Protein AF-A0A1S2CH00-F1 (afdb_monomer_lite)

Radius of gyration: 89.85 Å; chains: 1; bounding box: 164×119×257 Å

Sequence (515 aa):
MLDMRGHWAEKESELKSSIDQQGELIASAEAEHKARLKQKRQIYDQRLSEEGIDPKVVQKARATLAKLKDTVESIVASEDLVRGYRKWREQEWSKVEALTEQTNQAKAQREAAVRKREEAERSWKEQDSKLKISIAEHQGAIKVLRDQTEAAEGMLKHFPEETLAEGFPGNIGDLTQELQGAYQKLEQLRKEVVGTFDQATAILNRYDNTQIQQAWQKLSAHRRGQMTGDVLDHEESFKLARVPDLRELLDTDIPQLRDALIDQFVSEAGSLVKYFDSLEVMAREVKAVSSLLKRKINTDQQIESLSDIQVVLEPRIYEDETWQPLKEFVEQWQTWVHMNRRSLPSDAILRRFKLVSDTLNDAKVKDSVESMIDMRLEMKENDRQVVIRTDADFLSASSTGLTYLAIMTVFMGLTRYLCPDLNTRITWPIDELATLSPNNISHLANMLEANNLTMISACPKLDRSLRKFFENKISLKQGRVHTYESSTREGKHAQMFNSVSQGGQGKAEEVTSHE

pLDDT: mean 78.11, std 14.44, range [28.83, 94.25]

Structure (mmCIF, N/CA/C/O backbone):
data_AF-A0A1S2CH00-F1
#
_entry.id   AF-A0A1S2CH00-F1
#
loop_
_atom_site.group_PDB
_atom_site.id
_atom_site.type_symbol
_atom_site.label_atom_id
_atom_site.label_alt_id
_atom_site.label_comp_id
_atom_site.label_asym_id
_atom_site.label_entity_id
_atom_site.label_seq_id
_atom_site.pdbx_PDB_ins_code
_atom_site.Cartn_x
_atom_site.Cartn_y
_atom_site.Cartn_z
_atom_site.occupancy
_atom_site.B_iso_or_equiv
_atom_site.auth_seq_id
_atom_site.auth_comp_id
_atom_site.auth_asym_id
_atom_site.auth_atom_id
_atom_site.pdbx_PDB_model_num
ATOM 1 N N . MET A 1 1 ? 84.786 55.702 -91.221 1.00 53.09 1 MET A N 1
ATOM 2 C CA . MET A 1 1 ? 84.129 54.549 -91.885 1.00 53.09 1 MET A CA 1
ATOM 3 C C . MET A 1 1 ? 82.832 54.903 -92.629 1.00 53.09 1 MET A C 1
ATOM 5 O O . MET A 1 1 ? 82.505 54.173 -93.552 1.00 53.09 1 MET A O 1
ATOM 9 N N . LEU A 1 2 ? 82.125 56.004 -92.316 1.00 55.97 2 LEU A N 1
ATOM 10 C CA . LEU A 1 2 ? 81.020 56.498 -93.166 1.00 55.97 2 LEU A CA 1
ATOM 11 C C . LEU A 1 2 ? 81.495 57.123 -94.497 1.00 55.97 2 LEU A C 1
ATOM 13 O O . LEU A 1 2 ? 80.807 56.994 -95.500 1.00 55.97 2 LEU A O 1
ATOM 17 N N . ASP A 1 3 ? 82.695 57.705 -94.525 1.00 61.06 3 ASP A N 1
ATOM 18 C CA . ASP A 1 3 ? 83.250 58.414 -95.695 1.00 61.06 3 ASP A CA 1
ATOM 19 C C . ASP A 1 3 ? 83.612 57.490 -96.880 1.00 61.06 3 ASP A C 1
ATOM 21 O O . ASP A 1 3 ? 83.441 57.820 -98.048 1.00 61.06 3 ASP A O 1
ATOM 25 N N . MET A 1 4 ? 84.023 56.250 -96.590 1.00 58.66 4 MET A N 1
ATOM 26 C CA . MET A 1 4 ? 84.336 55.253 -97.625 1.00 58.66 4 MET A CA 1
ATOM 27 C C . MET A 1 4 ? 83.076 54.755 -98.347 1.00 58.66 4 MET A C 1
ATOM 29 O O . MET A 1 4 ? 83.130 54.445 -99.531 1.00 58.66 4 MET A O 1
ATOM 33 N N . ARG A 1 5 ? 81.926 54.686 -97.662 1.00 60.91 5 ARG A N 1
ATOM 34 C CA . ARG A 1 5 ? 80.673 54.168 -98.239 1.00 60.91 5 ARG A CA 1
ATOM 35 C C . ARG A 1 5 ? 80.048 55.130 -99.258 1.00 60.91 5 ARG A C 1
ATOM 37 O O . ARG A 1 5 ? 79.498 54.655 -100.245 1.00 60.91 5 ARG A O 1
ATOM 44 N N . GLY A 1 6 ? 80.169 56.444 -99.047 1.00 70.19 6 GLY A N 1
ATOM 45 C CA . GLY A 1 6 ? 79.741 57.460 -100.019 1.00 70.19 6 GLY A CA 1
ATOM 46 C C . GLY A 1 6 ? 80.605 57.448 -101.281 1.00 70.19 6 GLY A C 1
ATOM 47 O O . GLY A 1 6 ? 80.077 57.372 -102.386 1.00 70.19 6 GLY A O 1
ATOM 48 N N . HIS A 1 7 ? 81.929 57.377 -101.114 1.00 72.81 7 HIS A N 1
ATOM 49 C CA . HIS A 1 7 ? 82.872 57.339 -102.235 1.00 72.81 7 HIS A CA 1
ATOM 50 C C . HIS A 1 7 ? 82.715 56.081 -103.116 1.00 72.81 7 HIS A C 1
ATOM 52 O O . HIS A 1 7 ? 82.919 56.142 -104.331 1.00 72.81 7 HIS A O 1
ATOM 58 N N . TRP A 1 8 ? 82.347 54.932 -102.534 1.00 72.56 8 TRP A N 1
ATOM 59 C CA . TRP A 1 8 ? 82.042 53.718 -103.303 1.00 72.56 8 TRP A CA 1
ATOM 60 C C . TRP A 1 8 ? 80.722 53.818 -104.073 1.00 72.56 8 TRP A C 1
ATOM 62 O O . TRP A 1 8 ? 80.673 53.360 -105.210 1.00 72.56 8 TRP A O 1
ATOM 72 N N . ALA A 1 9 ? 79.686 54.443 -103.505 1.00 75.31 9 ALA A N 1
ATOM 73 C CA . ALA A 1 9 ? 78.408 54.637 -104.194 1.00 75.31 9 ALA A CA 1
ATOM 74 C C . ALA A 1 9 ? 78.533 55.597 -105.393 1.00 75.31 9 ALA A C 1
ATOM 76 O O . ALA A 1 9 ? 77.938 55.359 -106.442 1.00 75.31 9 ALA A O 1
ATOM 77 N N . GLU A 1 10 ? 79.356 56.640 -105.268 1.00 77.12 10 GLU A N 1
ATOM 78 C CA . GLU A 1 10 ? 79.633 57.585 -106.355 1.00 77.12 10 GLU A CA 1
ATOM 79 C C . GLU A 1 10 ? 80.445 56.922 -107.482 1.00 77.12 10 GLU A C 1
ATOM 81 O O . GLU A 1 10 ? 80.041 56.979 -108.643 1.00 77.12 10 GLU A O 1
ATOM 86 N N . LYS A 1 11 ? 81.492 56.151 -107.140 1.00 76.50 11 LYS A N 1
ATOM 87 C CA . LYS A 1 11 ? 82.237 55.327 -108.114 1.00 76.50 11 LYS A CA 1
ATOM 88 C C . LYS A 1 11 ? 81.370 54.274 -108.802 1.00 76.50 11 LYS A C 1
ATOM 90 O O . LYS A 1 11 ? 81.567 54.001 -109.982 1.00 76.50 11 LYS A O 1
ATOM 95 N N . GLU A 1 12 ? 80.438 53.650 -108.083 1.00 78.94 12 GLU A N 1
ATOM 96 C CA . GLU A 1 12 ? 79.519 52.668 -108.666 1.00 78.94 12 GLU A CA 1
ATOM 97 C C . GLU A 1 12 ? 78.546 53.330 -109.652 1.00 78.94 12 GLU A C 1
ATOM 99 O O . GLU A 1 12 ? 78.271 52.768 -110.712 1.00 78.94 12 GLU A O 1
ATOM 104 N N . SER A 1 13 ? 78.069 54.540 -109.343 1.00 80.06 13 SER A N 1
ATOM 105 C CA . SER A 1 13 ? 77.223 55.322 -110.247 1.00 80.06 13 SER A CA 1
ATOM 106 C C . SER A 1 13 ? 77.984 55.792 -111.492 1.00 80.06 13 SER A C 1
ATOM 108 O O . SER A 1 13 ? 77.450 55.706 -112.597 1.00 80.06 13 SER A O 1
ATOM 110 N N . GLU A 1 14 ? 79.235 56.242 -111.346 1.00 81.12 14 GLU A N 1
ATOM 111 C CA . GLU A 1 14 ? 80.100 56.594 -112.481 1.00 81.12 14 GLU A CA 1
ATOM 112 C C . GLU A 1 14 ? 80.391 55.380 -113.373 1.00 81.12 14 GLU A C 1
ATOM 114 O O . GLU A 1 14 ? 80.273 55.468 -114.596 1.00 81.12 14 GLU A O 1
ATOM 119 N N . LEU A 1 15 ? 80.711 54.224 -112.779 1.00 81.38 15 LEU A N 1
ATOM 120 C CA . LEU A 1 15 ? 80.952 52.987 -113.525 1.00 81.38 15 LEU A CA 1
ATOM 121 C C . LEU A 1 15 ? 79.693 52.493 -114.245 1.00 81.38 15 LEU A C 1
ATOM 123 O O . LEU A 1 15 ? 79.796 52.079 -115.396 1.00 81.38 15 LEU A O 1
ATOM 127 N N . LYS A 1 16 ? 78.510 52.567 -113.618 1.00 80.94 16 LYS A N 1
ATOM 128 C CA . LYS A 1 16 ? 77.233 52.222 -114.271 1.00 80.94 16 LYS A CA 1
ATOM 129 C C . LYS A 1 16 ? 76.930 53.141 -115.449 1.00 80.94 16 LYS A C 1
ATOM 131 O O . LYS A 1 16 ? 76.659 52.644 -116.534 1.00 80.94 16 LYS A O 1
ATOM 136 N N . SER A 1 17 ? 77.081 54.452 -115.268 1.00 81.94 17 SER A N 1
ATOM 137 C CA . SER A 1 17 ? 76.935 55.421 -116.360 1.00 81.94 17 SER A CA 1
ATOM 138 C C . SER A 1 17 ? 77.902 55.120 -117.514 1.00 81.94 17 SER A C 1
ATOM 140 O O . SER A 1 17 ? 77.510 55.130 -118.677 1.00 81.94 17 SER A O 1
ATOM 142 N N . SER A 1 18 ? 79.151 54.749 -117.207 1.00 79.56 18 SER A N 1
ATOM 143 C CA . SER A 1 18 ? 80.138 54.365 -118.223 1.00 79.56 18 SER A CA 1
ATOM 144 C C . SER A 1 18 ? 79.787 53.051 -118.940 1.00 79.56 18 SER A C 1
ATOM 146 O O . SER A 1 18 ? 79.977 52.959 -120.152 1.00 79.56 18 SER A O 1
ATOM 148 N N . ILE A 1 19 ? 79.237 52.055 -118.230 1.00 81.06 19 ILE A N 1
ATOM 149 C CA . ILE A 1 19 ? 78.731 50.801 -118.821 1.00 81.06 19 ILE A CA 1
ATOM 150 C C . ILE A 1 19 ? 77.572 51.086 -119.777 1.00 81.06 19 ILE A C 1
ATOM 152 O O . ILE A 1 19 ? 77.574 50.565 -120.890 1.00 81.06 19 ILE A O 1
ATOM 156 N N . ASP A 1 20 ? 76.625 51.935 -119.382 1.00 81.44 20 ASP A N 1
ATOM 157 C CA . ASP A 1 20 ? 75.472 52.276 -120.218 1.00 81.44 20 ASP A CA 1
ATOM 158 C C . ASP A 1 20 ? 75.909 53.055 -121.469 1.00 81.44 20 ASP A C 1
ATOM 160 O O . ASP A 1 20 ? 75.490 52.738 -122.583 1.00 81.44 20 ASP A O 1
ATOM 164 N N . GLN A 1 21 ? 76.849 53.994 -121.320 1.00 83.25 21 GLN A N 1
ATOM 165 C CA . GLN A 1 21 ? 77.402 54.763 -122.437 1.00 83.25 21 GLN A CA 1
ATOM 166 C C . GLN A 1 21 ? 78.211 53.883 -123.411 1.00 83.25 21 GLN A C 1
ATOM 168 O O . GLN A 1 21 ? 78.115 54.037 -124.631 1.00 83.25 21 GLN A O 1
ATOM 173 N N . GLN A 1 22 ? 78.989 52.924 -122.893 1.00 80.38 22 GLN A N 1
ATOM 174 C CA . GLN A 1 22 ? 79.662 51.900 -123.703 1.00 80.38 22 GLN A CA 1
ATOM 175 C C . GLN A 1 22 ? 78.642 50.982 -124.394 1.00 80.38 22 GLN A C 1
ATOM 177 O O . GLN A 1 22 ? 78.829 50.633 -125.559 1.00 80.38 22 GLN A O 1
ATOM 182 N N . GLY A 1 23 ? 77.548 50.631 -123.713 1.00 79.81 23 GLY A N 1
ATOM 183 C CA . GLY A 1 23 ? 76.448 49.838 -124.258 1.00 79.81 23 GLY A CA 1
ATOM 184 C C . GLY A 1 23 ? 75.764 50.516 -125.446 1.00 79.81 23 GLY A C 1
ATOM 185 O O . GLY A 1 23 ? 75.575 49.884 -126.486 1.00 79.81 23 GLY A O 1
ATOM 186 N N . GLU A 1 24 ? 75.470 51.814 -125.346 1.00 81.38 24 GLU A N 1
ATOM 187 C CA . GLU A 1 24 ? 74.927 52.596 -126.464 1.00 81.38 24 GLU A CA 1
ATOM 188 C C . GLU A 1 24 ? 75.921 52.723 -127.627 1.00 81.38 24 GLU A C 1
ATOM 190 O O . GLU A 1 24 ? 75.530 52.592 -128.791 1.00 81.38 24 GLU A O 1
ATOM 195 N N . LEU A 1 25 ? 77.217 52.903 -127.340 1.00 81.88 25 LEU A N 1
ATOM 196 C CA . LEU A 1 25 ? 78.259 52.927 -128.370 1.00 81.88 25 LEU A CA 1
ATOM 197 C C . LEU A 1 25 ? 78.350 51.592 -129.120 1.00 81.88 25 LEU A C 1
ATOM 199 O O . LEU A 1 25 ? 78.389 51.606 -130.353 1.00 81.88 25 LEU A O 1
ATOM 203 N N . ILE A 1 26 ? 78.323 50.457 -128.409 1.00 79.69 26 ILE A N 1
ATOM 204 C CA . ILE A 1 26 ? 78.311 49.110 -129.004 1.00 79.69 26 ILE A CA 1
ATOM 205 C C . ILE A 1 26 ? 77.057 48.920 -129.856 1.00 79.69 26 ILE A C 1
ATOM 207 O O . ILE A 1 26 ? 77.167 48.507 -131.008 1.00 79.69 26 ILE A O 1
ATOM 211 N N . ALA A 1 27 ? 75.879 49.281 -129.342 1.00 79.44 27 ALA A N 1
ATOM 212 C CA . ALA A 1 27 ? 74.630 49.160 -130.087 1.00 79.44 27 ALA A CA 1
ATOM 213 C C . ALA A 1 27 ? 74.641 50.009 -131.372 1.00 79.44 27 ALA A C 1
ATOM 215 O O . ALA A 1 27 ? 74.220 49.540 -132.435 1.00 79.44 27 ALA A O 1
ATOM 216 N N . SER A 1 28 ? 75.174 51.236 -131.314 1.00 79.38 28 SER A N 1
ATOM 217 C CA . SER A 1 28 ? 75.307 52.090 -132.499 1.00 79.38 28 SER A CA 1
ATOM 218 C C . SER A 1 28 ? 76.333 51.534 -133.496 1.00 79.38 28 SER A C 1
ATOM 220 O O . SER A 1 28 ? 76.069 51.522 -134.699 1.00 79.38 28 SER A O 1
ATOM 222 N N . ALA A 1 29 ? 77.455 50.987 -133.013 1.00 76.06 29 ALA A N 1
ATOM 223 C CA . ALA A 1 29 ? 78.487 50.378 -133.845 1.00 76.06 29 ALA A CA 1
ATOM 224 C C . ALA A 1 29 ? 77.984 49.094 -134.522 1.00 76.06 29 ALA A C 1
ATOM 226 O O . ALA A 1 29 ? 78.257 48.870 -135.702 1.00 76.06 29 ALA A O 1
ATOM 227 N N . GLU A 1 30 ? 77.200 48.268 -133.823 1.00 77.69 30 GLU A N 1
ATOM 228 C CA . GLU A 1 30 ? 76.543 47.094 -134.402 1.00 77.69 30 GLU A CA 1
ATOM 229 C C . GLU A 1 30 ? 75.521 47.495 -135.471 1.00 77.69 30 GLU A C 1
ATOM 231 O O . GLU A 1 30 ? 75.485 46.890 -136.549 1.00 77.69 30 GLU A O 1
ATOM 236 N N . ALA A 1 31 ? 74.727 48.541 -135.220 1.00 78.25 31 ALA A N 1
ATOM 237 C CA . ALA A 1 31 ? 73.779 49.072 -136.192 1.00 78.25 31 ALA A CA 1
ATOM 238 C C . ALA A 1 31 ? 74.490 49.638 -137.437 1.00 78.25 31 ALA A C 1
ATOM 240 O O . ALA A 1 31 ? 74.104 49.307 -138.564 1.00 78.25 31 ALA A O 1
ATOM 241 N N . GLU A 1 32 ? 75.568 50.411 -137.260 1.00 77.06 32 GLU A N 1
ATOM 242 C CA . GLU A 1 32 ? 76.377 50.949 -138.360 1.00 77.06 32 GLU A CA 1
ATOM 243 C C . GLU A 1 32 ? 77.082 49.826 -139.140 1.00 77.06 32 GLU A C 1
ATOM 245 O O . GLU A 1 32 ? 77.078 49.822 -140.373 1.00 77.06 32 GLU A O 1
ATOM 250 N N . HIS A 1 33 ? 77.623 48.811 -138.458 1.00 74.88 33 HIS A N 1
ATOM 251 C CA . HIS A 1 33 ? 78.246 47.652 -139.100 1.00 74.88 33 HIS A CA 1
ATOM 252 C C . HIS A 1 33 ? 77.228 46.850 -139.926 1.00 74.88 33 HIS A C 1
ATOM 254 O O . HIS A 1 33 ? 77.512 46.443 -141.059 1.00 74.88 33 HIS A O 1
ATOM 260 N N . LYS A 1 34 ? 76.008 46.666 -139.408 1.00 75.06 34 LYS A N 1
ATOM 261 C CA . LYS A 1 34 ? 74.909 45.996 -140.120 1.00 75.06 34 LYS A CA 1
ATOM 262 C C . LYS A 1 34 ? 74.452 46.809 -141.337 1.00 75.06 34 LYS A C 1
ATOM 264 O O . LYS A 1 34 ? 74.202 46.225 -142.395 1.00 75.06 34 LYS A O 1
ATOM 269 N N . ALA A 1 35 ? 74.422 48.140 -141.228 1.00 73.56 35 ALA A N 1
ATOM 270 C CA . ALA A 1 35 ? 74.145 49.041 -142.345 1.00 73.56 35 ALA A CA 1
ATOM 271 C C . ALA A 1 35 ? 75.249 48.982 -143.421 1.00 73.56 35 ALA A C 1
ATOM 273 O O . ALA A 1 35 ? 74.939 48.765 -144.595 1.00 73.56 35 ALA A O 1
ATOM 274 N N . ARG A 1 36 ? 76.534 49.044 -143.035 1.00 72.50 36 ARG A N 1
ATOM 275 C CA . ARG A 1 36 ? 77.684 48.904 -143.952 1.00 72.50 36 ARG A CA 1
ATOM 276 C C . ARG A 1 36 ? 77.721 47.542 -144.645 1.00 72.50 36 ARG A C 1
ATOM 278 O O . ARG A 1 36 ? 78.033 47.478 -145.832 1.00 72.50 36 ARG A O 1
ATOM 285 N N . LEU A 1 37 ? 77.376 46.451 -143.954 1.00 74.00 37 LEU A N 1
ATOM 286 C CA . LEU A 1 37 ? 77.257 45.116 -144.560 1.00 74.00 37 LEU A CA 1
ATOM 287 C C . LEU A 1 37 ? 76.166 45.070 -145.632 1.00 74.00 37 LEU A C 1
ATOM 289 O O . LEU A 1 37 ? 76.363 44.460 -146.684 1.00 74.00 37 LEU A O 1
ATOM 293 N N . LYS A 1 38 ? 75.028 45.724 -145.387 1.00 73.81 38 LYS A N 1
ATOM 294 C CA . LYS A 1 38 ? 73.930 45.810 -146.356 1.00 73.81 38 LYS A CA 1
ATOM 295 C C . LYS A 1 38 ? 74.330 46.651 -147.573 1.00 73.81 38 LYS A C 1
ATOM 297 O O . LYS A 1 38 ? 74.077 46.233 -148.698 1.00 73.81 38 LYS A O 1
ATOM 302 N N . GLN A 1 39 ? 75.035 47.759 -147.351 1.00 69.75 39 GLN A N 1
ATOM 303 C CA . GLN A 1 39 ? 75.533 48.637 -148.411 1.00 69.75 39 GLN A CA 1
ATOM 304 C C . GLN A 1 39 ? 76.628 47.959 -149.255 1.00 69.75 39 GLN A C 1
ATOM 306 O O . GLN A 1 39 ? 76.566 47.993 -150.480 1.00 69.75 39 GLN A O 1
ATOM 311 N N . LYS A 1 40 ? 77.578 47.244 -148.631 1.00 69.50 40 LYS A N 1
ATOM 312 C CA . LYS A 1 40 ? 78.582 46.435 -149.350 1.00 69.50 40 LYS A CA 1
ATOM 313 C C . LYS A 1 40 ? 77.948 45.300 -150.154 1.00 69.50 40 LYS A C 1
ATOM 315 O O . LYS A 1 40 ? 78.415 45.032 -151.254 1.00 69.50 40 LYS A O 1
ATOM 320 N N . ARG A 1 41 ? 76.890 44.656 -149.641 1.00 66.69 41 ARG A N 1
ATOM 321 C CA . ARG A 1 41 ? 76.117 43.657 -150.403 1.00 66.69 41 ARG A CA 1
ATOM 322 C C . ARG A 1 41 ? 75.427 44.287 -151.614 1.00 66.69 41 ARG A C 1
ATOM 324 O O . ARG A 1 41 ? 75.547 43.735 -152.693 1.00 66.69 41 ARG A O 1
ATOM 331 N N . GLN A 1 42 ? 74.823 45.470 -151.474 1.00 67.69 42 GLN A N 1
ATOM 332 C CA . GLN A 1 42 ? 74.221 46.185 -152.609 1.00 67.69 42 GLN A CA 1
ATOM 333 C C . GLN A 1 42 ? 75.248 46.615 -153.668 1.00 67.69 42 GLN A C 1
ATOM 335 O O . GLN A 1 42 ? 74.983 46.460 -154.855 1.00 67.69 42 GLN A O 1
ATOM 340 N N . ILE A 1 43 ? 76.427 47.097 -153.260 1.00 64.94 43 ILE A N 1
ATOM 341 C CA . ILE A 1 43 ? 77.517 47.458 -154.186 1.00 64.94 43 ILE A CA 1
ATOM 342 C C . ILE A 1 43 ? 78.088 46.207 -154.881 1.00 64.94 43 ILE A C 1
ATOM 344 O O . ILE A 1 43 ? 78.435 46.259 -156.058 1.00 64.94 43 ILE A O 1
ATOM 348 N N . TYR A 1 44 ? 78.166 45.073 -154.176 1.00 62.09 44 TYR A N 1
ATOM 349 C CA . TYR A 1 44 ? 78.604 43.793 -154.743 1.00 62.09 44 TYR A CA 1
ATOM 350 C C . TYR A 1 44 ? 77.578 43.228 -155.737 1.00 62.09 44 TYR A C 1
ATOM 352 O O . TYR A 1 44 ? 77.959 42.799 -156.821 1.00 62.09 44 TYR A O 1
ATOM 360 N N . ASP A 1 45 ? 76.284 43.317 -155.415 1.00 60.31 45 ASP A N 1
ATOM 361 C CA . ASP A 1 45 ? 75.192 42.916 -156.307 1.00 60.31 45 ASP A CA 1
ATOM 362 C C . ASP A 1 45 ? 75.101 43.835 -157.550 1.00 60.31 45 ASP A C 1
ATOM 364 O O . ASP A 1 45 ? 74.801 43.352 -158.640 1.00 60.31 45 ASP A O 1
ATOM 368 N N . GLN A 1 46 ? 75.429 45.133 -157.427 1.00 60.34 46 GLN A N 1
ATOM 369 C CA . GLN A 1 46 ? 75.545 46.058 -158.568 1.00 60.34 46 GLN A CA 1
ATOM 370 C C . GLN A 1 46 ? 76.752 45.743 -159.465 1.00 60.34 46 GLN A C 1
ATOM 372 O O . GLN A 1 46 ? 76.591 45.706 -160.682 1.00 60.34 46 GLN A O 1
ATOM 377 N N . ARG A 1 47 ? 77.930 45.435 -158.895 1.00 59.31 47 ARG A N 1
ATOM 378 C CA . ARG A 1 47 ? 79.107 45.026 -159.688 1.00 59.31 47 ARG A CA 1
ATOM 379 C C . ARG A 1 47 ? 78.934 43.672 -160.381 1.00 59.31 47 ARG A C 1
ATOM 381 O O . ARG A 1 47 ? 79.417 43.511 -161.494 1.00 59.31 47 ARG A O 1
ATOM 388 N N . LEU A 1 48 ? 78.215 42.718 -159.777 1.00 56.75 48 LEU A N 1
ATOM 389 C CA . LEU A 1 48 ? 77.923 41.430 -160.428 1.00 56.75 48 LEU A CA 1
ATOM 390 C C . LEU A 1 48 ? 77.022 41.574 -161.669 1.00 56.75 48 LEU A C 1
ATOM 392 O O . LEU A 1 48 ? 77.112 40.752 -162.580 1.00 56.75 48 LEU A O 1
ATOM 396 N N . SER A 1 49 ? 76.186 42.618 -161.731 1.00 57.22 49 SER A N 1
ATOM 397 C CA . SER A 1 49 ? 75.360 42.917 -162.909 1.00 57.22 49 SER A CA 1
ATOM 398 C C . SER A 1 49 ? 76.167 43.502 -164.075 1.00 57.22 49 SER A C 1
ATOM 400 O O . SER A 1 49 ? 75.746 43.351 -165.220 1.00 57.22 49 SER A O 1
ATOM 402 N N . GLU A 1 50 ? 77.297 44.162 -163.804 1.00 57.75 50 GLU A N 1
ATOM 403 C CA . GLU A 1 50 ? 78.184 44.739 -164.827 1.00 57.75 50 GLU A CA 1
ATOM 404 C C . GLU A 1 50 ? 79.121 43.683 -165.455 1.00 57.75 50 GLU A C 1
ATOM 406 O O . GLU A 1 50 ? 79.574 43.871 -166.581 1.00 57.75 50 GLU A O 1
ATOM 411 N N . GLU A 1 51 ? 79.347 42.539 -164.788 1.00 56.53 51 GLU A N 1
ATOM 412 C CA . GLU A 1 51 ? 80.193 41.424 -165.269 1.00 56.53 51 GLU A CA 1
ATOM 413 C C . GLU A 1 51 ? 79.416 40.229 -165.878 1.00 56.53 51 GLU A C 1
ATOM 415 O O . GLU A 1 51 ? 80.014 39.217 -166.242 1.00 56.53 51 GLU A O 1
ATOM 420 N N . GLY A 1 52 ? 78.090 40.328 -166.049 1.00 55.25 52 GLY A N 1
ATOM 421 C CA . GLY A 1 52 ? 77.310 39.365 -166.848 1.00 55.25 52 GLY A CA 1
ATOM 422 C C . GLY A 1 52 ? 77.002 38.004 -166.196 1.00 55.25 52 GLY A C 1
ATOM 423 O O . GLY A 1 52 ? 76.772 37.032 -166.916 1.00 55.25 52 GLY A O 1
ATOM 424 N N . ILE A 1 53 ? 76.959 37.907 -164.858 1.00 59.53 53 ILE A N 1
ATOM 425 C CA . ILE A 1 53 ? 76.669 36.659 -164.115 1.00 59.53 53 ILE A CA 1
ATOM 426 C C . ILE A 1 53 ? 75.373 36.799 -163.287 1.00 59.53 53 ILE A C 1
ATOM 428 O O . ILE A 1 53 ? 75.246 37.714 -162.478 1.00 59.53 53 ILE A O 1
ATOM 432 N N . ASP A 1 54 ? 74.414 35.873 -163.454 1.00 56.44 54 ASP A N 1
ATOM 433 C CA . ASP A 1 54 ? 73.071 35.919 -162.833 1.00 56.44 54 ASP A CA 1
ATOM 434 C C . ASP A 1 54 ? 73.099 35.700 -161.287 1.00 56.44 54 ASP A C 1
ATOM 436 O O . ASP A 1 54 ? 73.423 34.598 -160.815 1.00 56.44 54 ASP A O 1
ATOM 440 N N . PRO A 1 55 ? 72.705 36.700 -160.465 1.00 57.47 55 PRO A N 1
ATOM 441 C CA . PRO A 1 55 ? 72.779 36.673 -158.995 1.00 57.47 55 PRO A CA 1
ATOM 442 C C . PRO A 1 55 ? 71.944 35.587 -158.289 1.00 57.47 55 PRO A C 1
ATOM 444 O O . PRO A 1 55 ? 72.157 35.303 -157.105 1.00 57.47 55 PRO A O 1
ATOM 447 N N . LYS A 1 56 ? 70.984 34.946 -158.969 1.00 61.88 56 LYS A N 1
ATOM 448 C CA . LYS A 1 56 ? 70.087 33.957 -158.335 1.00 61.88 56 LYS A CA 1
ATOM 449 C C . LYS A 1 56 ? 70.727 32.583 -158.104 1.00 61.88 56 LYS A C 1
ATOM 451 O O . LYS A 1 56 ? 70.290 31.850 -157.211 1.00 61.88 56 LYS A O 1
ATOM 456 N N . VAL A 1 57 ? 71.762 32.217 -158.863 1.00 62.72 57 VAL A N 1
ATOM 457 C CA . VAL A 1 57 ? 72.396 30.885 -158.772 1.00 62.72 57 VAL A CA 1
ATOM 458 C C . VAL A 1 57 ? 73.298 30.773 -157.535 1.00 62.72 57 VAL A C 1
ATOM 460 O O . VAL A 1 57 ? 73.263 29.765 -156.825 1.00 62.72 57 VAL A O 1
ATOM 463 N N . VAL A 1 58 ? 74.020 31.844 -157.191 1.00 63.06 58 VAL A N 1
ATOM 464 C CA . VAL A 1 58 ? 74.913 31.891 -156.017 1.00 63.06 58 VAL A CA 1
ATOM 465 C C . VAL A 1 58 ? 74.127 31.881 -154.695 1.00 63.06 58 VAL A C 1
ATOM 467 O O . VAL A 1 58 ? 74.558 31.262 -153.718 1.00 63.06 58 VAL A O 1
ATOM 470 N N . GLN A 1 59 ? 72.935 32.489 -154.657 1.00 62.78 59 GLN A N 1
ATOM 471 C CA . GLN A 1 59 ? 72.054 32.425 -153.483 1.00 62.78 59 GLN A CA 1
ATOM 472 C C . GLN A 1 59 ? 71.509 31.014 -153.223 1.00 62.78 59 GLN A C 1
ATOM 474 O O . GLN A 1 59 ? 71.489 30.574 -152.070 1.00 62.78 59 GLN A O 1
ATOM 479 N N . LYS A 1 60 ? 71.105 30.280 -154.270 1.00 68.69 60 LYS A N 1
ATOM 480 C CA . LYS A 1 60 ? 70.572 28.915 -154.115 1.00 68.69 60 LYS A CA 1
ATOM 481 C C . LYS A 1 60 ? 71.608 27.943 -153.547 1.00 68.69 60 LYS A C 1
ATOM 483 O O . LYS A 1 60 ? 71.280 27.206 -152.621 1.00 68.69 60 LYS A O 1
ATOM 488 N N . ALA A 1 61 ? 72.851 27.987 -154.029 1.00 65.38 61 ALA A N 1
ATOM 489 C CA . ALA A 1 61 ? 73.912 27.092 -153.559 1.00 65.38 61 ALA A CA 1
ATOM 490 C C . ALA A 1 61 ? 74.285 27.316 -152.077 1.00 65.38 61 ALA A C 1
ATOM 492 O O . ALA A 1 61 ? 74.556 26.362 -151.344 1.00 65.38 61 ALA A O 1
ATOM 493 N N . ARG A 1 62 ? 74.246 28.568 -151.592 1.00 66.50 62 ARG A N 1
ATOM 494 C CA . ARG A 1 62 ? 74.477 28.870 -150.167 1.00 66.50 62 ARG A CA 1
ATOM 495 C C . ARG A 1 62 ? 73.330 28.410 -149.269 1.00 66.50 62 ARG A C 1
ATOM 497 O O . ARG A 1 62 ? 73.589 27.916 -148.174 1.00 66.50 62 ARG A O 1
ATOM 504 N N . ALA A 1 63 ? 72.084 28.529 -149.726 1.00 70.44 63 ALA A N 1
ATOM 505 C CA . ALA A 1 63 ? 70.922 28.097 -148.951 1.00 70.44 63 ALA A CA 1
ATOM 506 C C . ALA A 1 63 ? 70.895 26.573 -148.727 1.00 70.44 63 ALA A C 1
ATOM 508 O O . ALA A 1 63 ? 70.525 26.115 -147.646 1.00 70.44 63 ALA A O 1
ATOM 509 N N . THR A 1 64 ? 71.328 25.780 -149.714 1.00 70.31 64 THR A N 1
ATOM 510 C CA . THR A 1 64 ? 71.408 24.316 -149.580 1.00 70.31 64 THR A CA 1
ATOM 511 C C . THR A 1 64 ? 72.481 23.866 -148.591 1.00 70.31 64 THR A C 1
ATOM 513 O O . THR A 1 64 ? 72.245 22.932 -147.829 1.00 70.31 64 THR A O 1
ATOM 516 N N . LEU A 1 65 ? 73.629 24.548 -148.539 1.00 69.94 65 LEU A N 1
ATOM 517 C CA . LEU A 1 65 ? 74.724 24.181 -147.637 1.00 69.94 65 LEU A CA 1
ATOM 518 C C . LEU A 1 65 ? 74.401 24.474 -146.161 1.00 69.94 65 LEU A C 1
ATOM 520 O O . LEU A 1 65 ? 74.821 23.723 -145.285 1.00 69.94 65 LEU A O 1
ATOM 524 N N . ALA A 1 66 ? 73.617 25.520 -145.884 1.00 71.88 66 ALA A N 1
ATOM 525 C CA . ALA A 1 66 ? 73.168 25.844 -144.528 1.00 71.88 66 ALA A CA 1
ATOM 526 C C . ALA A 1 66 ? 72.202 24.786 -143.965 1.00 71.88 66 ALA A C 1
ATOM 528 O O . ALA A 1 66 ? 72.412 24.292 -142.863 1.00 71.88 66 ALA A O 1
ATOM 529 N N . LYS A 1 67 ? 71.203 24.360 -144.753 1.00 75.38 67 LYS A N 1
ATOM 530 C CA . LYS A 1 67 ? 70.224 23.349 -144.310 1.00 75.38 67 LYS A CA 1
ATOM 531 C C . LYS A 1 67 ? 70.858 22.008 -143.938 1.00 75.38 67 LYS A C 1
ATOM 533 O O . LYS A 1 67 ? 70.425 21.382 -142.980 1.00 75.38 67 LYS A O 1
ATOM 538 N N . LEU A 1 68 ? 71.866 21.570 -144.694 1.00 71.62 68 LEU A N 1
ATOM 539 C CA . LEU A 1 68 ? 72.549 20.297 -144.442 1.00 71.62 68 LEU A CA 1
ATOM 540 C C . LEU A 1 68 ? 73.372 20.309 -143.144 1.00 71.62 68 LEU A C 1
ATOM 542 O O . LEU A 1 68 ? 73.485 19.271 -142.496 1.00 71.62 68 LEU A O 1
ATOM 546 N N . LYS A 1 69 ? 73.912 21.464 -142.734 1.00 72.94 69 LYS A N 1
ATOM 547 C CA . LYS A 1 69 ? 74.625 21.587 -141.454 1.00 72.94 69 LYS A CA 1
ATOM 548 C C . LYS A 1 69 ? 73.682 21.496 -140.253 1.00 72.94 69 LYS A C 1
ATOM 550 O O . LYS A 1 69 ? 73.949 20.689 -139.366 1.00 72.94 69 LYS A O 1
ATOM 555 N N . ASP A 1 70 ? 72.558 22.214 -140.276 1.00 75.00 70 ASP A N 1
ATOM 556 C CA . ASP A 1 70 ? 71.577 22.193 -139.176 1.00 75.00 70 ASP A CA 1
ATOM 557 C C . ASP A 1 70 ? 71.041 20.777 -138.906 1.00 75.00 70 ASP A C 1
ATOM 559 O O . ASP A 1 70 ? 70.876 20.362 -137.758 1.00 75.00 70 ASP A O 1
ATOM 563 N N . THR A 1 71 ? 70.811 19.985 -139.961 1.00 74.56 71 THR A N 1
ATOM 564 C CA . THR A 1 71 ? 70.338 18.601 -139.800 1.00 74.56 71 THR A CA 1
ATOM 565 C C . THR A 1 71 ? 71.354 17.684 -139.121 1.00 74.56 71 THR A C 1
ATOM 567 O O . THR A 1 71 ? 70.955 16.784 -138.386 1.00 74.56 71 THR A O 1
ATOM 570 N N . VAL A 1 72 ? 72.657 17.898 -139.332 1.00 73.12 72 VAL A N 1
ATOM 571 C CA . VAL A 1 72 ? 73.700 17.080 -138.693 1.00 73.12 72 VAL A CA 1
ATOM 572 C C . VAL A 1 72 ? 73.842 17.449 -137.216 1.00 73.12 72 VAL A C 1
ATOM 574 O O . VAL A 1 72 ? 73.925 16.553 -136.376 1.00 73.12 72 VAL A O 1
ATOM 577 N N . GLU A 1 73 ? 73.785 18.739 -136.876 1.00 73.38 73 GLU A N 1
ATOM 578 C CA . GLU A 1 73 ? 73.843 19.192 -135.478 1.00 73.38 73 GLU A CA 1
ATOM 579 C C . GLU A 1 73 ? 72.659 18.673 -134.646 1.00 73.38 73 GLU A C 1
ATOM 581 O O . GLU A 1 73 ? 72.853 18.211 -133.521 1.00 73.38 73 GLU A O 1
ATOM 586 N N . SER A 1 74 ? 71.446 18.643 -135.211 1.00 72.94 74 SER A N 1
ATOM 587 C CA . SER A 1 74 ? 70.266 18.092 -134.528 1.00 72.94 74 SER A CA 1
ATOM 588 C C . SER A 1 74 ? 70.391 16.600 -134.200 1.00 72.94 74 SER A C 1
ATOM 590 O O . SER A 1 74 ? 69.882 16.168 -133.165 1.00 72.94 74 SER A O 1
ATOM 592 N N . ILE A 1 75 ? 71.016 15.801 -135.070 1.00 72.50 75 ILE A N 1
ATOM 593 C CA . ILE A 1 75 ? 71.148 14.355 -134.846 1.00 72.50 75 ILE A CA 1
ATOM 594 C C . ILE A 1 75 ? 72.162 14.093 -133.732 1.00 72.50 75 ILE A C 1
ATOM 596 O O . ILE A 1 75 ? 71.865 13.324 -132.818 1.00 72.50 75 ILE A O 1
ATOM 600 N N . VAL A 1 76 ? 73.301 14.791 -133.745 1.00 72.25 76 VAL A N 1
ATOM 601 C CA . VAL A 1 76 ? 74.326 14.675 -132.695 1.00 72.25 76 VAL A CA 1
ATOM 602 C C . VAL A 1 76 ? 73.768 15.092 -131.330 1.00 72.25 76 VAL A C 1
ATOM 604 O O . VAL A 1 76 ? 73.962 14.385 -130.347 1.00 72.25 76 VAL A O 1
ATOM 607 N N . ALA A 1 77 ? 72.983 16.173 -131.267 1.00 72.50 77 ALA A N 1
ATOM 608 C CA . ALA A 1 77 ? 72.342 16.607 -130.022 1.00 72.50 77 ALA A CA 1
ATOM 609 C C . ALA A 1 77 ? 71.329 15.586 -129.460 1.00 72.50 77 ALA A C 1
ATOM 611 O O . ALA A 1 77 ? 71.095 15.532 -128.253 1.00 72.50 77 ALA A O 1
ATOM 612 N N . SER A 1 78 ? 70.716 14.766 -130.319 1.00 71.62 78 SER A N 1
ATOM 613 C CA . SER A 1 78 ? 69.702 13.785 -129.909 1.00 71.62 78 SER A CA 1
ATOM 614 C C . SER A 1 78 ? 70.271 12.453 -129.394 1.00 71.62 78 SER A C 1
ATOM 616 O O . SER A 1 78 ? 69.546 11.689 -128.753 1.00 71.62 78 SER A O 1
ATOM 618 N N . GLU A 1 79 ? 71.561 12.175 -129.607 1.00 72.06 79 GLU A N 1
ATOM 619 C CA . GLU A 1 79 ? 72.203 10.919 -129.192 1.00 72.06 79 GLU A CA 1
ATOM 620 C C . GLU A 1 79 ? 72.251 10.761 -127.659 1.00 72.06 79 GLU A C 1
ATOM 622 O O . GLU A 1 79 ? 71.919 9.696 -127.123 1.00 72.06 79 GLU A O 1
ATOM 627 N N . ASP A 1 80 ? 72.562 11.840 -126.936 1.00 74.31 80 ASP A N 1
ATOM 628 C CA . ASP A 1 80 ? 72.654 11.828 -125.471 1.00 74.31 80 ASP A CA 1
ATOM 629 C C . ASP A 1 80 ? 71.297 11.574 -124.796 1.00 74.31 80 ASP A C 1
ATOM 631 O O . ASP A 1 80 ? 71.208 10.807 -123.830 1.00 74.31 80 ASP A O 1
ATOM 635 N N . LEU A 1 81 ? 70.215 12.142 -125.338 1.00 77.62 81 LEU A N 1
ATOM 636 C CA . LEU A 1 81 ? 68.854 11.937 -124.830 1.00 77.62 81 LEU A CA 1
ATOM 637 C C . LEU A 1 81 ? 68.398 10.482 -124.985 1.00 77.62 81 LEU A C 1
ATOM 639 O O . LEU A 1 81 ? 67.839 9.899 -124.051 1.00 77.62 81 LEU A O 1
ATOM 643 N N . VAL A 1 82 ? 68.675 9.861 -126.136 1.00 76.75 82 VAL A N 1
ATOM 644 C CA . VAL A 1 82 ? 68.328 8.451 -126.379 1.00 76.75 82 VAL A CA 1
ATOM 645 C C . VAL A 1 82 ? 69.113 7.532 -125.441 1.00 76.75 82 VAL A C 1
ATOM 647 O O . VAL A 1 82 ? 68.562 6.562 -124.906 1.00 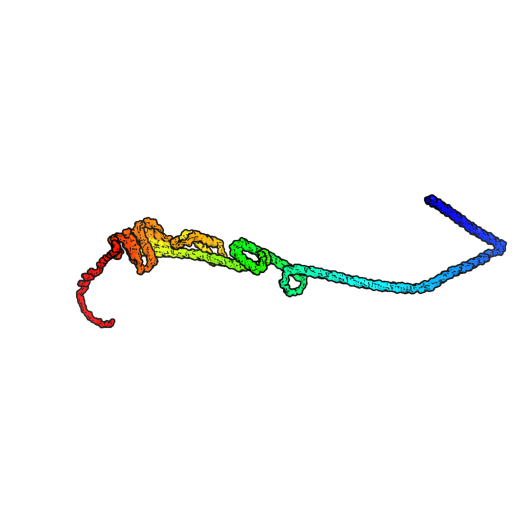76.75 82 VAL A O 1
ATOM 650 N N . ARG A 1 83 ? 70.387 7.848 -125.187 1.00 76.00 83 ARG A N 1
ATOM 651 C CA . ARG A 1 83 ? 71.231 7.095 -124.254 1.00 76.00 83 ARG A CA 1
ATOM 652 C C . ARG A 1 83 ? 70.756 7.239 -122.803 1.00 76.00 83 ARG A C 1
ATOM 654 O O . ARG A 1 83 ? 70.750 6.246 -122.072 1.00 76.00 83 ARG A O 1
ATOM 661 N N . GLY A 1 84 ? 70.308 8.431 -122.402 1.00 78.88 84 GLY A N 1
ATOM 662 C CA . GLY A 1 84 ? 69.691 8.684 -121.096 1.00 78.88 84 GLY A CA 1
ATOM 663 C C . GLY A 1 84 ? 68.395 7.897 -120.889 1.00 78.88 84 GLY A C 1
ATOM 664 O O . GLY A 1 84 ? 68.246 7.198 -119.885 1.00 78.88 84 GLY A O 1
ATOM 665 N N . TYR A 1 85 ? 67.495 7.919 -121.875 1.00 80.25 85 TYR A N 1
ATOM 666 C CA . TYR A 1 85 ? 66.229 7.183 -121.812 1.00 80.25 85 TYR A CA 1
ATOM 667 C C . TYR A 1 85 ? 66.432 5.663 -121.719 1.00 80.25 85 TYR A C 1
ATOM 669 O O . TYR A 1 85 ? 65.762 4.997 -120.927 1.00 80.25 85 TYR A O 1
ATOM 677 N N . ARG A 1 86 ? 67.391 5.099 -122.473 1.00 77.38 86 ARG A N 1
ATOM 678 C CA . ARG A 1 86 ? 67.718 3.665 -122.368 1.00 77.38 86 ARG A CA 1
ATOM 679 C C . ARG A 1 86 ? 68.206 3.284 -120.971 1.00 77.38 86 ARG A C 1
ATOM 681 O O . ARG A 1 86 ? 67.727 2.290 -120.433 1.00 77.38 86 ARG A O 1
ATOM 688 N N . LYS A 1 87 ? 69.086 4.087 -120.360 1.00 76.31 87 LYS A N 1
ATOM 689 C CA . LYS A 1 87 ? 69.562 3.834 -118.989 1.00 76.31 87 LYS A CA 1
ATOM 690 C C . LYS A 1 87 ? 68.428 3.862 -117.961 1.00 76.31 87 LYS A C 1
ATOM 692 O O . LYS A 1 87 ? 68.344 2.948 -117.148 1.00 76.31 87 LYS A O 1
ATOM 697 N N . TRP A 1 88 ? 67.540 4.856 -118.018 1.00 82.31 88 TRP A N 1
ATOM 698 C CA . TRP A 1 88 ? 66.387 4.947 -117.113 1.00 82.31 88 TRP A CA 1
ATOM 699 C C . TRP A 1 88 ? 65.436 3.749 -117.264 1.00 82.31 88 TRP A C 1
ATOM 701 O O . TRP A 1 88 ? 65.021 3.147 -116.271 1.00 82.31 88 TRP A O 1
ATOM 711 N N . ARG A 1 89 ? 65.148 3.346 -118.509 1.00 78.69 89 ARG A N 1
ATOM 712 C CA . ARG A 1 89 ? 64.270 2.205 -118.798 1.00 78.69 89 ARG A CA 1
ATOM 713 C C . ARG A 1 89 ? 64.842 0.878 -118.287 1.00 78.69 89 ARG A C 1
ATOM 715 O O . ARG A 1 89 ? 64.086 0.064 -117.765 1.00 78.69 89 ARG A O 1
ATOM 722 N N . GLU A 1 90 ? 66.143 0.645 -118.437 1.00 73.94 90 GLU A N 1
ATOM 723 C CA . GLU A 1 90 ? 66.771 -0.601 -117.977 1.00 73.94 90 GLU A CA 1
ATOM 724 C C . GLU A 1 90 ? 66.992 -0.631 -116.458 1.00 73.94 90 GLU A C 1
ATOM 726 O O . GLU A 1 90 ? 66.757 -1.663 -115.829 1.00 73.94 90 GLU A O 1
ATOM 731 N N . GLN A 1 91 ? 67.425 0.479 -115.849 1.00 77.06 91 GLN A N 1
ATOM 732 C CA . GLN A 1 91 ? 67.876 0.480 -114.451 1.00 77.06 91 GLN A CA 1
ATOM 733 C C . GLN A 1 91 ? 66.813 0.903 -113.433 1.00 77.06 91 GLN A C 1
ATOM 735 O O . GLN A 1 91 ? 66.827 0.394 -112.308 1.00 77.06 91 GLN A O 1
ATOM 740 N N . GLU A 1 92 ? 65.937 1.848 -113.780 1.00 72.62 92 GLU A N 1
ATOM 741 C CA . GLU A 1 92 ? 64.982 2.440 -112.834 1.00 72.62 92 GLU A CA 1
ATOM 742 C C . GLU A 1 92 ? 63.556 1.946 -113.058 1.00 72.62 92 GLU A C 1
ATOM 744 O O . GLU A 1 92 ? 62.906 1.523 -112.103 1.00 72.62 92 GLU A O 1
ATOM 749 N N . TRP A 1 93 ? 63.079 1.916 -114.308 1.00 74.88 93 TRP A N 1
ATOM 750 C CA . TRP A 1 93 ? 61.714 1.466 -114.608 1.00 74.88 93 TRP A CA 1
ATOM 751 C C . TRP A 1 93 ? 61.488 -0.011 -114.255 1.00 74.88 93 TRP A C 1
ATOM 753 O O . TRP A 1 93 ? 60.428 -0.375 -113.751 1.00 74.88 93 TRP A O 1
ATOM 763 N N . SER A 1 94 ? 62.513 -0.852 -114.423 1.00 74.69 94 SER A N 1
ATOM 764 C CA . SER A 1 94 ? 62.478 -2.270 -114.040 1.00 74.69 94 SER A CA 1
ATOM 765 C C . SER A 1 94 ? 62.245 -2.503 -112.538 1.00 74.69 94 SER A C 1
ATOM 767 O O . SER A 1 94 ? 61.784 -3.574 -112.154 1.00 74.69 94 SER A O 1
ATOM 769 N N . LYS A 1 95 ? 62.515 -1.511 -111.675 1.00 79.50 95 LYS A N 1
ATOM 770 C CA . LYS A 1 95 ? 62.340 -1.610 -110.213 1.00 79.50 95 LYS A CA 1
ATOM 771 C C . LYS A 1 95 ? 60.968 -1.143 -109.719 1.00 79.50 95 LYS A C 1
ATOM 773 O O . LYS A 1 95 ? 60.624 -1.403 -108.567 1.00 79.50 95 LYS A O 1
ATOM 778 N N . VAL A 1 96 ? 60.186 -0.452 -110.550 1.00 80.94 96 VAL A N 1
ATOM 779 C CA . VAL A 1 96 ? 58.908 0.164 -110.147 1.00 80.94 96 VAL A CA 1
ATOM 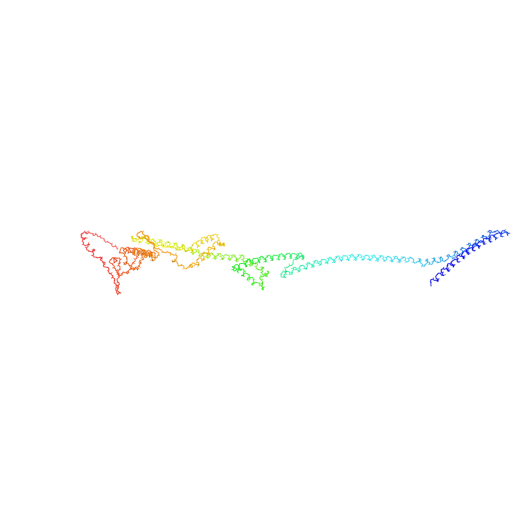780 C C . VAL A 1 96 ? 57.883 -0.887 -109.724 1.00 80.94 96 VAL A C 1
ATOM 782 O O . VAL A 1 96 ? 57.207 -0.705 -108.712 1.00 80.94 96 VAL A O 1
ATOM 785 N N . GLU A 1 97 ? 57.793 -2.002 -110.448 1.00 81.75 97 GLU A N 1
ATOM 786 C CA . GLU A 1 97 ? 56.830 -3.074 -110.163 1.00 81.75 97 GLU A CA 1
ATOM 787 C C . GLU A 1 97 ? 57.107 -3.724 -108.797 1.00 81.75 97 GLU A C 1
ATOM 789 O O . GLU A 1 97 ? 56.228 -3.762 -107.935 1.00 81.75 97 GLU A O 1
ATOM 794 N N . ALA A 1 98 ? 58.368 -4.086 -108.537 1.00 83.00 98 ALA A N 1
ATOM 795 C CA . ALA A 1 98 ? 58.799 -4.663 -107.264 1.00 83.00 98 ALA A CA 1
ATOM 796 C C . ALA A 1 98 ? 58.590 -3.710 -106.069 1.00 83.00 98 ALA A C 1
ATOM 798 O O . ALA A 1 98 ? 58.132 -4.133 -105.006 1.00 83.00 98 ALA A O 1
ATOM 799 N N . LEU A 1 99 ? 58.889 -2.414 -106.226 1.00 83.31 99 LEU A N 1
ATOM 800 C CA . LEU A 1 99 ? 58.669 -1.414 -105.171 1.00 83.31 99 LEU A CA 1
ATOM 801 C C . LEU A 1 99 ? 57.177 -1.151 -104.916 1.00 83.31 99 LEU A C 1
ATOM 803 O O . LEU A 1 99 ? 56.771 -0.922 -103.772 1.00 83.31 99 LEU A O 1
ATOM 807 N N . THR A 1 100 ? 56.350 -1.211 -105.962 1.00 83.56 100 THR A N 1
ATOM 808 C CA . THR A 1 100 ? 54.891 -1.069 -105.851 1.00 83.56 100 THR A CA 1
ATOM 809 C C . THR A 1 100 ? 54.294 -2.246 -105.086 1.00 83.56 100 THR A C 1
ATOM 811 O O . THR A 1 100 ? 53.481 -2.046 -104.182 1.00 83.56 100 THR A O 1
ATOM 814 N N . GLU A 1 101 ? 54.748 -3.465 -105.373 1.00 85.88 101 GLU A N 1
ATOM 815 C CA . GLU A 1 101 ? 54.296 -4.661 -104.666 1.00 85.88 101 GLU A CA 1
ATOM 816 C C . GLU A 1 101 ? 54.723 -4.666 -103.191 1.00 85.88 101 GLU A C 1
ATOM 818 O O . GLU A 1 101 ? 53.882 -4.883 -102.317 1.00 85.88 101 GLU A O 1
ATOM 823 N N . GLN A 1 102 ? 55.975 -4.303 -102.882 1.00 86.81 102 GLN A N 1
ATOM 824 C CA . GLN A 1 102 ? 56.430 -4.138 -101.493 1.00 86.81 102 GLN A CA 1
ATOM 825 C C . GLN A 1 102 ? 55.617 -3.080 -100.736 1.00 86.81 102 GLN A C 1
ATOM 827 O O . GLN A 1 102 ? 55.233 -3.289 -99.584 1.00 86.81 102 GLN A O 1
ATOM 832 N N . THR A 1 103 ? 55.298 -1.958 -101.385 1.00 86.00 103 THR A N 1
ATOM 833 C CA . THR A 1 103 ? 54.478 -0.898 -100.782 1.00 86.00 103 THR A CA 1
ATOM 834 C C . THR A 1 103 ? 53.058 -1.387 -100.491 1.00 86.00 103 THR A C 1
ATOM 836 O O . THR A 1 103 ? 52.509 -1.094 -99.427 1.00 86.00 103 THR A O 1
ATOM 839 N N . ASN A 1 104 ? 52.459 -2.154 -101.404 1.00 89.12 104 ASN A N 1
ATOM 840 C CA . ASN A 1 104 ? 51.124 -2.719 -101.217 1.00 89.12 104 ASN A CA 1
ATOM 841 C C . ASN A 1 104 ? 51.104 -3.778 -100.106 1.00 89.12 104 ASN A C 1
ATOM 843 O O . ASN A 1 104 ? 50.211 -3.750 -99.259 1.00 89.12 104 ASN A O 1
ATOM 847 N N . GLN A 1 105 ? 52.114 -4.650 -100.042 1.00 91.06 105 GLN A N 1
ATOM 848 C CA . GLN A 1 105 ? 52.254 -5.631 -98.963 1.00 91.06 105 GLN A CA 1
ATOM 849 C C . GLN A 1 105 ? 52.418 -4.954 -97.595 1.00 91.06 105 GLN A C 1
ATOM 851 O O . GLN A 1 105 ? 51.717 -5.308 -96.645 1.00 91.06 105 GLN A O 1
ATOM 856 N N . ALA A 1 106 ? 53.273 -3.931 -97.491 1.00 88.12 106 ALA A N 1
ATOM 857 C CA . ALA A 1 106 ? 53.462 -3.176 -96.252 1.00 88.12 106 ALA A CA 1
ATOM 858 C C . ALA A 1 106 ? 52.181 -2.439 -95.814 1.00 88.12 106 ALA A C 1
ATOM 860 O O . ALA A 1 106 ? 51.854 -2.412 -94.624 1.00 88.12 106 ALA A O 1
ATOM 861 N N . LYS A 1 107 ? 51.412 -1.882 -96.763 1.00 91.69 107 LYS A N 1
ATOM 862 C CA . LYS A 1 107 ? 50.097 -1.280 -96.482 1.00 91.69 107 LYS A CA 1
ATOM 863 C C . LYS A 1 107 ? 49.102 -2.310 -95.951 1.00 91.69 107 LYS A C 1
ATOM 865 O O . LYS A 1 107 ? 48.499 -2.066 -94.909 1.00 91.69 107 LYS A O 1
ATOM 870 N N . ALA A 1 108 ? 48.987 -3.470 -96.598 1.00 90.88 108 ALA A N 1
ATOM 871 C CA . ALA A 1 108 ? 48.088 -4.537 -96.162 1.00 90.88 108 ALA A CA 1
ATOM 872 C C . ALA A 1 108 ? 48.440 -5.053 -94.754 1.00 90.88 108 ALA A C 1
ATOM 874 O O . ALA A 1 108 ? 47.557 -5.233 -93.915 1.00 90.88 108 ALA A O 1
ATOM 875 N N . GLN A 1 109 ? 49.733 -5.225 -94.454 1.00 92.12 109 GLN A N 1
ATOM 876 C CA . GLN A 1 109 ? 50.193 -5.617 -93.118 1.00 92.12 109 GLN A CA 1
ATOM 877 C C . GLN A 1 109 ? 49.868 -4.558 -92.058 1.00 92.12 109 GLN A C 1
ATOM 879 O O . GLN A 1 109 ? 49.398 -4.900 -90.971 1.00 92.12 109 GLN A O 1
ATOM 884 N N . ARG A 1 110 ? 50.066 -3.271 -92.372 1.00 92.06 110 ARG A N 1
ATOM 885 C CA . ARG A 1 110 ? 49.706 -2.165 -91.475 1.00 92.06 110 ARG A CA 1
ATOM 886 C C . ARG A 1 110 ? 48.205 -2.134 -91.202 1.00 92.06 110 ARG A C 1
ATOM 888 O O . ARG A 1 110 ? 47.813 -2.010 -90.047 1.00 92.06 110 ARG A O 1
ATOM 895 N N . GLU A 1 111 ? 47.372 -2.261 -92.230 1.00 92.44 111 GLU A N 1
ATOM 896 C CA . GLU A 1 111 ? 45.913 -2.278 -92.077 1.00 92.44 111 GLU A CA 1
ATOM 897 C C . GLU A 1 111 ? 45.443 -3.467 -91.233 1.00 92.44 111 GLU A C 1
ATOM 899 O O . GLU A 1 111 ? 44.627 -3.292 -90.327 1.00 92.44 111 GLU A O 1
ATOM 904 N N . ALA A 1 112 ? 46.005 -4.659 -91.452 1.00 92.62 112 ALA A N 1
ATOM 905 C CA . ALA A 1 112 ? 45.708 -5.833 -90.634 1.00 92.62 112 ALA A CA 1
ATOM 906 C C . ALA A 1 112 ? 46.119 -5.637 -89.162 1.00 92.62 112 ALA A C 1
ATOM 908 O O . ALA A 1 112 ? 45.368 -6.002 -88.256 1.00 92.62 112 ALA A O 1
ATOM 909 N N . ALA A 1 113 ? 47.286 -5.034 -88.907 1.00 90.56 113 ALA A N 1
ATOM 910 C CA . ALA A 1 113 ? 47.747 -4.731 -87.553 1.00 90.56 113 ALA A CA 1
ATOM 911 C C . ALA A 1 113 ? 46.873 -3.672 -86.858 1.00 90.56 113 ALA A C 1
ATOM 913 O O . ALA A 1 113 ? 46.560 -3.818 -85.676 1.00 90.56 113 ALA A O 1
ATOM 914 N N . VAL A 1 114 ? 46.434 -2.639 -87.587 1.00 93.88 114 VAL A N 1
ATOM 915 C CA . VAL A 1 114 ? 45.508 -1.616 -87.072 1.00 93.88 114 VAL A CA 1
ATOM 916 C C . VAL A 1 114 ? 44.166 -2.244 -86.701 1.00 93.88 114 VAL A C 1
ATOM 918 O O . VAL A 1 114 ? 43.703 -2.026 -85.586 1.00 93.88 114 VAL A O 1
ATOM 921 N N . ARG A 1 115 ? 43.590 -3.094 -87.561 1.00 92.69 115 ARG A N 1
ATOM 922 C CA . ARG A 1 115 ? 42.331 -3.798 -87.255 1.00 92.69 115 ARG A CA 1
ATOM 923 C C . ARG A 1 115 ? 42.441 -4.667 -86.004 1.00 92.69 115 ARG A C 1
ATOM 925 O O . ARG A 1 115 ? 41.612 -4.542 -85.111 1.00 92.69 115 ARG A O 1
ATOM 932 N N . LYS A 1 116 ? 43.507 -5.471 -85.886 1.00 93.50 116 LYS A N 1
ATOM 933 C CA . LYS A 1 116 ? 43.751 -6.290 -84.683 1.00 93.50 116 LYS A CA 1
ATOM 934 C C . LYS A 1 116 ? 43.869 -5.443 -83.417 1.00 93.50 116 LYS A C 1
ATOM 936 O O . LYS A 1 116 ? 43.352 -5.829 -82.372 1.00 93.50 116 LYS A O 1
ATOM 941 N N . ARG A 1 117 ? 44.541 -4.289 -83.497 1.00 92.94 117 ARG A N 1
ATOM 942 C CA . ARG A 1 117 ? 44.641 -3.355 -82.371 1.00 92.94 117 ARG A CA 1
ATOM 943 C C . ARG A 1 117 ? 43.271 -2.786 -82.003 1.00 92.94 117 ARG A C 1
ATOM 945 O O . ARG A 1 117 ? 42.953 -2.745 -80.822 1.00 92.94 117 ARG A O 1
ATOM 952 N N . GLU A 1 118 ? 42.479 -2.350 -82.978 1.00 93.19 118 GLU A N 1
ATOM 953 C CA . GLU A 1 118 ? 41.145 -1.793 -82.730 1.00 93.19 118 GLU A CA 1
ATOM 954 C C . GLU A 1 118 ? 40.194 -2.826 -82.115 1.00 93.19 118 GLU A C 1
ATOM 956 O O . GLU A 1 118 ? 39.469 -2.503 -81.176 1.00 93.19 118 GLU A O 1
ATOM 961 N N . GLU A 1 119 ? 40.217 -4.070 -82.595 1.00 93.06 119 GLU A N 1
ATOM 962 C CA . GLU A 1 119 ? 39.443 -5.178 -82.023 1.00 93.06 119 GLU A CA 1
ATOM 963 C C . GLU A 1 119 ? 39.861 -5.469 -80.575 1.00 93.06 119 GLU A C 1
ATOM 965 O O . GLU A 1 119 ? 39.006 -5.538 -79.689 1.00 93.06 119 GLU A O 1
ATOM 970 N N . ALA A 1 120 ? 41.169 -5.559 -80.308 1.00 90.88 120 ALA A N 1
ATOM 971 C CA . ALA A 1 120 ? 41.693 -5.758 -78.959 1.00 90.88 120 ALA A CA 1
ATOM 972 C C . ALA A 1 120 ? 41.355 -4.582 -78.025 1.00 90.88 120 ALA A C 1
ATOM 974 O O . ALA A 1 120 ? 40.972 -4.797 -76.877 1.00 90.88 120 ALA A O 1
ATOM 975 N N . GLU A 1 121 ? 41.441 -3.341 -78.512 1.00 93.75 121 GLU A N 1
ATOM 976 C CA . GLU A 1 121 ? 41.108 -2.141 -77.739 1.00 93.75 121 GLU A CA 1
ATOM 977 C C . GLU A 1 121 ? 39.611 -2.075 -77.411 1.00 93.75 121 GLU A C 1
ATOM 979 O O . GLU A 1 121 ? 39.247 -1.731 -76.285 1.00 93.75 121 GLU A O 1
ATOM 984 N N . ARG A 1 122 ? 38.734 -2.445 -78.355 1.00 92.44 122 ARG A N 1
ATOM 985 C CA . ARG A 1 122 ? 37.287 -2.552 -78.110 1.00 92.44 122 ARG A CA 1
ATOM 986 C C . ARG A 1 122 ? 36.976 -3.632 -77.078 1.00 92.44 122 ARG A C 1
ATOM 988 O O . ARG A 1 122 ? 36.268 -3.345 -76.117 1.00 92.44 122 ARG A O 1
ATOM 995 N N . SER A 1 123 ? 37.545 -4.829 -77.236 1.00 92.88 123 SER A N 1
ATOM 996 C CA . SER A 1 123 ? 37.358 -5.933 -76.286 1.00 92.88 123 SER A CA 1
ATOM 997 C C . SER A 1 123 ? 37.844 -5.564 -74.884 1.00 92.88 123 SER A C 1
ATOM 999 O O . SER A 1 123 ? 37.165 -5.858 -73.902 1.00 92.88 123 SER A O 1
ATOM 1001 N N . TRP A 1 124 ? 39.002 -4.907 -74.773 1.00 92.56 124 TRP A N 1
ATOM 1002 C CA . TRP A 1 124 ? 39.534 -4.456 -73.488 1.00 92.56 124 TRP A CA 1
ATOM 1003 C C . TRP A 1 124 ? 38.638 -3.392 -72.848 1.00 92.56 124 TRP A C 1
ATOM 1005 O O . TRP A 1 124 ? 38.293 -3.528 -71.679 1.00 92.56 124 TRP A O 1
ATOM 1015 N N . LYS A 1 125 ? 38.196 -2.377 -73.606 1.00 93.94 125 LYS A N 1
ATOM 1016 C CA . LYS A 1 125 ? 37.273 -1.342 -73.103 1.00 93.94 125 LYS A CA 1
ATOM 1017 C C . LYS A 1 125 ? 35.957 -1.940 -72.608 1.00 93.94 125 LYS A C 1
ATOM 1019 O O . LYS A 1 125 ? 35.452 -1.527 -71.567 1.00 93.94 125 LYS A O 1
ATOM 1024 N N . GLU A 1 126 ? 35.410 -2.922 -73.323 1.00 93.06 126 GLU A N 1
ATOM 1025 C CA . GLU A 1 126 ? 34.186 -3.605 -72.907 1.00 93.06 126 GLU A CA 1
ATOM 1026 C C . GLU A 1 126 ? 34.396 -4.389 -71.600 1.00 93.06 126 GLU A C 1
ATOM 1028 O O . GLU A 1 126 ? 33.607 -4.241 -70.666 1.00 93.06 126 GLU A O 1
ATOM 1033 N N . GLN A 1 127 ? 35.479 -5.166 -71.487 1.00 93.38 127 GLN A N 1
ATOM 1034 C CA . GLN A 1 127 ? 35.803 -5.919 -70.268 1.00 93.38 127 GLN A CA 1
ATOM 1035 C C . GLN A 1 127 ? 36.107 -5.007 -69.072 1.00 93.38 127 GLN A C 1
ATOM 1037 O O . GLN A 1 127 ? 35.592 -5.252 -67.984 1.00 93.38 127 GLN A O 1
ATOM 1042 N N . ASP A 1 128 ? 36.882 -3.938 -69.271 1.00 92.50 128 ASP A N 1
ATOM 1043 C CA . ASP A 1 128 ? 37.188 -2.935 -68.244 1.00 92.50 128 ASP A CA 1
ATOM 1044 C C . ASP A 1 128 ? 35.908 -2.260 -67.734 1.00 92.50 128 ASP A C 1
ATOM 1046 O O . ASP A 1 128 ? 35.719 -2.126 -66.527 1.00 92.50 128 ASP A O 1
ATOM 1050 N N . SER A 1 129 ? 34.978 -1.916 -68.633 1.00 93.56 129 SER A N 1
ATOM 1051 C CA . SER A 1 129 ? 33.689 -1.337 -68.237 1.00 93.56 129 SER A CA 1
ATOM 1052 C C . SER A 1 129 ? 32.839 -2.307 -67.405 1.00 93.56 129 SER A C 1
ATOM 1054 O O . SER A 1 129 ? 32.324 -1.916 -66.358 1.00 93.56 129 SER A O 1
ATOM 1056 N N . LYS A 1 130 ? 32.754 -3.585 -67.805 1.00 93.88 130 LYS A N 1
ATOM 1057 C CA . LYS A 1 130 ? 32.011 -4.623 -67.069 1.00 93.88 130 LYS A CA 1
ATOM 1058 C C . LYS A 1 130 ? 32.617 -4.878 -65.690 1.00 93.88 130 LYS A C 1
ATOM 1060 O O . LYS A 1 130 ? 31.887 -4.939 -64.704 1.00 93.88 130 LYS A O 1
ATOM 1065 N N . LEU A 1 131 ? 33.945 -4.980 -65.611 1.00 93.06 131 LEU A N 1
ATOM 1066 C CA . LEU A 1 131 ? 34.656 -5.163 -64.346 1.00 93.06 131 LEU A CA 1
ATOM 1067 C C . LEU A 1 131 ? 34.478 -3.957 -63.422 1.00 93.06 131 LEU A C 1
ATOM 1069 O O . LEU A 1 131 ? 34.217 -4.147 -62.240 1.00 93.06 131 LEU A O 1
ATOM 1073 N N . LYS A 1 132 ? 34.553 -2.725 -63.939 1.00 93.75 132 LYS A N 1
ATOM 1074 C CA . LYS A 1 132 ? 34.321 -1.513 -63.136 1.00 93.75 132 LYS A CA 1
ATOM 1075 C C . LYS A 1 132 ? 32.913 -1.456 -62.553 1.00 93.75 132 LYS A C 1
ATOM 1077 O O . LYS A 1 132 ? 32.773 -1.101 -61.386 1.00 93.75 132 LYS A O 1
ATOM 1082 N N . ILE A 1 133 ? 31.896 -1.825 -63.333 1.00 93.88 133 ILE A N 1
ATOM 1083 C CA . ILE A 1 133 ? 30.508 -1.893 -62.853 1.00 93.88 133 ILE A CA 1
ATOM 1084 C C . ILE A 1 133 ? 30.386 -2.949 -61.748 1.00 93.88 133 ILE A C 1
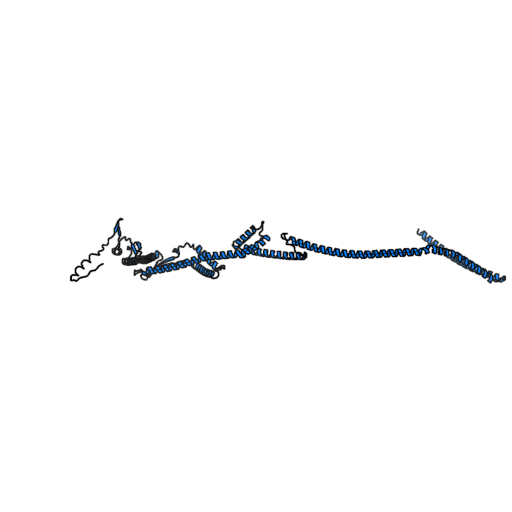ATOM 1086 O O . ILE A 1 133 ? 29.929 -2.625 -60.658 1.00 93.88 133 ILE A O 1
ATOM 1090 N N . SER A 1 134 ? 30.888 -4.166 -61.976 1.00 93.75 134 SER A N 1
ATOM 1091 C CA . SER A 1 134 ? 30.841 -5.247 -60.980 1.00 93.75 134 SER A CA 1
ATOM 1092 C C . SER A 1 134 ? 31.609 -4.903 -59.695 1.00 93.75 134 SER A C 1
ATOM 1094 O O . SER A 1 134 ? 31.120 -5.158 -58.597 1.00 93.75 134 SER A O 1
ATOM 1096 N N . ILE A 1 135 ? 32.780 -4.261 -59.797 1.00 92.88 135 ILE A N 1
ATOM 1097 C CA . ILE A 1 135 ? 33.529 -3.777 -58.628 1.00 92.88 135 ILE A CA 1
ATOM 1098 C C . ILE A 1 135 ? 32.705 -2.742 -57.857 1.00 92.88 135 ILE A C 1
ATOM 1100 O O . ILE A 1 135 ? 32.631 -2.834 -56.634 1.00 92.88 135 ILE A O 1
ATOM 1104 N N . ALA A 1 136 ? 32.074 -1.783 -58.541 1.00 93.38 136 ALA A N 1
ATOM 1105 C CA . ALA A 1 136 ? 31.246 -0.769 -57.892 1.00 93.38 136 ALA A CA 1
ATOM 1106 C C . ALA A 1 136 ? 30.012 -1.380 -57.202 1.00 93.38 136 ALA A C 1
ATOM 1108 O O . ALA A 1 136 ? 29.697 -1.009 -56.072 1.00 93.38 136 ALA A O 1
ATOM 1109 N N . GLU A 1 137 ? 29.353 -2.353 -57.837 1.00 93.44 137 GLU A N 1
ATOM 1110 C CA . GLU A 1 137 ? 28.231 -3.104 -57.260 1.00 93.44 137 GLU A CA 1
ATOM 1111 C C . GLU A 1 137 ? 28.654 -3.880 -56.006 1.00 93.44 137 GLU A C 1
ATOM 1113 O O . GLU A 1 137 ? 28.021 -3.755 -54.957 1.00 93.44 137 GLU A O 1
ATOM 1118 N N . HIS A 1 138 ? 29.761 -4.628 -56.073 1.00 92.19 138 HIS A N 1
ATOM 1119 C CA . HIS A 1 138 ? 30.279 -5.371 -54.925 1.00 92.19 138 HIS A CA 1
ATOM 1120 C C . HIS A 1 138 ? 30.751 -4.448 -53.797 1.00 92.19 138 HIS A C 1
ATOM 1122 O O . HIS A 1 138 ? 30.487 -4.737 -52.634 1.00 92.19 138 HIS A O 1
ATOM 1128 N N . GLN A 1 139 ? 31.394 -3.319 -54.108 1.00 93.44 139 GLN A N 1
ATOM 1129 C CA . GLN A 1 139 ? 31.761 -2.313 -53.105 1.00 93.44 139 GLN A CA 1
ATOM 1130 C C . GLN A 1 139 ? 30.524 -1.711 -52.427 1.00 93.44 139 GLN A C 1
ATOM 1132 O O . GLN A 1 139 ? 30.525 -1.537 -51.208 1.00 93.44 139 GLN A O 1
ATOM 1137 N N . GLY A 1 140 ? 29.460 -1.442 -53.190 1.00 92.25 140 GLY A N 1
ATOM 1138 C CA . GLY A 1 140 ? 28.172 -1.011 -52.648 1.00 92.25 140 GLY A CA 1
ATOM 1139 C C . GLY A 1 140 ? 27.556 -2.056 -51.716 1.00 92.25 140 GLY A C 1
ATOM 1140 O O . GLY A 1 140 ? 27.182 -1.728 -50.592 1.00 92.25 140 GLY A O 1
ATOM 1141 N N . ALA A 1 141 ? 27.522 -3.322 -52.141 1.00 90.31 141 ALA A N 1
ATOM 1142 C CA . ALA A 1 141 ? 26.992 -4.427 -51.342 1.00 90.31 141 ALA A CA 1
ATOM 1143 C C . ALA A 1 141 ? 27.792 -4.656 -50.047 1.00 90.31 141 ALA A C 1
ATOM 1145 O O . ALA A 1 141 ? 27.200 -4.811 -48.981 1.00 90.31 141 ALA A O 1
ATOM 1146 N N . ILE A 1 142 ? 29.129 -4.616 -50.117 1.00 91.69 142 ILE A N 1
ATOM 1147 C CA . ILE A 1 142 ? 30.009 -4.727 -48.942 1.00 91.69 142 ILE A CA 1
ATOM 1148 C C . ILE A 1 142 ? 29.734 -3.592 -47.957 1.00 91.69 142 ILE A C 1
ATOM 1150 O O . ILE A 1 142 ? 29.664 -3.838 -46.756 1.00 91.69 142 ILE A O 1
ATOM 1154 N N . LYS A 1 143 ? 29.560 -2.358 -48.448 1.00 93.12 143 LYS A N 1
ATOM 1155 C CA . LYS A 1 143 ? 29.254 -1.213 -47.588 1.00 93.12 143 LYS A CA 1
ATOM 1156 C C . LYS A 1 143 ? 27.925 -1.405 -46.853 1.00 93.12 143 LYS A C 1
ATOM 1158 O O . LYS A 1 143 ? 27.893 -1.258 -45.640 1.00 93.12 143 LYS A O 1
ATOM 1163 N N . VAL A 1 144 ? 26.866 -1.797 -47.563 1.00 89.56 144 VAL A N 1
ATOM 1164 C CA . VAL A 1 144 ? 25.548 -2.044 -46.950 1.00 89.56 144 VAL A CA 1
ATOM 1165 C C . VAL A 1 144 ? 25.620 -3.152 -45.896 1.00 89.56 144 VAL A C 1
ATOM 1167 O O . VAL A 1 144 ? 25.120 -2.968 -44.791 1.00 89.56 144 VAL A O 1
ATOM 1170 N N . LEU A 1 145 ? 26.275 -4.278 -46.201 1.00 88.38 145 LEU A N 1
ATOM 1171 C CA . LEU A 1 145 ? 26.432 -5.381 -45.246 1.00 88.38 145 LEU A CA 1
ATOM 1172 C C . LEU A 1 145 ? 27.247 -4.971 -44.016 1.00 88.38 145 LEU A C 1
ATOM 1174 O O . LEU A 1 145 ? 26.923 -5.379 -42.901 1.00 88.38 145 LEU A O 1
ATOM 1178 N N . ARG A 1 146 ? 28.286 -4.150 -44.201 1.00 90.62 146 ARG A N 1
ATOM 1179 C CA . ARG A 1 146 ? 29.080 -3.608 -43.097 1.00 90.62 146 ARG A CA 1
ATOM 1180 C C . ARG A 1 146 ? 28.235 -2.715 -42.193 1.00 90.62 146 ARG A C 1
ATOM 1182 O O . ARG A 1 146 ? 28.221 -2.947 -40.991 1.00 90.62 146 ARG A O 1
ATOM 1189 N N . ASP A 1 147 ? 27.500 -1.768 -42.770 1.00 89.75 147 ASP A N 1
ATOM 1190 C CA . ASP A 1 147 ? 26.627 -0.858 -42.021 1.00 89.75 147 ASP A CA 1
ATOM 1191 C C . ASP A 1 147 ? 25.551 -1.648 -41.239 1.00 89.75 147 ASP A C 1
ATOM 1193 O O . ASP A 1 147 ? 25.282 -1.361 -40.073 1.00 89.75 147 ASP A O 1
ATOM 1197 N N . GLN A 1 148 ? 24.979 -2.698 -41.845 1.00 89.25 148 GLN A N 1
ATOM 1198 C CA . GLN A 1 148 ? 24.020 -3.594 -41.185 1.00 89.25 148 GLN A CA 1
ATOM 1199 C C . GLN A 1 148 ? 24.643 -4.406 -40.040 1.00 89.25 148 GLN A C 1
ATOM 1201 O O . GLN A 1 148 ? 24.013 -4.573 -38.998 1.00 89.25 148 GLN A O 1
ATOM 1206 N N . THR A 1 149 ? 25.871 -4.900 -40.216 1.00 86.69 149 THR A N 1
ATOM 1207 C CA . THR A 1 149 ? 26.579 -5.674 -39.186 1.00 86.69 149 THR A CA 1
ATOM 1208 C C . THR A 1 149 ? 26.960 -4.782 -38.004 1.00 86.69 149 THR A C 1
ATOM 1210 O O . THR A 1 149 ? 26.710 -5.152 -36.863 1.00 86.69 149 THR A O 1
ATOM 1213 N N . GLU A 1 150 ? 27.478 -3.576 -38.259 1.00 89.44 150 GLU A N 1
ATOM 1214 C CA . GLU A 1 150 ? 27.814 -2.605 -37.208 1.00 89.44 150 GLU A CA 1
ATOM 1215 C C . GLU A 1 150 ? 26.563 -2.184 -36.408 1.00 89.44 150 GLU A C 1
ATOM 1217 O O . GLU A 1 150 ? 26.614 -2.083 -35.179 1.00 89.44 150 GLU A O 1
ATOM 1222 N N . ALA A 1 151 ? 25.415 -2.002 -37.075 1.00 87.06 151 ALA A N 1
ATOM 1223 C CA . ALA A 1 151 ? 24.143 -1.723 -36.406 1.00 87.06 151 ALA A CA 1
ATOM 1224 C C . ALA A 1 151 ? 23.665 -2.902 -35.534 1.00 87.06 151 ALA A C 1
ATOM 1226 O O . ALA A 1 151 ? 23.244 -2.693 -34.392 1.00 87.06 151 ALA A O 1
ATOM 1227 N N . ALA A 1 152 ? 23.766 -4.133 -36.045 1.00 85.88 152 ALA A N 1
ATOM 1228 C CA . ALA A 1 152 ? 23.401 -5.343 -35.313 1.00 85.88 152 ALA A CA 1
ATOM 1229 C C . ALA A 1 152 ? 24.296 -5.557 -34.080 1.00 85.88 152 ALA A C 1
ATOM 1231 O O . ALA A 1 152 ? 23.792 -5.767 -32.978 1.00 85.88 152 ALA A O 1
ATOM 1232 N N . GLU A 1 153 ? 25.617 -5.427 -34.233 1.00 86.19 153 GLU A N 1
ATOM 1233 C CA . GLU A 1 153 ? 26.581 -5.504 -33.130 1.00 86.19 153 GLU A CA 1
ATOM 1234 C C . GLU A 1 153 ? 26.332 -4.420 -32.074 1.00 86.19 153 GLU A C 1
ATOM 1236 O O . GLU A 1 153 ? 26.446 -4.678 -30.875 1.00 86.19 153 GLU A O 1
ATOM 1241 N N . GLY A 1 154 ? 25.971 -3.206 -32.501 1.00 86.31 154 GLY A N 1
ATOM 1242 C CA . GLY A 1 154 ? 25.588 -2.121 -31.602 1.00 86.31 154 GLY A CA 1
ATOM 1243 C C . GLY A 1 154 ? 24.379 -2.478 -30.738 1.00 86.31 154 GLY A C 1
ATOM 1244 O O . GLY A 1 154 ? 24.417 -2.277 -29.525 1.00 86.31 154 GLY A O 1
ATOM 1245 N N . MET A 1 155 ? 23.338 -3.057 -31.343 1.00 85.25 155 MET A N 1
ATOM 1246 C CA . MET A 1 155 ? 22.139 -3.489 -30.623 1.00 85.25 155 MET A CA 1
ATOM 1247 C C . MET A 1 155 ? 22.401 -4.677 -29.694 1.00 85.25 155 MET A C 1
ATOM 1249 O O . MET A 1 155 ? 21.915 -4.676 -28.564 1.00 85.25 155 MET A O 1
ATOM 1253 N N . LEU A 1 156 ? 23.195 -5.660 -30.127 1.00 83.81 156 LEU A N 1
ATOM 1254 C CA . LEU A 1 156 ? 23.506 -6.850 -29.330 1.00 83.81 156 LEU A CA 1
ATOM 1255 C C . LEU A 1 156 ? 24.241 -6.519 -28.026 1.00 83.81 156 LEU A C 1
ATOM 1257 O O . LEU A 1 156 ? 24.008 -7.188 -27.029 1.00 83.81 156 LEU A O 1
ATOM 1261 N N . LYS A 1 157 ? 25.041 -5.445 -27.972 1.00 84.50 157 LYS A N 1
ATOM 1262 C CA . LYS A 1 157 ? 25.711 -4.999 -26.730 1.00 84.50 157 LYS A CA 1
ATOM 1263 C C . LYS A 1 157 ? 24.752 -4.671 -25.583 1.00 84.50 157 LYS A C 1
ATOM 1265 O O . LYS A 1 157 ? 25.174 -4.673 -24.430 1.00 84.50 157 LYS A O 1
ATOM 1270 N N . HIS A 1 158 ? 23.491 -4.358 -25.880 1.00 81.19 158 HIS A N 1
ATOM 1271 C CA . HIS A 1 158 ? 22.479 -4.081 -24.860 1.00 81.19 158 HIS A CA 1
ATOM 1272 C C . HIS A 1 158 ? 21.890 -5.349 -24.225 1.00 81.19 158 HIS A C 1
ATOM 1274 O O . HIS A 1 158 ? 21.167 -5.245 -23.233 1.00 81.19 158 HIS A O 1
ATOM 1280 N N . PHE A 1 159 ? 22.203 -6.530 -24.762 1.00 78.12 159 PHE A N 1
ATOM 1281 C CA . PHE A 1 159 ? 21.699 -7.812 -24.288 1.00 78.12 159 PHE A CA 1
ATOM 1282 C C . PHE A 1 159 ? 22.878 -8.705 -23.862 1.00 78.12 159 PHE A C 1
ATOM 1284 O O . PHE A 1 159 ? 23.784 -8.938 -24.659 1.00 78.12 159 PHE A O 1
ATOM 1291 N N . PRO A 1 160 ? 22.915 -9.200 -22.614 1.00 65.12 160 PRO A N 1
ATOM 1292 C CA . PRO A 1 160 ? 23.923 -10.176 -22.204 1.00 65.12 160 PRO A CA 1
ATOM 1293 C C . PRO A 1 160 ? 23.758 -11.494 -22.985 1.00 65.12 160 PRO A C 1
ATOM 1295 O O . PRO A 1 160 ? 22.646 -11.851 -23.366 1.00 65.12 160 PRO A O 1
ATOM 1298 N N . GLU A 1 161 ? 24.855 -12.230 -23.203 1.00 59.50 161 GLU A N 1
ATOM 1299 C CA . GLU A 1 161 ? 24.932 -13.463 -24.025 1.00 59.50 161 GLU A CA 1
ATOM 1300 C C . GLU A 1 161 ? 24.062 -14.638 -23.534 1.00 59.50 161 GLU A C 1
ATOM 1302 O O . GLU A 1 161 ? 24.007 -15.698 -24.164 1.00 59.50 161 GLU A O 1
ATOM 1307 N N . GLU A 1 162 ? 23.380 -14.490 -22.403 1.00 54.78 162 GLU A N 1
ATOM 1308 C CA . GLU A 1 162 ? 22.614 -15.568 -21.804 1.00 54.78 162 GLU A CA 1
ATOM 1309 C C . GLU A 1 162 ? 21.280 -15.747 -22.532 1.00 54.78 162 GLU A C 1
ATOM 1311 O O . GLU A 1 162 ? 20.314 -15.020 -22.317 1.00 54.78 162 GLU A O 1
ATOM 1316 N N . THR A 1 163 ? 21.252 -16.798 -23.357 1.00 51.59 163 THR A N 1
ATOM 1317 C CA . THR A 1 163 ? 20.106 -17.404 -24.060 1.00 51.59 163 THR A CA 1
ATOM 1318 C C . THR A 1 163 ? 19.795 -16.869 -25.458 1.00 51.59 163 THR A C 1
ATOM 1320 O O . THR A 1 163 ? 18.685 -16.447 -25.773 1.00 51.59 163 THR A O 1
ATOM 1323 N N . LEU A 1 164 ? 20.757 -17.014 -26.372 1.00 59.28 164 LEU A N 1
ATOM 1324 C CA . LEU A 1 164 ? 20.421 -17.106 -27.792 1.00 59.28 164 LEU A CA 1
ATOM 1325 C C . LEU A 1 164 ? 19.676 -18.431 -28.031 1.00 59.28 164 LEU A C 1
ATOM 1327 O O . LEU A 1 164 ? 20.264 -19.510 -27.971 1.00 59.28 164 LEU A O 1
ATOM 1331 N N . ALA A 1 165 ? 18.365 -18.349 -28.263 1.00 62.66 165 ALA A N 1
ATOM 1332 C CA . ALA A 1 165 ? 17.595 -19.451 -28.834 1.00 62.66 165 ALA A CA 1
ATOM 1333 C C . ALA A 1 165 ? 18.152 -19.831 -30.222 1.00 62.66 165 ALA A C 1
ATOM 1335 O O . ALA A 1 165 ? 18.887 -19.048 -30.830 1.00 62.66 165 ALA A O 1
ATOM 1336 N N . GLU A 1 166 ? 17.800 -21.015 -30.742 1.00 66.25 166 GLU A N 1
ATOM 1337 C CA . GLU A 1 166 ? 18.132 -21.379 -32.126 1.00 66.25 166 GLU A CA 1
ATOM 1338 C C . GLU A 1 166 ? 17.666 -20.266 -33.078 1.00 66.25 166 GLU A C 1
ATOM 1340 O O . GLU A 1 166 ? 16.484 -19.927 -33.139 1.00 66.25 166 GLU A O 1
ATOM 1345 N N . GLY A 1 167 ? 18.627 -19.644 -33.765 1.00 62.25 167 GLY A N 1
ATOM 1346 C CA . GLY A 1 167 ? 18.373 -18.488 -34.615 1.00 62.25 167 GLY A CA 1
ATOM 1347 C C . GLY A 1 167 ? 17.493 -18.852 -35.808 1.00 62.25 167 GLY A C 1
ATOM 1348 O O . GLY A 1 167 ? 17.705 -19.870 -36.468 1.00 62.25 167 GLY A O 1
ATOM 1349 N N . PHE A 1 168 ? 16.524 -17.993 -36.114 1.00 67.62 168 PHE A N 1
ATOM 1350 C CA . PHE A 1 168 ? 15.704 -18.127 -37.313 1.00 67.62 168 PHE A CA 1
ATOM 1351 C C . PHE A 1 168 ? 16.398 -17.460 -38.508 1.00 67.62 168 PHE A C 1
ATOM 1353 O O . PHE A 1 168 ? 16.986 -16.386 -38.355 1.00 67.62 168 PHE A O 1
ATOM 1360 N N . PRO A 1 169 ? 16.336 -18.054 -39.713 1.00 73.69 169 PRO A N 1
ATOM 1361 C CA . PRO A 1 169 ? 16.859 -17.408 -40.908 1.00 73.69 169 PRO A CA 1
ATOM 1362 C C . PRO A 1 169 ? 16.059 -16.130 -41.204 1.00 73.69 169 PRO A C 1
ATOM 1364 O O . PRO A 1 169 ? 14.833 -16.166 -41.287 1.00 73.69 169 PRO A O 1
ATOM 1367 N N . GLY A 1 170 ? 16.750 -15.006 -41.397 1.00 77.31 170 GLY A N 1
ATOM 1368 C CA . GLY A 1 170 ? 16.129 -13.714 -41.693 1.00 77.31 170 GLY A CA 1
ATOM 1369 C C . GLY A 1 170 ? 17.133 -12.677 -42.197 1.00 77.31 170 GLY A C 1
ATOM 1370 O O . GLY A 1 170 ? 18.343 -12.908 -42.189 1.00 77.31 170 GLY A O 1
ATOM 1371 N N . ASN A 1 171 ? 16.628 -11.536 -42.671 1.00 83.81 171 ASN A N 1
ATOM 1372 C CA . ASN A 1 171 ? 17.463 -10.414 -43.094 1.00 83.81 171 ASN A CA 1
ATOM 1373 C C . ASN A 1 171 ? 17.982 -9.662 -41.859 1.00 83.81 171 ASN A C 1
ATOM 1375 O O . ASN A 1 171 ? 17.192 -9.212 -41.032 1.00 83.81 171 ASN A O 1
ATOM 1379 N N . ILE A 1 172 ? 19.304 -9.504 -41.751 1.00 83.44 172 ILE A N 1
ATOM 1380 C CA . ILE A 1 172 ? 19.955 -8.828 -40.619 1.00 83.44 172 ILE A CA 1
ATOM 1381 C C . ILE A 1 172 ? 19.440 -7.397 -40.409 1.00 83.44 172 ILE A C 1
ATOM 1383 O O . ILE A 1 172 ? 19.289 -6.976 -39.266 1.00 83.44 172 ILE A O 1
ATOM 1387 N N . GLY A 1 173 ? 19.126 -6.662 -41.480 1.00 83.88 173 GLY A N 1
ATOM 1388 C CA . GLY A 1 173 ? 18.606 -5.299 -41.390 1.00 83.88 173 GLY A CA 1
ATOM 1389 C C . GLY A 1 173 ? 17.224 -5.258 -40.742 1.00 83.88 173 GLY A C 1
ATOM 1390 O O . GLY A 1 173 ? 17.021 -4.517 -39.782 1.00 83.88 173 GLY A O 1
ATOM 1391 N N . ASP A 1 174 ? 16.312 -6.108 -41.217 1.00 86.31 174 ASP A N 1
ATOM 1392 C CA . ASP A 1 174 ? 14.937 -6.179 -40.711 1.00 86.31 174 ASP A CA 1
ATOM 1393 C C . ASP A 1 174 ? 14.910 -6.657 -39.251 1.00 86.31 174 ASP A C 1
ATOM 1395 O O . ASP A 1 174 ? 14.267 -6.035 -38.405 1.00 86.31 174 ASP A O 1
ATOM 1399 N N . LEU A 1 175 ? 15.680 -7.705 -38.930 1.00 86.38 175 LEU A N 1
ATOM 1400 C CA . LEU A 1 175 ? 15.801 -8.239 -37.569 1.00 86.38 175 LEU A CA 1
ATOM 1401 C C . LEU A 1 175 ? 16.404 -7.216 -36.600 1.00 86.38 175 LEU A C 1
ATOM 1403 O O . LEU A 1 175 ? 15.947 -7.090 -35.465 1.00 86.38 175 LEU A O 1
ATOM 1407 N N . THR A 1 176 ? 17.411 -6.455 -37.043 1.00 87.69 176 THR A N 1
ATOM 1408 C CA . THR A 1 176 ? 18.013 -5.392 -36.224 1.00 87.69 176 THR A CA 1
ATOM 1409 C C . THR A 1 176 ? 17.013 -4.272 -35.961 1.00 87.69 176 THR A C 1
ATOM 1411 O O . THR A 1 176 ? 16.922 -3.791 -34.833 1.00 87.69 176 THR A O 1
ATOM 1414 N N . GLN A 1 177 ? 16.231 -3.873 -36.970 1.00 87.88 177 GLN A N 1
ATOM 1415 C CA . GLN A 1 177 ? 15.208 -2.841 -36.815 1.00 87.88 177 GLN A CA 1
ATOM 1416 C C . GLN A 1 177 ? 14.077 -3.290 -35.881 1.00 87.88 177 GLN A C 1
ATOM 1418 O O . GLN A 1 177 ? 13.635 -2.512 -35.033 1.00 87.88 177 GLN A O 1
ATOM 1423 N N . GLU A 1 178 ? 13.621 -4.537 -36.003 1.00 88.31 178 GLU A N 1
ATOM 1424 C CA . GLU A 1 178 ? 12.621 -5.116 -35.107 1.00 88.31 178 GLU A CA 1
ATOM 1425 C C . GLU A 1 178 ? 13.134 -5.159 -33.662 1.00 88.31 178 GLU A C 1
ATOM 1427 O O . GLU A 1 178 ? 12.456 -4.672 -32.753 1.00 88.31 178 GLU A O 1
ATOM 1432 N N . LEU A 1 179 ? 14.364 -5.646 -33.453 1.00 87.00 179 LEU A N 1
ATOM 1433 C CA . LEU A 1 179 ? 15.009 -5.672 -32.140 1.00 87.00 179 LEU A CA 1
ATOM 1434 C C . LEU A 1 179 ? 15.173 -4.262 -31.561 1.00 87.00 179 LEU A C 1
ATOM 1436 O O . LEU A 1 179 ? 14.907 -4.049 -30.380 1.00 87.00 179 LEU A O 1
ATOM 1440 N N . GLN A 1 180 ? 15.564 -3.284 -32.381 1.00 89.00 180 GLN A N 1
ATOM 1441 C CA . GLN A 1 180 ? 15.679 -1.886 -31.970 1.00 89.00 180 GLN A CA 1
ATOM 1442 C C . GLN A 1 180 ? 14.328 -1.309 -31.539 1.00 89.00 180 GLN A C 1
ATOM 1444 O O . GLN A 1 180 ? 14.244 -0.674 -30.487 1.00 89.00 180 GLN A O 1
ATOM 1449 N N . GLY A 1 181 ? 13.263 -1.550 -32.308 1.00 90.12 181 GLY A N 1
ATOM 1450 C CA . GLY A 1 181 ? 11.911 -1.118 -31.954 1.00 90.12 181 GLY A CA 1
ATOM 1451 C C . GLY A 1 181 ? 11.406 -1.779 -30.668 1.00 90.12 181 GLY A C 1
ATOM 1452 O O . GLY A 1 181 ? 10.865 -1.103 -29.789 1.00 90.12 181 GLY A O 1
ATOM 1453 N N . ALA A 1 182 ? 11.633 -3.086 -30.516 1.00 89.06 182 ALA A N 1
ATOM 1454 C CA . ALA A 1 182 ? 11.286 -3.831 -29.310 1.00 89.06 182 ALA A CA 1
ATOM 1455 C C . ALA A 1 182 ? 12.066 -3.330 -28.085 1.00 89.06 182 ALA A C 1
ATOM 1457 O O . ALA A 1 182 ? 11.469 -3.120 -27.029 1.00 89.06 182 ALA A O 1
ATOM 1458 N N . TYR A 1 183 ? 13.367 -3.069 -28.232 1.00 89.06 183 TYR A N 1
ATOM 1459 C CA . TYR A 1 183 ? 14.215 -2.519 -27.177 1.00 89.06 183 TYR A CA 1
ATOM 1460 C C . TYR A 1 183 ? 13.767 -1.117 -26.754 1.00 89.06 183 TYR A C 1
ATOM 1462 O O . TYR A 1 183 ? 13.605 -0.858 -25.566 1.00 89.06 183 TYR A O 1
ATOM 1470 N N . GLN A 1 184 ? 13.488 -0.223 -27.707 1.00 90.81 184 GLN A N 1
ATOM 1471 C CA . GLN A 1 184 ? 12.966 1.116 -27.408 1.00 90.81 184 GLN A CA 1
ATOM 1472 C C . GLN A 1 184 ? 11.631 1.054 -26.661 1.00 90.81 184 GLN A C 1
ATOM 1474 O O . GLN A 1 184 ? 11.426 1.787 -25.693 1.00 90.81 184 GLN A O 1
ATOM 1479 N N . LYS A 1 185 ? 10.734 0.156 -27.079 1.00 92.19 185 LYS A N 1
ATOM 1480 C CA . LYS A 1 185 ? 9.458 -0.066 -26.394 1.00 92.19 185 LYS A CA 1
ATOM 1481 C C . LYS A 1 185 ? 9.664 -0.617 -24.982 1.00 92.19 185 LYS A C 1
ATOM 1483 O O . LYS A 1 185 ? 8.992 -0.172 -24.058 1.00 92.19 185 LYS A O 1
ATOM 1488 N N . LEU A 1 186 ? 10.590 -1.557 -24.806 1.00 88.75 186 LEU A N 1
ATOM 1489 C CA . LEU A 1 186 ? 10.948 -2.116 -23.504 1.00 88.75 186 LEU A CA 1
ATOM 1490 C C . LEU A 1 186 ? 11.526 -1.042 -22.574 1.00 88.75 186 LEU A C 1
ATOM 1492 O O . LEU A 1 186 ? 11.117 -0.964 -21.421 1.00 88.75 186 LEU A O 1
ATOM 1496 N N . GLU A 1 187 ? 12.402 -0.176 -23.077 1.00 88.62 187 GLU A N 1
ATOM 1497 C CA . GLU A 1 187 ? 12.973 0.950 -22.332 1.00 88.62 187 GLU A CA 1
ATOM 1498 C C . GLU A 1 187 ? 11.898 1.970 -21.925 1.00 88.62 187 GLU A C 1
ATOM 1500 O O . GLU A 1 187 ? 11.883 2.470 -20.800 1.00 88.62 187 GLU A O 1
ATOM 1505 N N . GLN A 1 188 ? 10.951 2.258 -22.822 1.00 92.38 188 GLN A N 1
ATOM 1506 C CA . GLN A 1 188 ? 9.810 3.119 -22.514 1.00 92.38 188 GLN A CA 1
ATOM 1507 C C . GLN A 1 188 ? 8.928 2.511 -21.415 1.00 92.38 188 GLN A C 1
ATOM 1509 O O . GLN A 1 188 ? 8.586 3.203 -20.457 1.00 92.38 188 GLN A O 1
ATOM 1514 N N . LEU A 1 189 ? 8.605 1.218 -21.524 1.00 91.25 189 LEU A N 1
ATOM 1515 C CA . LEU A 1 189 ? 7.830 0.496 -20.514 1.00 91.25 189 LEU A CA 1
ATOM 1516 C C . LEU A 1 189 ? 8.558 0.455 -19.167 1.00 91.25 189 LEU A C 1
ATOM 1518 O O . LEU A 1 189 ? 7.933 0.675 -18.135 1.00 91.25 189 LEU A O 1
ATOM 1522 N N . ARG A 1 190 ? 9.877 0.229 -19.156 1.00 89.56 190 ARG A N 1
ATOM 1523 C CA . ARG A 1 190 ? 10.688 0.273 -17.931 1.00 89.56 190 ARG A CA 1
ATOM 1524 C C . ARG A 1 190 ? 10.605 1.633 -17.253 1.00 89.56 190 ARG A C 1
ATOM 1526 O O . ARG A 1 190 ? 10.308 1.691 -16.064 1.00 89.56 190 ARG A O 1
ATOM 1533 N N . LYS A 1 191 ? 10.771 2.724 -18.006 1.00 90.62 191 LYS A N 1
ATOM 1534 C CA . LYS A 1 191 ? 10.637 4.090 -17.472 1.00 90.62 191 LYS A CA 1
ATOM 1535 C C . LYS A 1 191 ? 9.252 4.358 -16.895 1.00 90.62 191 LYS A C 1
ATOM 1537 O O . LYS A 1 191 ? 9.149 4.979 -15.841 1.00 90.62 191 LYS A O 1
ATOM 1542 N N . GLU A 1 192 ? 8.199 3.887 -17.555 1.00 92.62 192 GLU A N 1
ATOM 1543 C CA . GLU A 1 192 ? 6.827 4.016 -17.059 1.00 92.62 192 GLU A CA 1
ATOM 1544 C C . GLU A 1 192 ? 6.613 3.220 -15.761 1.00 92.62 192 GLU A C 1
ATOM 1546 O O . GLU A 1 192 ? 6.115 3.761 -14.773 1.00 92.62 192 GLU A O 1
ATOM 1551 N N . VAL A 1 193 ? 7.055 1.960 -15.717 1.00 91.75 193 VAL A N 1
ATOM 1552 C CA . VAL A 1 193 ? 6.956 1.109 -14.522 1.00 91.75 193 VAL A CA 1
ATOM 1553 C C . VAL A 1 193 ? 7.754 1.697 -13.360 1.00 91.75 193 VAL A C 1
ATOM 1555 O O . VAL A 1 193 ? 7.238 1.802 -12.253 1.00 91.75 193 VAL A O 1
ATOM 1558 N N . VAL A 1 194 ? 8.988 2.137 -13.593 1.00 91.56 194 VAL A N 1
ATOM 1559 C CA . VAL A 1 194 ? 9.829 2.743 -12.552 1.00 91.56 194 VAL A CA 1
ATOM 1560 C C . VAL A 1 194 ? 9.238 4.072 -12.084 1.00 91.56 194 VAL A C 1
ATOM 1562 O O . VAL A 1 194 ? 9.182 4.327 -10.884 1.00 91.56 194 VAL A O 1
ATOM 1565 N N . GLY A 1 195 ? 8.726 4.893 -13.004 1.00 91.88 195 GLY A N 1
ATOM 1566 C CA . GLY A 1 195 ? 8.075 6.158 -12.668 1.00 91.88 195 GLY A CA 1
ATOM 1567 C C . GLY A 1 195 ? 6.810 5.969 -11.828 1.00 91.88 195 GLY A C 1
ATOM 1568 O O . GLY A 1 195 ? 6.617 6.670 -10.835 1.00 91.88 195 GLY A O 1
ATOM 1569 N N . THR A 1 196 ? 5.959 5.003 -12.182 1.00 90.69 196 THR A N 1
ATOM 1570 C CA . THR A 1 196 ? 4.764 4.656 -11.390 1.00 90.69 196 THR A CA 1
ATOM 1571 C C . THR A 1 196 ? 5.133 4.033 -10.042 1.00 90.69 196 THR A C 1
ATOM 1573 O O . THR A 1 196 ? 4.522 4.366 -9.025 1.00 90.69 196 THR A O 1
ATOM 1576 N N . PHE A 1 197 ? 6.173 3.199 -9.996 1.00 91.81 197 PHE A N 1
ATOM 1577 C CA . PHE A 1 197 ? 6.711 2.635 -8.760 1.00 91.81 197 PHE A CA 1
ATOM 1578 C C . PHE A 1 197 ? 7.234 3.717 -7.806 1.00 91.81 197 PHE A C 1
ATOM 1580 O O . PHE A 1 197 ? 6.950 3.677 -6.607 1.00 91.81 197 PHE A O 1
ATOM 1587 N N . ASP A 1 198 ? 7.958 4.710 -8.325 1.00 91.25 198 ASP A N 1
ATOM 1588 C CA . ASP A 1 198 ? 8.462 5.834 -7.534 1.00 91.25 198 ASP A CA 1
ATOM 1589 C C . ASP A 1 198 ? 7.311 6.677 -6.969 1.00 91.25 198 ASP A C 1
ATOM 1591 O O . ASP A 1 198 ? 7.349 7.065 -5.801 1.00 91.25 198 ASP A O 1
ATOM 1595 N N . GLN A 1 199 ? 6.244 6.899 -7.746 1.00 92.56 199 GLN A N 1
ATOM 1596 C CA . GLN A 1 199 ? 5.031 7.566 -7.258 1.00 92.56 199 GLN A CA 1
ATOM 1597 C C . GLN A 1 199 ? 4.354 6.772 -6.135 1.00 92.56 199 GLN A C 1
ATOM 1599 O O . GLN A 1 199 ? 4.015 7.343 -5.097 1.00 92.56 199 GLN A O 1
ATOM 1604 N N . ALA A 1 200 ? 4.185 5.459 -6.309 1.00 90.06 200 ALA A N 1
ATOM 1605 C CA . ALA A 1 200 ? 3.600 4.597 -5.285 1.00 90.06 200 ALA A CA 1
ATOM 1606 C C . ALA A 1 200 ? 4.445 4.599 -4.002 1.00 90.06 200 ALA A C 1
ATOM 1608 O O . ALA A 1 200 ? 3.922 4.779 -2.903 1.00 90.06 200 ALA A O 1
ATOM 1609 N N . THR A 1 201 ? 5.765 4.491 -4.142 1.00 88.88 201 THR A N 1
ATOM 1610 C CA . THR A 1 201 ? 6.704 4.533 -3.017 1.00 88.88 201 THR A CA 1
ATOM 1611 C C . THR A 1 201 ? 6.682 5.892 -2.316 1.00 88.88 201 THR A C 1
ATOM 1613 O O . THR A 1 201 ? 6.704 5.945 -1.088 1.00 88.88 201 THR A O 1
ATOM 1616 N N . ALA A 1 202 ? 6.565 6.997 -3.058 1.00 90.81 202 ALA A N 1
ATOM 1617 C CA . ALA A 1 202 ? 6.415 8.330 -2.479 1.00 90.81 202 ALA A CA 1
ATOM 1618 C C . ALA A 1 202 ? 5.121 8.469 -1.659 1.00 90.81 202 ALA A C 1
ATOM 1620 O O . ALA A 1 202 ? 5.136 9.088 -0.596 1.00 90.81 202 ALA A O 1
ATOM 1621 N N . ILE A 1 203 ? 4.014 7.865 -2.108 1.00 90.88 203 ILE A N 1
ATOM 1622 C CA . ILE A 1 203 ? 2.757 7.826 -1.345 1.00 90.88 203 ILE A CA 1
ATOM 1623 C C . ILE A 1 203 ? 2.935 7.010 -0.062 1.00 90.88 203 ILE A C 1
ATOM 1625 O O . ILE A 1 203 ? 2.557 7.483 1.007 1.00 90.88 203 ILE A O 1
ATOM 1629 N N . LEU A 1 204 ? 3.545 5.824 -0.142 1.00 88.38 204 LEU A N 1
ATOM 1630 C CA . LEU A 1 204 ? 3.800 4.974 1.028 1.00 88.38 204 LEU A CA 1
ATOM 1631 C C . LEU A 1 204 ? 4.699 5.672 2.059 1.00 88.38 204 LEU A C 1
ATOM 1633 O O . LEU A 1 204 ? 4.435 5.601 3.256 1.00 88.38 204 LEU A O 1
ATOM 1637 N N . ASN A 1 205 ? 5.712 6.405 1.597 1.00 86.50 205 ASN A N 1
ATOM 1638 C CA . ASN A 1 205 ? 6.635 7.152 2.453 1.00 86.50 205 ASN A CA 1
ATOM 1639 C C . ASN A 1 205 ? 6.051 8.460 3.004 1.00 86.50 205 ASN A C 1
ATOM 1641 O O . ASN A 1 205 ? 6.646 9.065 3.885 1.00 86.50 205 ASN A O 1
ATOM 1645 N N . ARG A 1 206 ? 4.899 8.925 2.509 1.00 91.06 206 ARG A N 1
ATOM 1646 C CA . ARG A 1 206 ? 4.219 10.099 3.077 1.00 91.06 206 ARG A CA 1
ATOM 1647 C C . ARG A 1 206 ? 3.570 9.791 4.429 1.00 91.06 206 ARG A C 1
ATOM 1649 O O . ARG A 1 206 ? 3.360 10.703 5.226 1.00 91.06 206 ARG A O 1
ATOM 1656 N N . TYR A 1 207 ? 3.207 8.531 4.660 1.00 85.44 207 TYR A N 1
ATOM 1657 C CA . TYR A 1 207 ? 2.473 8.084 5.841 1.00 85.44 207 TYR A CA 1
ATOM 1658 C C . TYR A 1 207 ? 3.385 7.296 6.782 1.00 85.44 207 TYR A C 1
ATOM 1660 O O . TYR A 1 207 ? 3.285 6.070 6.901 1.00 85.44 207 TYR A O 1
ATOM 1668 N N . ASP A 1 208 ? 4.264 8.034 7.459 1.00 81.12 208 ASP A N 1
ATOM 1669 C CA . ASP A 1 208 ? 5.224 7.470 8.402 1.00 81.12 208 ASP A CA 1
ATOM 1670 C C . ASP A 1 208 ? 4.556 6.823 9.623 1.00 81.12 208 ASP A C 1
ATOM 1672 O O . ASP A 1 208 ? 3.522 7.280 10.116 1.00 81.12 208 ASP A O 1
ATOM 1676 N N . ASN A 1 209 ? 5.181 5.758 10.131 1.00 83.88 209 ASN A N 1
ATOM 1677 C CA . ASN A 1 209 ? 4.754 4.978 11.298 1.00 83.88 209 ASN A CA 1
ATOM 1678 C C . ASN A 1 209 ? 3.387 4.286 11.159 1.00 83.88 209 ASN A C 1
ATOM 1680 O O . ASN A 1 209 ? 2.792 3.878 12.157 1.00 83.88 209 ASN A O 1
ATOM 1684 N N . THR A 1 210 ? 2.890 4.105 9.935 1.00 89.50 210 THR A N 1
ATOM 1685 C CA . THR A 1 210 ? 1.673 3.321 9.689 1.00 89.50 210 THR A CA 1
ATOM 1686 C C . THR A 1 210 ? 1.972 1.826 9.568 1.00 89.50 210 THR A C 1
ATOM 1688 O O . THR A 1 210 ? 3.059 1.423 9.152 1.00 89.50 210 THR A O 1
ATOM 1691 N N . GLN A 1 211 ? 0.988 0.974 9.881 1.00 89.56 211 GLN A N 1
ATOM 1692 C CA . GLN A 1 211 ? 1.124 -0.480 9.698 1.00 89.56 211 GLN A CA 1
ATOM 1693 C C . GLN A 1 211 ? 1.374 -0.859 8.227 1.00 89.56 211 GLN A C 1
ATOM 1695 O O . GLN A 1 211 ? 2.139 -1.780 7.954 1.00 89.56 211 GLN A O 1
ATOM 1700 N N . ILE A 1 212 ? 0.798 -0.103 7.284 1.00 92.19 212 ILE A N 1
ATOM 1701 C CA . ILE A 1 212 ? 1.007 -0.289 5.840 1.00 92.19 212 ILE A CA 1
ATOM 1702 C C . ILE A 1 212 ? 2.469 -0.012 5.469 1.00 92.19 212 ILE A C 1
ATOM 1704 O O . ILE A 1 212 ? 3.090 -0.810 4.770 1.00 92.19 212 ILE A O 1
ATOM 1708 N N . GLN A 1 213 ? 3.054 1.080 5.974 1.00 91.00 213 GLN A N 1
ATOM 1709 C CA . GLN A 1 213 ? 4.468 1.380 5.744 1.00 91.00 213 GLN A CA 1
ATOM 1710 C C . GLN A 1 213 ? 5.377 0.304 6.357 1.00 91.00 213 GLN A C 1
ATOM 1712 O O . GLN A 1 213 ? 6.352 -0.109 5.732 1.00 91.00 213 GLN A O 1
ATOM 1717 N N . GLN A 1 214 ? 5.058 -0.190 7.555 1.00 91.31 214 GLN A N 1
ATOM 1718 C CA . GLN A 1 214 ? 5.822 -1.270 8.184 1.00 91.31 214 GLN A CA 1
ATOM 1719 C C . GLN A 1 214 ? 5.750 -2.576 7.379 1.00 91.31 214 GLN A C 1
ATOM 1721 O O . GLN A 1 214 ? 6.771 -3.248 7.228 1.00 91.31 214 GLN A O 1
ATOM 1726 N N . ALA A 1 215 ? 4.579 -2.933 6.838 1.00 91.69 215 ALA A N 1
ATOM 1727 C CA . ALA A 1 215 ? 4.427 -4.076 5.935 1.00 91.69 215 ALA A CA 1
ATOM 1728 C C . ALA A 1 215 ? 5.288 -3.897 4.673 1.00 91.69 215 ALA A C 1
ATOM 1730 O O . ALA A 1 215 ? 6.079 -4.774 4.326 1.00 91.69 215 ALA A O 1
ATOM 1731 N N . TRP A 1 216 ? 5.254 -2.705 4.070 1.00 92.75 216 TRP A N 1
ATOM 1732 C CA . TRP A 1 216 ? 6.090 -2.372 2.918 1.00 92.75 216 TRP A CA 1
ATOM 1733 C C . TRP A 1 216 ? 7.594 -2.472 3.201 1.00 92.75 216 TRP A C 1
ATOM 1735 O O . TRP A 1 216 ? 8.350 -3.016 2.392 1.00 92.75 216 TRP A O 1
ATOM 1745 N N . GLN A 1 217 ? 8.048 -1.975 4.354 1.00 90.06 217 GLN A N 1
ATOM 1746 C CA . GLN A 1 217 ? 9.449 -2.076 4.767 1.00 90.06 217 GLN A CA 1
ATOM 1747 C C . GLN A 1 217 ? 9.877 -3.531 4.973 1.00 90.06 217 GLN A C 1
ATOM 1749 O O . GLN A 1 217 ? 10.987 -3.891 4.586 1.00 90.06 217 GLN A O 1
ATOM 1754 N N . LYS A 1 218 ? 9.002 -4.383 5.525 1.00 90.75 218 LYS A N 1
ATOM 1755 C CA . LYS A 1 218 ? 9.268 -5.821 5.679 1.00 90.75 218 LYS A CA 1
ATOM 1756 C C . LYS A 1 218 ? 9.419 -6.519 4.329 1.00 90.75 218 LYS A C 1
ATOM 1758 O O . LYS A 1 218 ? 10.407 -7.225 4.144 1.00 90.75 218 LYS A O 1
ATOM 1763 N N . LEU A 1 219 ? 8.506 -6.280 3.383 1.00 90.56 219 LEU A N 1
ATOM 1764 C CA . LEU A 1 219 ? 8.608 -6.821 2.021 1.00 90.56 219 LEU A CA 1
ATOM 1765 C C . LEU A 1 219 ? 9.887 -6.342 1.323 1.00 90.56 219 LEU A C 1
ATOM 1767 O O . LEU A 1 219 ? 10.635 -7.133 0.752 1.00 90.56 219 LEU A O 1
ATOM 1771 N N . SER A 1 220 ? 10.202 -5.052 1.457 1.00 88.00 220 SER A N 1
ATOM 1772 C CA . SER A 1 220 ? 11.410 -4.458 0.874 1.00 88.00 220 SER A CA 1
ATOM 1773 C C . SER A 1 220 ? 12.693 -5.060 1.462 1.00 88.00 220 SER A C 1
ATOM 1775 O O . SER A 1 220 ? 13.629 -5.368 0.723 1.00 88.00 220 SER A O 1
ATOM 1777 N N . ALA A 1 221 ? 12.739 -5.272 2.780 1.00 88.00 221 ALA A N 1
ATOM 1778 C CA . ALA A 1 221 ? 13.861 -5.923 3.453 1.00 88.00 221 ALA A CA 1
ATOM 1779 C C . ALA A 1 221 ? 13.986 -7.403 3.058 1.00 88.00 221 ALA A C 1
ATOM 1781 O O . ALA A 1 221 ? 15.096 -7.889 2.840 1.00 88.00 221 ALA A O 1
ATOM 1782 N N . HIS A 1 222 ? 12.857 -8.105 2.915 1.00 89.38 222 HIS A N 1
ATOM 1783 C CA . HIS A 1 222 ? 12.829 -9.490 2.456 1.00 89.38 222 HIS A CA 1
ATOM 1784 C C . HIS A 1 222 ? 13.401 -9.619 1.040 1.00 89.38 222 HIS A C 1
ATOM 1786 O O . HIS A 1 222 ? 14.284 -10.445 0.811 1.00 89.38 222 HIS A O 1
ATOM 1792 N N . ARG A 1 223 ? 12.976 -8.750 0.113 1.00 88.81 223 ARG A N 1
ATOM 1793 C CA . ARG A 1 223 ? 13.499 -8.720 -1.258 1.00 88.81 223 ARG A CA 1
ATOM 1794 C C . ARG A 1 223 ? 14.995 -8.421 -1.297 1.00 88.81 223 ARG A C 1
ATOM 1796 O O . ARG A 1 223 ? 15.725 -9.086 -2.026 1.00 88.81 223 ARG A O 1
ATOM 1803 N N . ARG A 1 224 ? 15.464 -7.468 -0.484 1.00 86.50 224 ARG A N 1
ATOM 1804 C CA . ARG A 1 224 ? 16.893 -7.136 -0.375 1.00 86.50 224 ARG A CA 1
ATOM 1805 C C . ARG A 1 224 ? 17.726 -8.343 0.061 1.00 86.50 224 ARG A C 1
ATOM 1807 O O . ARG A 1 224 ? 18.784 -8.575 -0.504 1.00 86.50 224 ARG A O 1
ATOM 1814 N N . GLY A 1 225 ? 17.226 -9.141 1.005 1.00 85.38 225 GLY A N 1
ATOM 1815 C CA . GLY A 1 225 ? 17.900 -10.362 1.459 1.00 85.38 225 GLY A CA 1
ATOM 1816 C C . GLY A 1 225 ? 17.957 -11.495 0.424 1.00 85.38 225 GLY A C 1
ATOM 1817 O O . GLY A 1 225 ? 18.792 -12.384 0.559 1.00 85.38 225 GLY A O 1
ATOM 1818 N N . GLN A 1 226 ? 17.094 -11.479 -0.598 1.00 85.44 226 GLN A N 1
ATOM 1819 C CA . GLN A 1 226 ? 17.101 -12.470 -1.683 1.00 85.44 226 GLN A CA 1
ATOM 1820 C C . GLN A 1 226 ? 18.040 -12.099 -2.838 1.00 85.44 226 GLN A C 1
ATOM 1822 O O . GLN A 1 226 ? 18.366 -12.959 -3.657 1.00 85.44 226 GLN A O 1
ATOM 1827 N N . MET A 1 227 ? 18.454 -10.835 -2.938 1.00 82.25 227 MET A N 1
ATOM 1828 C CA . MET A 1 227 ? 19.336 -10.382 -4.007 1.00 82.25 227 MET A CA 1
ATOM 1829 C C . MET A 1 227 ? 20.808 -10.590 -3.657 1.00 82.25 227 MET A C 1
ATOM 1831 O O . MET A 1 227 ? 21.242 -10.401 -2.524 1.00 82.25 227 MET A O 1
ATOM 1835 N N . THR A 1 228 ? 21.593 -10.975 -4.659 1.00 71.94 228 THR A N 1
ATOM 1836 C CA . THR A 1 228 ? 23.045 -11.117 -4.541 1.00 71.94 228 THR A CA 1
ATOM 1837 C C . THR A 1 228 ? 23.733 -9.770 -4.751 1.00 71.94 228 THR A C 1
ATOM 1839 O O . THR A 1 228 ? 23.652 -9.214 -5.844 1.00 71.94 228 THR A O 1
ATOM 1842 N N . GLY A 1 229 ? 24.455 -9.286 -3.737 1.00 69.50 229 GLY A N 1
ATOM 1843 C CA . GLY A 1 229 ? 25.213 -8.027 -3.779 1.00 69.50 229 GLY A CA 1
ATOM 1844 C C . GLY A 1 229 ? 24.636 -6.941 -2.867 1.00 69.50 229 GLY A C 1
ATOM 1845 O O . GLY A 1 229 ? 23.540 -7.087 -2.331 1.00 69.50 229 GLY A O 1
ATOM 1846 N N . ASP A 1 230 ? 25.395 -5.862 -2.664 1.00 70.56 230 ASP A N 1
ATOM 1847 C CA . ASP A 1 230 ? 24.904 -4.664 -1.972 1.00 70.56 230 ASP A CA 1
ATOM 1848 C C . ASP A 1 230 ? 24.103 -3.827 -2.975 1.00 70.56 230 ASP A C 1
ATOM 1850 O O . ASP A 1 230 ? 24.673 -3.091 -3.777 1.00 70.56 230 ASP A O 1
ATOM 1854 N N . VAL A 1 231 ? 22.789 -4.050 -3.006 1.00 74.94 231 VAL A N 1
ATOM 1855 C CA . VAL A 1 231 ? 21.881 -3.425 -3.973 1.00 74.94 231 VAL A CA 1
ATOM 1856 C C . VAL A 1 231 ? 21.314 -2.140 -3.382 1.00 74.94 231 VAL A C 1
ATOM 1858 O O . VAL A 1 231 ? 20.664 -2.158 -2.330 1.00 74.94 231 VAL A O 1
ATOM 1861 N N . LEU A 1 232 ? 21.533 -1.019 -4.068 1.00 77.19 232 LEU A N 1
ATOM 1862 C CA . LEU A 1 232 ? 21.061 0.286 -3.615 1.00 77.19 232 LEU A CA 1
ATOM 1863 C C . LEU A 1 232 ? 19.581 0.498 -3.964 1.00 77.19 232 LEU A C 1
ATOM 1865 O O . LEU A 1 232 ? 19.112 0.143 -5.042 1.00 77.19 232 LEU A O 1
ATOM 1869 N N . ASP A 1 233 ? 18.839 1.177 -3.083 1.00 73.94 233 ASP A N 1
ATOM 1870 C CA . ASP A 1 233 ? 17.390 1.392 -3.251 1.00 73.94 233 ASP A CA 1
ATOM 1871 C C . ASP A 1 233 ? 17.008 2.183 -4.519 1.00 73.94 233 ASP A C 1
ATOM 1873 O O . ASP A 1 233 ? 15.862 2.131 -4.970 1.00 73.94 233 ASP A O 1
ATOM 1877 N N . HIS A 1 234 ? 17.953 2.934 -5.089 1.00 75.62 234 HIS A N 1
ATOM 1878 C CA . HIS A 1 234 ? 17.747 3.718 -6.304 1.00 75.62 234 HIS A CA 1
ATOM 1879 C C . HIS A 1 234 ? 18.070 2.954 -7.594 1.00 75.62 234 HIS A C 1
ATOM 1881 O O . HIS A 1 234 ? 17.774 3.474 -8.670 1.00 75.62 234 HIS A O 1
ATOM 1887 N N . GLU A 1 235 ? 18.647 1.752 -7.510 1.00 83.00 235 GLU A N 1
ATOM 1888 C CA . GLU A 1 235 ? 18.934 0.935 -8.687 1.00 83.00 235 GLU A CA 1
ATOM 1889 C C . GLU A 1 235 ? 17.647 0.470 -9.372 1.00 83.00 235 GLU A C 1
ATOM 1891 O O . GLU A 1 235 ? 16.703 -0.011 -8.741 1.00 83.00 235 GLU A O 1
ATOM 1896 N N . GLU A 1 236 ? 17.612 0.595 -10.699 1.00 82.94 236 GLU A N 1
ATOM 1897 C CA . GLU A 1 236 ? 16.447 0.233 -11.508 1.00 82.94 236 GLU A CA 1
ATOM 1898 C C . GLU A 1 236 ? 16.096 -1.256 -11.385 1.00 82.94 236 GLU A C 1
ATOM 1900 O O . GLU A 1 236 ? 14.927 -1.615 -11.238 1.00 82.94 236 GLU A O 1
ATOM 1905 N N . SER A 1 237 ? 17.115 -2.118 -11.372 1.00 82.88 237 SER A N 1
ATOM 1906 C CA . SER A 1 237 ? 16.998 -3.567 -11.166 1.00 82.88 237 SER A CA 1
ATOM 1907 C C . SER A 1 237 ? 16.242 -3.901 -9.877 1.00 82.88 237 SER A C 1
ATOM 1909 O O . SER A 1 237 ? 15.349 -4.752 -9.877 1.00 82.88 237 SER A O 1
ATOM 1911 N N . PHE A 1 238 ? 16.545 -3.186 -8.792 1.00 86.19 238 PHE A N 1
ATOM 1912 C CA . PHE A 1 238 ? 15.899 -3.370 -7.500 1.00 86.19 238 PHE A CA 1
ATOM 1913 C C . PHE A 1 238 ? 14.450 -2.892 -7.500 1.00 86.19 238 PHE A C 1
ATOM 1915 O O . PHE A 1 238 ? 13.564 -3.592 -7.006 1.00 86.19 238 PHE A O 1
ATOM 1922 N N . LYS A 1 239 ? 14.18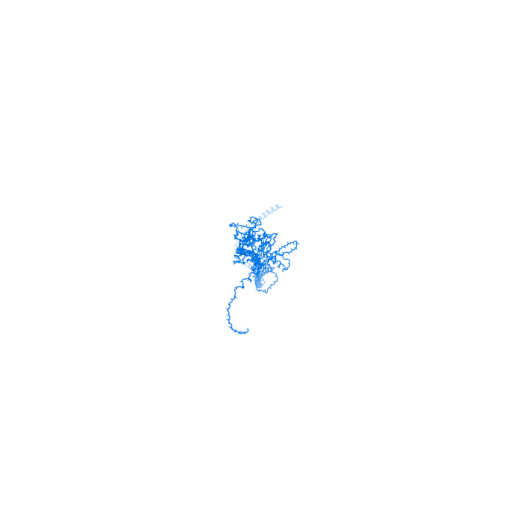7 -1.716 -8.085 1.00 87.75 239 LYS A N 1
ATOM 1923 C CA . LYS A 1 239 ? 12.827 -1.170 -8.203 1.00 87.75 239 LYS A CA 1
ATOM 1924 C C . LYS A 1 239 ? 11.921 -2.105 -9.000 1.00 87.75 239 LYS A C 1
ATOM 1926 O O . LYS A 1 239 ? 10.825 -2.424 -8.546 1.00 87.75 239 LYS A O 1
ATOM 1931 N N . LEU A 1 240 ? 12.396 -2.601 -10.144 1.00 87.00 240 LEU A N 1
ATOM 1932 C CA . LEU A 1 240 ? 11.643 -3.532 -10.988 1.00 87.00 240 LEU A CA 1
ATOM 1933 C C . LEU A 1 240 ? 11.341 -4.850 -10.263 1.00 87.00 240 LEU A C 1
ATOM 1935 O O . LEU A 1 240 ? 10.216 -5.345 -10.330 1.00 87.00 240 LEU A O 1
ATOM 1939 N N . ALA A 1 241 ? 12.299 -5.388 -9.507 1.00 87.38 241 ALA A N 1
ATOM 1940 C CA . ALA A 1 241 ? 12.092 -6.607 -8.727 1.00 87.38 241 ALA A CA 1
ATOM 1941 C C . ALA A 1 241 ? 11.102 -6.446 -7.560 1.00 87.38 241 ALA A C 1
ATOM 1943 O O . ALA A 1 241 ? 10.579 -7.444 -7.062 1.00 87.38 241 ALA A O 1
ATOM 1944 N N . ARG A 1 242 ? 10.824 -5.207 -7.138 1.00 89.50 242 ARG A N 1
ATOM 1945 C CA . ARG A 1 242 ? 9.865 -4.876 -6.075 1.00 89.50 242 ARG A CA 1
ATOM 1946 C C . ARG A 1 242 ? 8.452 -4.584 -6.561 1.00 89.50 242 ARG A C 1
ATOM 1948 O O . ARG A 1 242 ? 7.541 -4.444 -5.748 1.00 89.50 242 ARG A O 1
ATOM 1955 N N . VAL A 1 243 ? 8.229 -4.524 -7.870 1.00 90.81 243 VAL A N 1
ATOM 1956 C CA . VAL A 1 243 ? 6.879 -4.358 -8.432 1.00 90.81 243 VAL A CA 1
ATOM 1957 C C . VAL A 1 243 ? 5.921 -5.478 -7.978 1.00 90.81 243 VAL A C 1
ATOM 1959 O O . VAL A 1 243 ? 4.794 -5.156 -7.598 1.00 90.81 243 VAL A O 1
ATOM 1962 N N . PRO A 1 244 ? 6.325 -6.767 -7.931 1.00 90.75 244 PRO A N 1
ATOM 1963 C CA . PRO A 1 244 ? 5.484 -7.824 -7.368 1.00 90.75 244 PRO A CA 1
ATOM 1964 C C . PRO A 1 244 ? 5.181 -7.634 -5.877 1.00 90.75 244 PRO A C 1
ATOM 1966 O O . PRO A 1 244 ? 4.065 -7.919 -5.461 1.00 90.75 244 PRO A O 1
ATOM 1969 N N . ASP A 1 245 ? 6.126 -7.097 -5.095 1.00 91.81 245 ASP A N 1
ATOM 1970 C CA . ASP A 1 245 ? 5.915 -6.832 -3.662 1.00 91.81 245 ASP A CA 1
ATOM 1971 C C . ASP A 1 245 ? 4.862 -5.741 -3.454 1.00 91.81 245 ASP A C 1
ATOM 1973 O O . ASP A 1 245 ? 4.043 -5.815 -2.545 1.00 91.81 245 ASP A O 1
ATOM 1977 N N . LEU A 1 246 ? 4.845 -4.724 -4.321 1.00 91.69 246 LEU A N 1
ATOM 1978 C CA . LEU A 1 246 ? 3.810 -3.692 -4.281 1.00 91.69 246 LEU A CA 1
ATOM 1979 C C . LEU A 1 246 ? 2.424 -4.282 -4.578 1.00 91.69 246 LEU A C 1
ATOM 1981 O O . LEU A 1 246 ? 1.434 -3.866 -3.978 1.00 91.69 246 LEU A O 1
ATOM 1985 N N . ARG A 1 247 ? 2.348 -5.260 -5.489 1.00 91.81 247 ARG A N 1
ATOM 1986 C CA . ARG A 1 247 ? 1.106 -5.991 -5.759 1.00 91.81 247 ARG A CA 1
ATOM 1987 C C . ARG A 1 247 ? 0.683 -6.829 -4.554 1.00 91.81 247 ARG A C 1
ATOM 1989 O O . ARG A 1 247 ? -0.480 -6.768 -4.181 1.00 91.81 247 ARG A O 1
ATOM 1996 N N . GLU A 1 248 ? 1.605 -7.559 -3.931 1.00 92.94 248 GLU A N 1
ATOM 1997 C CA . GLU A 1 248 ? 1.333 -8.324 -2.705 1.00 92.94 248 GLU A CA 1
ATOM 1998 C C . GLU A 1 248 ? 0.801 -7.418 -1.584 1.00 92.94 248 GLU A C 1
ATOM 2000 O O . GLU A 1 248 ? -0.236 -7.715 -0.987 1.00 92.94 248 GLU A O 1
ATOM 2005 N N . LEU A 1 249 ? 1.427 -6.253 -1.393 1.00 93.75 249 LEU A N 1
ATOM 2006 C CA . LEU A 1 249 ? 0.986 -5.249 -0.430 1.00 93.75 249 LEU A CA 1
ATOM 2007 C C . LEU A 1 249 ? -0.457 -4.782 -0.700 1.00 93.75 249 LEU A C 1
ATOM 2009 O O . LEU A 1 249 ? -1.252 -4.654 0.230 1.00 93.75 249 LEU A O 1
ATOM 2013 N N . LEU A 1 250 ? -0.803 -4.512 -1.964 1.00 92.56 250 LEU A N 1
ATOM 2014 C CA . LEU A 1 250 ? -2.124 -4.008 -2.362 1.00 92.56 250 LEU A CA 1
ATOM 2015 C C . LEU A 1 250 ? -3.220 -5.075 -2.307 1.00 92.56 250 LEU A C 1
ATOM 2017 O O . LEU A 1 250 ? -4.316 -4.796 -1.822 1.00 92.56 250 LEU A O 1
ATOM 2021 N N . ASP A 1 251 ? -2.927 -6.275 -2.800 1.00 94.00 251 ASP A N 1
ATOM 2022 C CA . ASP A 1 251 ? -3.921 -7.333 -2.979 1.00 94.00 251 ASP A CA 1
ATOM 2023 C C . ASP A 1 251 ? -4.095 -8.191 -1.716 1.00 94.00 251 ASP A C 1
ATOM 2025 O O . ASP A 1 251 ? -5.153 -8.791 -1.528 1.00 94.00 251 ASP A O 1
ATOM 2029 N N . THR A 1 252 ? -3.079 -8.252 -0.845 1.00 94.25 252 THR A N 1
ATOM 2030 C CA . THR A 1 252 ? -3.055 -9.151 0.322 1.00 94.25 252 THR A CA 1
ATOM 2031 C C . THR A 1 252 ? -2.917 -8.393 1.638 1.00 94.25 252 THR A C 1
ATOM 2033 O O . THR A 1 252 ? -3.831 -8.445 2.464 1.00 94.25 252 THR A O 1
ATOM 2036 N N . ASP A 1 253 ? -1.820 -7.660 1.843 1.00 92.06 253 ASP A N 1
ATOM 2037 C CA . ASP A 1 253 ? -1.515 -7.081 3.159 1.00 92.06 253 ASP A CA 1
ATOM 2038 C C . ASP A 1 253 ? -2.485 -5.966 3.555 1.00 92.06 253 ASP A C 1
ATOM 2040 O O . ASP A 1 253 ? -3.008 -5.967 4.667 1.00 92.06 253 ASP A O 1
ATOM 2044 N N . ILE A 1 254 ? -2.757 -5.002 2.667 1.00 92.81 254 ILE A N 1
ATOM 2045 C CA . ILE A 1 254 ? -3.660 -3.880 2.963 1.00 92.81 254 ILE A CA 1
ATOM 2046 C C . ILE A 1 254 ? -5.079 -4.373 3.298 1.00 92.81 254 ILE A C 1
ATOM 2048 O O . ILE A 1 254 ? -5.624 -3.918 4.309 1.00 92.81 254 ILE A O 1
ATOM 2052 N N . PRO A 1 255 ? -5.690 -5.296 2.528 1.00 93.50 255 PRO A N 1
ATOM 2053 C CA . PRO A 1 255 ? -6.961 -5.909 2.904 1.00 93.50 255 PRO A CA 1
ATOM 2054 C C . PRO A 1 255 ? -6.918 -6.604 4.270 1.00 93.50 255 PRO A C 1
ATOM 2056 O O . PRO A 1 255 ? -7.799 -6.360 5.089 1.00 93.50 255 PRO A O 1
ATOM 2059 N N . GLN A 1 256 ? -5.877 -7.393 4.558 1.00 93.25 256 GLN A N 1
ATOM 2060 C CA . GLN A 1 256 ? -5.741 -8.075 5.851 1.00 93.25 256 GLN A CA 1
ATOM 2061 C C . GLN A 1 256 ? -5.592 -7.094 7.019 1.00 93.25 256 GLN A C 1
ATOM 2063 O O . GLN A 1 256 ? -6.252 -7.255 8.042 1.00 93.25 256 GLN A O 1
ATOM 2068 N N . LEU A 1 257 ? -4.765 -6.056 6.868 1.00 92.19 257 LEU A N 1
ATOM 2069 C CA . LEU A 1 257 ? -4.590 -5.006 7.874 1.00 92.19 257 LEU A CA 1
ATOM 2070 C C . LEU A 1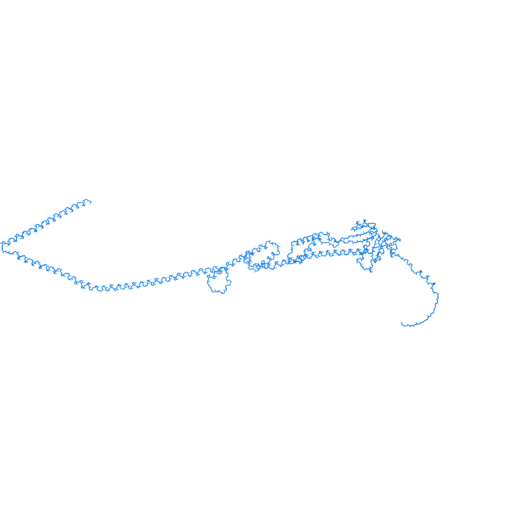 257 ? -5.895 -4.246 8.116 1.00 92.19 257 LEU A C 1
ATOM 2072 O O . LEU A 1 257 ? -6.239 -3.947 9.260 1.00 92.19 257 LEU A O 1
ATOM 2076 N N . ARG A 1 258 ? -6.641 -3.948 7.047 1.00 91.81 258 ARG A N 1
ATOM 2077 C CA . ARG A 1 258 ? -7.955 -3.309 7.140 1.00 91.81 258 ARG A CA 1
ATOM 2078 C C . ARG A 1 258 ? -8.939 -4.186 7.910 1.00 91.81 258 ARG A C 1
ATOM 2080 O O . ARG A 1 258 ? -9.603 -3.676 8.808 1.00 91.81 258 ARG A O 1
ATOM 2087 N N . ASP A 1 259 ? -9.049 -5.462 7.558 1.00 91.19 259 ASP A N 1
ATOM 2088 C CA . ASP A 1 259 ? -9.988 -6.380 8.205 1.00 91.19 259 ASP A CA 1
ATOM 2089 C C . ASP A 1 259 ? -9.615 -6.595 9.678 1.00 91.19 259 ASP A C 1
ATOM 2091 O O . ASP A 1 259 ? -10.481 -6.505 10.546 1.00 91.19 259 ASP A O 1
ATOM 2095 N N . ALA A 1 260 ? -8.322 -6.741 9.983 1.00 91.75 260 ALA A N 1
ATOM 2096 C CA . ALA A 1 260 ? -7.826 -6.829 11.354 1.00 91.75 260 ALA A CA 1
ATOM 2097 C C . ALA A 1 260 ? -8.156 -5.574 12.182 1.00 91.75 260 ALA A C 1
ATOM 2099 O O . ALA A 1 260 ? -8.580 -5.690 13.331 1.00 91.75 260 ALA A O 1
ATOM 2100 N N . LEU A 1 261 ? -8.010 -4.376 11.604 1.00 90.75 261 LEU A N 1
ATOM 2101 C CA . LEU A 1 261 ? -8.396 -3.118 12.255 1.00 90.75 261 LEU A CA 1
ATOM 2102 C C . LEU A 1 261 ? -9.904 -3.033 12.504 1.00 90.75 261 LEU A C 1
ATOM 2104 O O . LEU A 1 261 ? -10.324 -2.584 13.572 1.00 90.75 261 LEU A O 1
ATOM 2108 N N . ILE A 1 262 ? -10.720 -3.460 11.537 1.00 90.94 262 ILE A N 1
ATOM 2109 C CA . ILE A 1 262 ? -12.178 -3.510 11.692 1.00 90.94 262 ILE A CA 1
ATOM 2110 C C . ILE A 1 262 ? -12.550 -4.482 12.815 1.00 90.94 262 ILE A C 1
ATOM 2112 O O . ILE A 1 262 ? -13.346 -4.127 13.681 1.00 90.94 262 ILE A O 1
ATOM 2116 N N . ASP A 1 263 ? -11.959 -5.675 12.847 1.00 90.88 263 ASP A N 1
ATOM 2117 C CA . ASP A 1 263 ? -12.233 -6.675 13.878 1.00 90.88 263 ASP A CA 1
ATOM 2118 C C . ASP A 1 263 ? -11.767 -6.226 15.267 1.00 90.88 263 ASP A C 1
ATOM 2120 O O . ASP A 1 263 ? -12.488 -6.424 16.249 1.00 90.88 263 ASP A O 1
ATOM 2124 N N . GLN A 1 264 ? -10.611 -5.560 15.363 1.00 91.19 264 GLN A N 1
ATOM 2125 C CA . GLN A 1 264 ? -10.153 -4.952 16.611 1.00 91.19 264 GLN A CA 1
ATOM 2126 C C . GLN A 1 264 ? -11.155 -3.903 17.101 1.00 91.19 264 GLN A C 1
ATOM 2128 O O . GLN A 1 264 ? -11.595 -3.962 18.251 1.00 91.19 264 GLN A O 1
ATOM 2133 N N . PHE A 1 265 ? -11.573 -2.994 16.218 1.00 91.12 265 PHE A N 1
ATOM 2134 C CA . PHE A 1 265 ? -12.582 -1.993 16.544 1.00 91.12 265 PHE A CA 1
ATOM 2135 C C . PHE A 1 265 ? -13.901 -2.643 16.984 1.00 91.12 265 PHE A C 1
ATOM 2137 O O . PHE A 1 265 ? -14.480 -2.227 17.981 1.00 91.12 265 PHE A O 1
ATOM 2144 N N . VAL A 1 266 ? -14.350 -3.706 16.308 1.00 90.75 266 VAL A N 1
ATOM 2145 C CA . VAL A 1 266 ? -15.551 -4.473 16.684 1.00 90.75 266 VAL A CA 1
ATOM 2146 C C . VAL A 1 266 ? -15.429 -5.112 18.056 1.00 90.75 266 VAL A C 1
ATOM 2148 O O . VAL A 1 266 ? -16.396 -5.104 18.820 1.00 90.75 266 VAL A O 1
ATOM 2151 N N . SER A 1 267 ? -14.262 -5.652 18.384 1.00 90.88 267 SER A N 1
ATOM 2152 C CA . SER A 1 267 ? -14.008 -6.247 19.690 1.00 90.88 267 SER A CA 1
ATOM 2153 C C . SER A 1 267 ? -14.056 -5.198 20.806 1.00 90.88 267 SER A C 1
ATOM 2155 O O . SER A 1 267 ? -14.733 -5.405 21.815 1.00 90.88 267 SER A O 1
ATOM 2157 N N . GLU A 1 268 ? -13.381 -4.062 20.621 1.00 90.19 268 GLU A N 1
ATOM 2158 C CA . GLU A 1 268 ? -13.339 -2.974 21.606 1.00 90.19 268 GLU A CA 1
ATOM 2159 C C . GLU A 1 268 ? -14.699 -2.273 21.747 1.00 90.19 268 GLU A C 1
ATOM 2161 O O . GLU A 1 268 ? -15.200 -2.101 22.854 1.00 90.19 268 GLU A O 1
ATOM 2166 N N . ALA A 1 269 ? -15.368 -1.950 20.641 1.00 90.94 269 ALA A N 1
ATOM 2167 C CA . ALA A 1 269 ? -16.729 -1.421 20.655 1.00 90.94 269 ALA A CA 1
ATOM 2168 C C . ALA A 1 269 ? -17.716 -2.395 21.318 1.00 90.94 269 ALA A C 1
ATOM 2170 O O . ALA A 1 269 ? -18.575 -1.993 22.104 1.00 90.94 269 ALA A O 1
ATOM 2171 N N . GLY A 1 270 ? -17.574 -3.694 21.044 1.00 89.81 270 GLY A N 1
ATOM 2172 C CA . GLY A 1 270 ? -18.399 -4.739 21.639 1.00 89.81 270 GLY A CA 1
ATOM 2173 C C . GLY A 1 270 ? -18.240 -4.857 23.156 1.00 89.81 270 GLY A C 1
ATOM 2174 O O . GLY A 1 270 ? -19.203 -5.222 23.830 1.00 89.81 270 GLY A O 1
ATOM 2175 N N . SER A 1 271 ? -17.069 -4.540 23.719 1.00 89.12 271 SER A N 1
ATOM 2176 C CA . SER A 1 271 ? -16.886 -4.524 25.175 1.00 89.12 271 SER A CA 1
ATOM 2177 C C . SER A 1 271 ? -17.641 -3.359 25.825 1.00 89.12 271 SER A C 1
ATOM 2179 O O . SER A 1 271 ? -18.312 -3.569 26.836 1.00 89.12 271 SER A O 1
ATOM 2181 N N . LEU A 1 272 ? -17.640 -2.178 25.196 1.00 89.19 272 LEU A N 1
ATOM 2182 C CA . LEU A 1 272 ? -18.415 -1.015 25.644 1.00 89.19 272 LEU A CA 1
ATOM 2183 C C . LEU A 1 272 ? -19.926 -1.263 25.576 1.00 89.19 272 LEU A C 1
ATOM 2185 O O . LEU A 1 272 ? -20.652 -0.896 26.495 1.00 89.19 272 LEU A O 1
ATOM 2189 N N . VAL A 1 273 ? -20.403 -1.934 24.525 1.00 90.19 273 VAL A N 1
ATOM 2190 C CA . VAL A 1 273 ? -21.820 -2.320 24.410 1.00 90.19 273 VAL A CA 1
ATOM 2191 C C . VAL A 1 273 ? -22.212 -3.285 25.525 1.00 90.19 273 VAL A C 1
ATOM 2193 O O . VAL A 1 273 ? -23.219 -3.072 26.188 1.00 90.19 273 VAL A O 1
ATOM 2196 N N . LYS A 1 274 ? -21.393 -4.310 25.798 1.00 88.25 274 LYS A N 1
ATOM 2197 C CA . LYS A 1 274 ? -21.649 -5.237 26.915 1.00 88.25 274 LYS A CA 1
ATOM 2198 C C . LYS A 1 274 ? -21.668 -4.524 28.265 1.00 88.25 274 LYS A C 1
ATOM 2200 O O . LYS A 1 274 ? -22.452 -4.895 29.138 1.00 88.25 274 LYS A O 1
ATOM 2205 N N . TYR A 1 275 ? -20.799 -3.531 28.445 1.00 86.88 275 TYR A N 1
ATOM 2206 C CA . TYR A 1 275 ? -20.785 -2.698 29.643 1.00 86.88 275 TYR A CA 1
ATOM 2207 C C . TYR A 1 275 ? -22.096 -1.913 29.782 1.00 86.88 275 TYR A C 1
ATOM 2209 O O . TYR A 1 275 ? -22.744 -2.003 30.822 1.00 86.88 275 TYR A O 1
ATOM 2217 N N . PHE A 1 276 ? -22.545 -1.245 28.714 1.00 88.56 276 PHE A N 1
ATOM 2218 C CA . PHE A 1 276 ? -23.839 -0.559 28.677 1.00 88.56 276 PHE A CA 1
ATOM 2219 C C . PHE A 1 276 ? -25.015 -1.498 28.989 1.00 88.56 276 PHE A C 1
ATOM 2221 O O . PHE A 1 276 ? -25.822 -1.202 29.870 1.00 88.56 276 PHE A O 1
ATOM 2228 N N . ASP A 1 277 ? -25.079 -2.661 28.334 1.00 88.88 277 ASP A N 1
ATOM 2229 C CA . ASP A 1 277 ? -26.137 -3.652 28.562 1.00 88.88 277 ASP A CA 1
ATOM 2230 C C . ASP A 1 277 ? -26.158 -4.127 30.025 1.00 88.88 277 ASP A C 1
ATOM 2232 O O . ASP A 1 277 ? -27.224 -4.299 30.617 1.00 88.88 277 ASP A O 1
ATOM 2236 N N . SER A 1 278 ? -24.983 -4.296 30.640 1.00 86.50 278 SER A N 1
ATOM 2237 C CA . SER A 1 278 ? -24.864 -4.683 32.052 1.00 86.50 278 SER A CA 1
ATOM 2238 C C . SER A 1 278 ? -25.382 -3.592 32.995 1.00 86.50 278 SER A C 1
ATOM 2240 O O . SER A 1 278 ? -26.059 -3.909 33.974 1.00 86.50 278 SER A O 1
ATOM 2242 N N . LEU A 1 279 ? -25.125 -2.312 32.693 1.00 84.69 279 LEU A N 1
ATOM 2243 C CA . LEU A 1 279 ? -25.680 -1.183 33.448 1.00 84.69 279 LEU A CA 1
ATOM 2244 C C . LEU A 1 279 ? -27.207 -1.109 33.313 1.00 84.69 279 LEU A C 1
ATOM 2246 O O . LEU A 1 279 ? -27.909 -0.888 34.302 1.00 84.69 279 LEU A O 1
ATOM 2250 N N . GLU A 1 280 ? -27.749 -1.346 32.116 1.00 87.38 280 GLU A N 1
ATOM 2251 C CA . GLU A 1 280 ? -29.199 -1.415 31.928 1.00 87.38 280 GLU A CA 1
ATOM 2252 C C . GLU A 1 280 ? -29.834 -2.561 32.718 1.00 87.38 280 GLU A C 1
ATOM 2254 O O . GLU A 1 280 ? -30.875 -2.364 33.352 1.00 87.38 280 GLU A O 1
ATOM 2259 N N . VAL A 1 281 ? -29.231 -3.754 32.688 1.00 89.00 281 VAL A N 1
ATOM 2260 C CA . VAL A 1 281 ? -29.702 -4.907 33.468 1.00 89.00 281 VAL A CA 1
ATOM 2261 C C . VAL A 1 281 ? -29.679 -4.575 34.957 1.00 89.00 281 VAL A C 1
ATOM 2263 O O . VAL A 1 281 ? -30.708 -4.738 35.614 1.00 89.00 281 VAL A O 1
ATOM 2266 N N . MET A 1 282 ? -28.579 -4.010 35.464 1.00 85.56 282 MET A N 1
ATOM 2267 C CA . MET A 1 282 ? -28.481 -3.560 36.853 1.00 85.56 282 MET A CA 1
ATOM 2268 C C . MET A 1 282 ? -29.609 -2.580 37.199 1.00 85.56 282 MET A C 1
ATOM 2270 O O . MET A 1 282 ? -30.323 -2.787 38.175 1.00 85.56 282 MET A O 1
ATOM 2274 N N . ALA A 1 283 ? -29.847 -1.544 36.390 1.00 86.31 283 ALA A N 1
ATOM 2275 C CA . ALA A 1 283 ? -30.912 -0.581 36.670 1.00 86.31 283 ALA A CA 1
ATOM 2276 C C . ALA A 1 283 ? -32.315 -1.203 36.674 1.00 86.31 283 ALA A C 1
ATOM 2278 O O . ALA A 1 283 ? -33.179 -0.769 37.443 1.00 86.31 283 ALA A O 1
ATOM 2279 N N . ARG A 1 284 ? -32.567 -2.205 35.824 1.00 88.25 284 ARG A N 1
ATOM 2280 C CA . ARG A 1 284 ? -33.831 -2.957 35.834 1.00 88.25 284 ARG A CA 1
ATOM 2281 C C . ARG A 1 284 ? -33.955 -3.809 37.096 1.00 88.25 284 ARG A C 1
ATOM 2283 O O . ARG A 1 284 ? -35.019 -3.802 37.714 1.00 88.25 284 ARG A O 1
ATOM 2290 N N . GLU A 1 285 ? -32.888 -4.494 37.500 1.00 86.44 285 GLU A N 1
ATOM 2291 C CA . GLU A 1 285 ? -32.855 -5.295 38.727 1.00 86.44 285 GLU A CA 1
ATOM 2292 C C . GLU A 1 285 ? -33.045 -4.429 39.976 1.00 86.44 285 GLU A C 1
ATOM 2294 O O . GLU A 1 285 ? -33.894 -4.745 40.805 1.00 86.44 285 GLU A O 1
ATOM 2299 N N . VAL A 1 286 ? -32.363 -3.285 40.073 1.00 86.44 286 VAL A N 1
ATOM 2300 C CA . VAL A 1 286 ? -32.515 -2.317 41.174 1.00 86.44 286 VAL A CA 1
ATOM 2301 C C . VAL A 1 286 ? -33.972 -1.865 41.315 1.00 86.44 286 VAL A C 1
ATOM 2303 O O . VAL A 1 286 ? -34.535 -1.897 42.413 1.00 86.44 286 VAL A O 1
ATOM 2306 N N . LYS A 1 287 ? -34.634 -1.527 40.198 1.00 85.81 287 LYS A N 1
ATOM 2307 C CA . LYS A 1 287 ? -36.065 -1.176 40.188 1.00 85.81 287 LYS A CA 1
ATOM 2308 C C . LYS A 1 287 ? -36.948 -2.341 40.640 1.00 85.81 287 LYS A C 1
ATOM 2310 O O . LYS A 1 287 ? -37.887 -2.136 41.413 1.00 85.81 287 LYS A O 1
ATOM 2315 N N . ALA A 1 288 ? -36.654 -3.560 40.188 1.00 86.50 288 ALA A N 1
ATOM 2316 C CA . ALA A 1 288 ? -37.392 -4.753 40.593 1.00 86.50 288 ALA A CA 1
ATOM 2317 C C . ALA A 1 288 ? -37.250 -5.015 42.102 1.00 86.50 288 ALA A C 1
ATOM 2319 O O . ALA A 1 288 ? -38.262 -5.205 42.782 1.00 86.50 288 ALA A O 1
ATOM 2320 N N . VAL A 1 289 ? -36.031 -4.935 42.644 1.00 83.94 289 VAL A N 1
ATOM 2321 C CA . VAL A 1 289 ? -35.752 -5.085 44.080 1.00 83.94 289 VAL A CA 1
ATOM 2322 C C . VAL A 1 289 ? -36.463 -4.003 44.891 1.00 83.94 289 VAL A C 1
ATOM 2324 O O . VAL A 1 289 ? -37.145 -4.338 45.857 1.00 83.94 289 VAL A O 1
ATOM 2327 N N . SER A 1 290 ? -36.407 -2.732 44.478 1.00 84.62 290 SER A N 1
ATOM 2328 C CA . SER A 1 290 ? -37.131 -1.648 45.161 1.00 84.62 290 SER A CA 1
ATOM 2329 C C . SER A 1 290 ? -38.644 -1.900 45.197 1.00 84.62 290 SER A C 1
ATOM 2331 O O . SER A 1 290 ? -39.267 -1.790 46.255 1.00 84.62 290 SER A O 1
ATOM 2333 N N . SER A 1 291 ? -39.240 -2.338 44.080 1.00 84.81 291 SER A N 1
ATOM 2334 C CA . SER A 1 291 ? -40.673 -2.665 44.026 1.00 84.81 291 SER A CA 1
ATOM 2335 C C . SER A 1 291 ? -41.053 -3.841 44.938 1.00 84.81 291 SER A C 1
ATOM 2337 O O . SER A 1 291 ? -42.098 -3.826 45.594 1.00 84.81 291 SER A O 1
ATOM 2339 N N . LEU A 1 292 ? -40.182 -4.850 45.025 1.00 82.31 292 LEU A N 1
ATOM 2340 C CA . LEU A 1 292 ? -40.388 -6.032 45.851 1.00 82.31 292 LEU A CA 1
ATOM 2341 C C . LEU A 1 292 ? -40.249 -5.711 47.342 1.00 82.31 292 LEU A C 1
ATOM 2343 O O . LEU A 1 292 ? -41.085 -6.155 48.132 1.00 82.31 292 LEU A O 1
ATOM 2347 N N . LEU A 1 293 ? -39.240 -4.917 47.713 1.00 81.12 293 LEU A N 1
ATOM 2348 C CA . LEU A 1 293 ? -39.057 -4.417 49.074 1.00 81.12 293 LEU A CA 1
ATOM 2349 C C . LEU A 1 293 ? -40.254 -3.572 49.503 1.00 81.12 293 LEU A C 1
ATOM 2351 O O . LEU A 1 293 ? -40.825 -3.841 50.555 1.00 81.12 293 LEU A O 1
ATOM 2355 N N . LYS A 1 294 ? -40.713 -2.640 48.658 1.00 82.94 294 LYS A N 1
ATOM 2356 C CA . LYS A 1 294 ? -41.923 -1.846 48.918 1.00 82.94 294 LYS A CA 1
ATOM 2357 C C . LYS A 1 294 ? -43.138 -2.729 49.207 1.00 82.94 294 LYS A C 1
ATOM 2359 O O . LYS A 1 294 ? -43.874 -2.462 50.155 1.00 82.94 294 LYS A O 1
ATOM 2364 N N . ARG A 1 295 ? -43.350 -3.787 48.416 1.00 80.50 295 ARG A N 1
ATOM 2365 C CA . ARG A 1 295 ? -44.474 -4.711 48.622 1.00 80.50 295 ARG A CA 1
ATOM 2366 C C . ARG A 1 295 ? -44.350 -5.473 49.941 1.00 80.50 295 ARG A C 1
ATOM 2368 O O . ARG A 1 295 ? -45.332 -5.540 50.671 1.00 80.50 295 ARG A O 1
ATOM 2375 N N . LYS A 1 296 ? -43.174 -6.030 50.253 1.00 75.75 296 LYS A N 1
ATOM 2376 C CA . LYS A 1 296 ? -42.965 -6.774 51.508 1.00 75.75 296 LYS A CA 1
ATOM 2377 C C . LYS A 1 296 ? -43.131 -5.874 52.735 1.00 75.75 296 LYS A C 1
ATOM 2379 O O . LYS A 1 296 ? -43.890 -6.207 53.630 1.00 75.75 296 LYS A O 1
ATOM 2384 N N . ILE A 1 297 ? -42.510 -4.696 52.728 1.00 79.94 297 ILE A N 1
ATOM 2385 C CA . ILE A 1 297 ? -42.529 -3.753 53.857 1.00 79.94 297 ILE A CA 1
ATOM 2386 C C . ILE A 1 297 ? -43.954 -3.253 54.163 1.00 79.94 297 ILE A C 1
ATOM 2388 O O . ILE A 1 297 ? -44.327 -3.197 55.330 1.00 79.94 297 ILE A O 1
ATOM 2392 N N . ASN A 1 298 ? -44.769 -2.935 53.146 1.00 73.06 298 ASN A N 1
ATOM 2393 C CA . ASN A 1 298 ? -46.131 -2.421 53.370 1.00 73.06 298 ASN A CA 1
ATOM 2394 C C . ASN A 1 298 ? -47.176 -3.506 53.679 1.00 73.06 298 ASN A C 1
ATOM 2396 O O . ASN A 1 298 ? -48.199 -3.192 54.277 1.00 73.06 298 ASN A O 1
ATOM 2400 N N . THR A 1 299 ? -46.961 -4.764 53.277 1.00 67.31 299 THR A N 1
ATOM 2401 C CA . THR A 1 299 ? -47.942 -5.843 53.531 1.00 67.31 299 THR A CA 1
ATOM 2402 C C . THR A 1 299 ? -47.967 -6.245 55.008 1.00 67.31 299 THR A C 1
ATOM 2404 O O . THR A 1 299 ? -49.024 -6.577 55.538 1.00 67.31 299 THR A O 1
ATOM 2407 N N . ASP A 1 300 ? -46.818 -6.165 55.680 1.00 66.12 300 ASP A N 1
ATOM 2408 C CA . ASP A 1 300 ? -46.642 -6.670 57.044 1.00 66.12 300 ASP A CA 1
ATOM 2409 C C . ASP A 1 300 ? -46.723 -5.571 58.119 1.00 66.12 300 ASP A C 1
ATOM 2411 O O . ASP A 1 300 ? -46.567 -5.845 59.310 1.00 66.12 300 ASP A O 1
ATOM 2415 N N . GLN A 1 301 ? -46.969 -4.317 57.726 1.00 67.38 301 GLN A N 1
ATOM 2416 C CA . GLN A 1 301 ? -46.993 -3.181 58.643 1.00 67.38 301 GLN A CA 1
ATOM 2417 C C . GLN A 1 301 ? -48.307 -3.120 59.446 1.00 67.38 301 GLN A C 1
ATOM 2419 O O . GLN A 1 301 ? -49.390 -3.006 58.882 1.00 67.38 301 GLN A O 1
ATOM 2424 N N . GLN A 1 302 ? -48.211 -3.113 60.781 1.00 69.00 302 GLN A N 1
ATOM 2425 C CA . GLN A 1 302 ? -49.369 -3.081 61.695 1.00 69.00 302 GLN A CA 1
ATOM 2426 C C . GLN A 1 302 ? -49.418 -1.836 62.601 1.00 69.00 302 GLN A C 1
ATOM 2428 O O . GLN A 1 302 ? -49.965 -1.892 63.702 1.00 69.00 302 GLN A O 1
ATOM 2433 N N . ILE A 1 303 ? -48.816 -0.722 62.177 1.00 71.56 303 ILE A N 1
ATOM 2434 C CA . ILE A 1 303 ? -48.689 0.509 62.977 1.00 71.56 303 ILE A CA 1
ATOM 2435 C C . ILE A 1 303 ? -49.576 1.596 62.370 1.00 71.56 303 ILE A C 1
ATOM 2437 O O . ILE A 1 303 ? -49.326 1.993 61.241 1.00 71.56 303 ILE A O 1
ATOM 2441 N N . GLU A 1 304 ? -50.567 2.098 63.114 1.00 67.81 304 GLU A N 1
ATOM 2442 C CA . GLU A 1 304 ? -51.589 3.036 62.604 1.00 67.81 304 GLU A CA 1
ATOM 2443 C C . GLU A 1 304 ? -51.056 4.435 62.240 1.00 67.81 304 GLU A C 1
ATOM 2445 O O . GLU A 1 304 ? -51.596 5.091 61.355 1.00 67.81 304 GLU A O 1
ATOM 2450 N N . SER A 1 305 ? -50.007 4.913 62.918 1.00 70.62 305 SER A N 1
ATOM 2451 C CA . SER A 1 305 ? -49.451 6.266 62.731 1.00 70.62 305 SER A CA 1
ATOM 2452 C C . SER A 1 305 ? -48.430 6.380 61.595 1.00 70.62 305 SER A C 1
ATOM 2454 O O . SER A 1 305 ? -48.046 7.491 61.215 1.00 70.62 305 SER A O 1
ATOM 2456 N N . LEU A 1 306 ? -47.981 5.243 61.064 1.00 74.06 306 LEU A N 1
ATOM 2457 C CA . LEU A 1 306 ? -47.069 5.153 59.931 1.00 74.06 306 LEU A CA 1
ATOM 2458 C C . LEU A 1 306 ? -47.832 4.552 58.751 1.00 74.06 306 LEU A C 1
ATOM 2460 O O . LEU A 1 306 ? -48.709 3.716 58.922 1.00 74.06 306 LEU A O 1
ATOM 2464 N N . SER A 1 307 ? -47.508 4.950 57.535 1.00 74.75 307 SER A N 1
ATOM 2465 C CA . SER A 1 307 ? -48.030 4.329 56.314 1.00 74.75 307 SER A CA 1
ATOM 2466 C C . SER A 1 307 ? -47.054 4.571 55.169 1.00 74.75 307 SER A C 1
ATOM 2468 O O . SER A 1 307 ? -46.141 5.390 55.295 1.00 74.75 307 SER A O 1
ATOM 2470 N N . ASP A 1 308 ? -47.223 3.845 54.066 1.00 77.69 308 ASP A N 1
ATOM 2471 C CA . ASP A 1 308 ? -46.440 4.014 52.837 1.00 77.69 308 ASP A CA 1
ATOM 2472 C C . ASP A 1 308 ? -44.915 3.963 53.055 1.00 77.69 308 ASP A C 1
ATOM 2474 O O . ASP A 1 308 ? -44.159 4.717 52.438 1.00 77.69 308 ASP A O 1
ATOM 2478 N N . ILE A 1 309 ? -44.441 3.076 53.937 1.00 80.25 309 ILE A N 1
ATOM 2479 C CA . ILE A 1 309 ? -43.005 2.897 54.172 1.00 80.25 309 ILE A CA 1
ATOM 2480 C C . ILE A 1 309 ? -42.403 2.217 52.938 1.00 80.25 309 ILE A C 1
ATOM 2482 O O . ILE A 1 309 ? -42.749 1.085 52.594 1.00 80.25 309 ILE A O 1
ATOM 2486 N N . GLN A 1 310 ? -41.486 2.891 52.253 1.00 81.19 310 GLN A N 1
ATOM 2487 C CA . GLN A 1 310 ? -40.840 2.374 51.054 1.00 81.19 310 GLN A CA 1
ATOM 2488 C C . GLN A 1 310 ? -39.335 2.637 51.059 1.00 81.19 310 GLN A C 1
ATOM 2490 O O . GLN A 1 310 ? -38.873 3.757 51.262 1.00 81.19 310 GLN A O 1
ATOM 2495 N N . VAL A 1 311 ? -38.566 1.584 50.777 1.00 82.31 311 VAL A N 1
ATOM 2496 C CA . VAL A 1 311 ? -37.155 1.711 50.407 1.00 82.31 311 VAL A CA 1
ATOM 2497 C C . VAL A 1 311 ? -37.090 1.951 48.905 1.00 82.31 311 VAL A C 1
ATOM 2499 O O . VAL A 1 311 ? -37.418 1.069 48.103 1.00 82.31 311 VAL A O 1
ATOM 2502 N N . VAL A 1 312 ? -36.688 3.158 48.529 1.00 83.88 312 VAL A N 1
ATOM 2503 C CA . VAL A 1 312 ? -36.500 3.549 47.136 1.00 83.88 312 VAL A CA 1
ATOM 2504 C C . VAL A 1 312 ? -35.027 3.357 46.802 1.00 83.88 312 VAL A C 1
ATOM 2506 O O . VAL A 1 312 ? -34.165 4.009 47.389 1.00 83.88 312 VAL A O 1
ATOM 2509 N N . LEU A 1 313 ? -34.755 2.431 45.883 1.00 84.69 313 LEU A N 1
ATOM 2510 C CA . LEU A 1 313 ? -33.428 2.248 45.303 1.00 84.69 313 LEU A CA 1
ATOM 2511 C C . LEU A 1 313 ? -33.435 2.903 43.925 1.00 84.69 313 LEU A C 1
ATOM 2513 O O . LEU A 1 313 ? -34.217 2.504 43.056 1.00 84.69 313 LEU A O 1
ATOM 2517 N N . GLU A 1 314 ? -32.592 3.910 43.732 1.00 82.88 314 GLU A N 1
ATOM 2518 C CA . GLU A 1 314 ? -32.465 4.625 42.467 1.00 82.88 314 GLU A CA 1
ATOM 2519 C C . GLU A 1 314 ? -31.104 4.319 41.838 1.00 82.88 314 GLU A C 1
ATOM 2521 O O . GLU A 1 314 ? -30.066 4.543 42.455 1.00 82.88 314 GLU A O 1
ATOM 2526 N N . PRO A 1 315 ? -31.071 3.780 40.611 1.00 82.06 315 PRO A N 1
ATOM 2527 C CA . PRO A 1 315 ? -29.814 3.583 39.910 1.00 82.06 315 PRO A CA 1
ATOM 2528 C C . PRO A 1 315 ? -29.232 4.948 39.525 1.00 82.06 315 PRO A C 1
ATOM 2530 O O . PRO A 1 315 ? -29.827 5.699 38.751 1.00 82.06 315 PRO A O 1
ATOM 2533 N N . ARG A 1 316 ? -28.043 5.245 40.041 1.00 79.75 316 ARG A N 1
ATOM 2534 C CA . ARG A 1 316 ? -27.330 6.510 39.846 1.00 79.75 316 ARG A CA 1
ATOM 2535 C C . ARG A 1 316 ? -26.663 6.635 38.477 1.00 79.75 316 ARG A C 1
ATOM 2537 O O . ARG A 1 316 ? -26.220 7.709 38.093 1.00 79.75 316 ARG A O 1
ATOM 2544 N N . ILE A 1 317 ? -26.676 5.552 37.701 1.00 77.50 317 ILE A N 1
ATOM 2545 C CA . ILE A 1 317 ? -26.106 5.476 36.352 1.00 77.50 317 ILE A CA 1
ATOM 2546 C C . ILE A 1 317 ? -26.670 6.531 35.391 1.00 77.50 317 ILE A C 1
ATOM 2548 O O . ILE A 1 317 ? -25.989 6.915 34.455 1.00 77.50 317 ILE A O 1
ATOM 2552 N N . TYR A 1 318 ? -27.910 6.996 35.591 1.00 77.88 318 TYR A N 1
ATOM 2553 C CA . TYR A 1 318 ? -28.541 7.982 34.704 1.00 77.88 318 TYR A CA 1
ATOM 2554 C C . TYR A 1 318 ? -28.068 9.415 34.972 1.00 77.88 318 TYR A C 1
ATOM 2556 O O . TYR A 1 318 ? -28.272 10.286 34.127 1.00 77.88 318 TYR A O 1
ATOM 2564 N N . GLU A 1 319 ? -27.484 9.656 36.147 1.00 74.75 319 GLU A N 1
ATOM 2565 C CA . GLU A 1 319 ? -26.901 10.942 36.543 1.00 74.75 319 GLU A CA 1
ATOM 2566 C C . GLU A 1 319 ? -25.436 11.058 36.109 1.00 74.75 319 GLU A C 1
ATOM 2568 O O . GLU A 1 319 ? -24.872 12.149 36.136 1.00 74.75 319 GLU A O 1
ATOM 2573 N N . ASP A 1 320 ? -24.828 9.940 35.705 1.00 77.12 320 ASP A N 1
ATOM 2574 C CA . ASP A 1 320 ? -23.453 9.885 35.235 1.00 77.12 320 ASP A CA 1
ATOM 2575 C C . ASP A 1 320 ? -23.321 10.601 33.880 1.00 77.12 320 ASP A C 1
ATOM 2577 O O . ASP A 1 320 ? -24.054 10.325 32.922 1.00 77.12 320 ASP A O 1
ATOM 2581 N N . GLU A 1 321 ? -22.354 11.515 33.785 1.00 78.38 321 GLU A N 1
ATOM 2582 C CA . GLU A 1 321 ? -22.052 12.264 32.562 1.00 78.38 321 GLU A CA 1
ATOM 2583 C C . GLU A 1 321 ? -21.678 11.341 31.387 1.00 78.38 321 GLU A C 1
ATOM 2585 O O . GLU A 1 321 ? -21.869 11.703 30.223 1.00 78.38 321 GLU A O 1
ATOM 2590 N N . THR A 1 322 ? -21.203 10.124 31.670 1.00 79.50 322 THR A N 1
ATOM 2591 C CA . THR A 1 322 ? -20.830 9.115 30.670 1.00 79.50 322 THR A CA 1
ATOM 2592 C C . THR A 1 322 ? -22.027 8.379 30.058 1.00 79.50 322 THR A C 1
ATOM 2594 O O . THR A 1 322 ? -21.904 7.822 28.962 1.00 79.50 322 THR A O 1
ATOM 2597 N N . TRP A 1 323 ? -23.207 8.416 30.690 1.00 84.12 323 TRP A N 1
ATOM 2598 C CA . TRP A 1 323 ? -24.372 7.628 30.272 1.00 84.12 323 TRP A CA 1
ATOM 2599 C C . TRP A 1 323 ? -24.905 8.009 28.889 1.00 84.12 323 TRP A C 1
ATOM 2601 O O . TRP A 1 323 ? -25.100 7.146 28.030 1.00 84.12 323 TRP A O 1
ATOM 2611 N N . GLN A 1 324 ? -25.142 9.303 28.654 1.00 87.50 324 GLN A N 1
ATOM 2612 C CA . GLN A 1 324 ? -25.677 9.775 27.372 1.00 87.50 324 GLN A CA 1
ATOM 2613 C C . GLN A 1 324 ? -24.705 9.521 26.208 1.00 87.50 324 GLN A C 1
ATOM 2615 O O . GLN A 1 324 ? -25.132 8.921 25.218 1.00 87.50 324 GLN A O 1
ATOM 2620 N N . PRO A 1 325 ? -23.403 9.873 26.306 1.00 87.56 325 PRO A N 1
ATOM 2621 C CA . PRO A 1 325 ? -22.421 9.523 25.280 1.00 87.56 325 PRO A CA 1
ATOM 2622 C C . PRO A 1 325 ? -22.361 8.022 24.976 1.00 87.56 325 PRO A C 1
ATOM 2624 O O . PRO A 1 325 ? -22.281 7.641 23.806 1.00 87.56 325 PRO A O 1
ATOM 2627 N N . LEU A 1 326 ? -22.426 7.172 26.009 1.00 88.81 326 LEU A N 1
ATOM 2628 C CA . LEU A 1 326 ? -22.396 5.719 25.858 1.00 88.81 326 LEU A CA 1
ATOM 2629 C C . LEU A 1 326 ? -23.645 5.206 25.131 1.00 88.81 326 LEU A C 1
ATOM 2631 O O . LEU A 1 326 ? -23.523 4.426 24.187 1.00 88.81 326 LEU A O 1
ATOM 2635 N N . LYS A 1 327 ? -24.833 5.690 25.503 1.00 90.44 327 LYS A N 1
ATOM 2636 C CA . LYS A 1 327 ? -26.092 5.327 24.844 1.00 90.44 327 LYS A CA 1
ATOM 2637 C C . LYS A 1 327 ? -26.097 5.716 23.362 1.00 90.44 327 LYS A C 1
ATOM 2639 O O . LYS A 1 327 ? -26.393 4.885 22.506 1.00 90.44 327 LYS A O 1
ATOM 2644 N N . GLU A 1 328 ? -25.722 6.958 23.053 1.00 90.31 328 GLU A N 1
ATOM 2645 C CA . GLU A 1 328 ? -25.632 7.450 21.672 1.00 90.31 328 GLU A CA 1
ATOM 2646 C C . GLU A 1 328 ? -24.638 6.625 20.841 1.00 90.31 328 GLU A C 1
ATOM 2648 O O . GLU A 1 328 ? -24.891 6.325 19.671 1.00 90.31 328 GLU A O 1
ATOM 2653 N N . PHE A 1 329 ? -23.505 6.239 21.439 1.00 93.56 329 PHE A N 1
ATOM 2654 C CA . PHE A 1 329 ? -22.539 5.354 20.798 1.00 93.56 329 PHE A CA 1
ATOM 2655 C C . PHE A 1 329 ? -23.144 3.977 20.496 1.00 93.56 329 PHE A C 1
ATOM 2657 O O . PHE A 1 329 ? -23.018 3.512 19.364 1.00 93.56 329 PHE A O 1
ATOM 2664 N N . VAL A 1 330 ? -23.824 3.345 21.459 1.00 92.31 330 VAL A N 1
ATOM 2665 C CA . VAL A 1 330 ? -24.441 2.018 21.283 1.00 92.31 330 VAL A CA 1
ATOM 2666 C C . VAL A 1 330 ? -25.486 2.031 20.164 1.00 92.31 330 VAL A C 1
ATOM 2668 O O . VAL A 1 330 ? -25.477 1.135 19.321 1.00 92.31 330 VAL A O 1
ATOM 2671 N N . GLU A 1 331 ? -26.334 3.058 20.086 1.00 91.25 331 GLU A N 1
ATOM 2672 C CA . GLU A 1 331 ? -27.343 3.193 19.023 1.00 91.25 331 GLU A CA 1
ATOM 2673 C C . GLU A 1 331 ? -26.703 3.301 17.624 1.00 91.25 331 GLU A C 1
ATOM 2675 O O . GLU A 1 331 ? -27.107 2.617 16.672 1.00 91.25 331 GLU A O 1
ATOM 2680 N N . GLN A 1 332 ? -25.657 4.124 17.487 1.00 90.12 332 GLN A N 1
ATOM 2681 C CA . GLN A 1 332 ? -24.939 4.271 16.217 1.00 90.12 332 GLN A CA 1
ATOM 2682 C C . GLN A 1 332 ? -24.143 3.014 15.854 1.00 90.12 332 GLN A C 1
ATOM 2684 O O . GLN A 1 332 ? -24.124 2.605 14.690 1.00 90.12 332 GLN A O 1
ATOM 2689 N N . TRP A 1 333 ? -23.515 2.385 16.846 1.00 91.31 333 TRP A N 1
ATOM 2690 C CA . TRP A 1 333 ? -22.783 1.136 16.699 1.00 91.31 333 TRP A CA 1
ATOM 2691 C C . TRP A 1 333 ? -23.693 0.014 16.207 1.00 91.31 333 TRP A C 1
ATOM 2693 O O . TRP A 1 333 ? -23.384 -0.630 15.206 1.00 91.31 333 TRP A O 1
ATOM 2703 N N . GLN A 1 334 ? -24.843 -0.187 16.855 1.00 89.56 334 GLN A N 1
ATOM 2704 C CA . GLN A 1 334 ? -25.819 -1.191 16.444 1.00 89.56 334 GLN A CA 1
ATOM 2705 C C . GLN A 1 334 ? -26.272 -0.944 15.005 1.00 89.56 334 GLN A C 1
ATOM 2707 O O . GLN A 1 334 ? -26.250 -1.871 14.196 1.00 89.56 334 GLN A O 1
ATOM 2712 N N . THR A 1 335 ? -26.596 0.299 14.647 1.00 89.00 335 THR A N 1
ATOM 2713 C CA . THR A 1 335 ? -26.976 0.649 13.270 1.00 89.00 335 THR A CA 1
ATOM 2714 C C . THR A 1 335 ? -25.878 0.271 12.270 1.00 89.00 335 THR A C 1
ATOM 2716 O O . THR A 1 335 ? -26.148 -0.359 11.246 1.00 89.00 335 THR A O 1
ATOM 2719 N N . TRP A 1 336 ? -24.621 0.593 12.580 1.00 90.19 336 TRP A N 1
ATOM 2720 C CA . TRP A 1 336 ? -23.486 0.301 11.709 1.00 90.19 336 TRP A CA 1
ATOM 2721 C C . TRP A 1 336 ? -23.180 -1.197 11.588 1.00 90.19 336 TRP A C 1
ATOM 2723 O O . TRP A 1 336 ? -22.986 -1.682 10.473 1.00 90.19 336 TRP A O 1
ATOM 2733 N N . VAL A 1 337 ? -23.208 -1.953 12.691 1.00 88.69 337 VAL A N 1
ATOM 2734 C CA . VAL A 1 337 ? -22.975 -3.409 12.678 1.00 88.69 337 VAL A CA 1
ATOM 2735 C C . VAL A 1 337 ? -24.014 -4.128 11.816 1.00 88.69 337 VAL A C 1
ATOM 2737 O O . VAL A 1 337 ? -23.662 -5.065 11.100 1.00 88.69 337 VAL A O 1
ATOM 2740 N N . HIS A 1 338 ? -25.276 -3.692 11.850 1.00 86.00 338 HIS A N 1
ATOM 2741 C CA . HIS A 1 338 ? -26.340 -4.302 11.048 1.00 86.00 338 HIS A CA 1
ATOM 2742 C C . HIS A 1 338 ? -26.248 -3.937 9.563 1.00 86.00 338 HIS A C 1
ATOM 2744 O O . HIS A 1 338 ? -26.548 -4.775 8.716 1.00 86.00 338 HIS A O 1
ATOM 2750 N N . MET A 1 339 ? -25.844 -2.705 9.232 1.00 83.69 339 MET A N 1
ATOM 2751 C CA . MET A 1 339 ? -25.839 -2.235 7.844 1.00 83.69 339 MET A CA 1
ATOM 2752 C C . MET A 1 339 ? -24.534 -2.507 7.096 1.00 83.69 339 MET A C 1
ATOM 2754 O O . MET A 1 339 ? -24.579 -2.789 5.900 1.00 83.69 339 MET A O 1
ATOM 2758 N N . ASN A 1 340 ? -23.371 -2.377 7.743 1.00 77.50 340 ASN A N 1
ATOM 2759 C CA . ASN A 1 340 ? -22.101 -2.345 7.017 1.00 77.50 340 ASN A CA 1
ATOM 2760 C C . ASN A 1 340 ? -20.879 -2.791 7.842 1.00 77.50 340 ASN A C 1
ATOM 2762 O O . ASN A 1 340 ? -19.831 -2.153 7.814 1.00 77.50 340 ASN A O 1
ATOM 2766 N N . ARG A 1 341 ? -20.974 -3.933 8.538 1.00 77.19 341 ARG A N 1
ATOM 2767 C CA . ARG A 1 341 ? -19.897 -4.467 9.403 1.00 77.19 341 ARG A CA 1
ATOM 2768 C C . ARG A 1 341 ? -18.520 -4.611 8.730 1.00 77.19 341 ARG A C 1
ATOM 2770 O O . ARG A 1 341 ? -17.512 -4.612 9.421 1.00 77.19 341 ARG A O 1
ATOM 2777 N N . ARG A 1 342 ? -18.466 -4.780 7.403 1.00 79.94 342 ARG A N 1
ATOM 2778 C CA . ARG A 1 342 ? -17.209 -4.951 6.641 1.00 79.94 342 ARG A CA 1
ATOM 2779 C C . ARG A 1 342 ? -16.646 -3.646 6.071 1.00 79.94 342 ARG A C 1
ATOM 2781 O O . ARG A 1 342 ? -15.564 -3.654 5.478 1.00 79.94 342 ARG A O 1
ATOM 2788 N N . SER A 1 343 ? -17.371 -2.534 6.169 1.00 84.81 343 SER A N 1
ATOM 2789 C CA . SER A 1 343 ? -16.828 -1.234 5.774 1.00 84.81 343 SER A CA 1
ATOM 2790 C C . SER A 1 343 ? -16.018 -0.635 6.914 1.00 84.81 343 SER A C 1
ATOM 2792 O O . SER A 1 343 ? -16.111 -1.082 8.048 1.00 84.81 343 SER A O 1
ATOM 2794 N N . LEU A 1 344 ? -15.252 0.416 6.637 1.00 86.69 344 LEU A N 1
ATOM 2795 C CA . LEU A 1 344 ? -14.714 1.229 7.722 1.00 86.69 344 LEU A CA 1
ATOM 2796 C C . LEU A 1 344 ? -15.870 1.939 8.457 1.00 86.69 344 LEU A C 1
ATOM 2798 O O . LEU A 1 344 ? -16.874 2.292 7.819 1.00 86.69 344 LEU A O 1
ATOM 2802 N N . PRO A 1 345 ? -15.770 2.119 9.784 1.00 88.25 345 PRO A N 1
ATOM 2803 C CA . PRO A 1 345 ? -16.707 2.937 10.542 1.00 88.25 345 PRO A CA 1
ATOM 2804 C C . PRO A 1 345 ? -16.630 4.399 10.105 1.00 88.25 345 PRO A C 1
ATOM 2806 O O . PRO A 1 345 ? -15.590 4.882 9.661 1.00 88.25 345 PRO A O 1
ATOM 2809 N N . SER A 1 346 ? -17.749 5.112 10.218 1.00 88.12 346 SER A N 1
ATOM 2810 C CA . SER A 1 346 ? -17.783 6.537 9.896 1.00 88.12 346 SER A CA 1
ATOM 2811 C C . SER A 1 346 ? -17.068 7.359 10.970 1.00 88.12 346 SER A C 1
ATOM 2813 O O . SER A 1 346 ? -17.074 7.006 12.152 1.00 88.12 346 SER A O 1
ATOM 2815 N N . ASP A 1 347 ? -16.531 8.518 10.581 1.00 88.12 347 ASP A N 1
ATOM 2816 C CA . ASP A 1 347 ? -15.891 9.456 11.514 1.00 88.12 347 ASP A CA 1
ATOM 2817 C C . ASP A 1 347 ? -16.802 9.859 12.680 1.00 88.12 347 ASP A C 1
ATOM 2819 O O . ASP A 1 347 ? -16.326 10.195 13.762 1.00 88.12 347 ASP A O 1
ATOM 2823 N N . ALA A 1 348 ? -18.123 9.850 12.473 1.00 87.06 348 ALA A N 1
ATOM 2824 C CA . ALA A 1 348 ? -19.088 10.124 13.529 1.00 87.06 348 ALA A CA 1
ATOM 2825 C C . ALA A 1 348 ? -18.999 9.078 14.650 1.00 87.06 348 ALA A C 1
ATOM 2827 O O . ALA A 1 348 ? -18.835 9.455 15.809 1.00 87.06 348 ALA A O 1
ATOM 2828 N N . ILE A 1 349 ? -19.021 7.789 14.299 1.00 89.94 349 ILE A N 1
ATOM 2829 C CA . ILE A 1 349 ? -18.937 6.688 15.266 1.00 89.94 349 ILE A CA 1
ATOM 2830 C C . ILE A 1 349 ? -17.563 6.678 15.931 1.00 89.94 349 ILE A C 1
ATOM 2832 O O . ILE A 1 349 ? -17.483 6.541 17.147 1.00 89.94 349 ILE A O 1
ATOM 2836 N N . LEU A 1 350 ? -16.487 6.898 15.168 1.00 90.62 350 LEU A N 1
ATOM 2837 C CA . LEU A 1 350 ? -15.125 6.952 15.712 1.00 90.62 350 LEU A CA 1
ATOM 2838 C C . LEU A 1 350 ? -14.943 8.085 16.728 1.00 90.62 350 LEU A C 1
ATOM 2840 O O . LEU A 1 350 ? -14.355 7.876 17.787 1.00 90.62 350 LEU A O 1
ATOM 2844 N N . ARG A 1 351 ? -15.488 9.277 16.448 1.00 90.56 351 ARG A N 1
ATOM 2845 C CA . ARG A 1 351 ? -15.473 10.393 17.406 1.00 90.56 351 ARG A CA 1
ATOM 2846 C C . ARG A 1 351 ? -16.231 10.055 18.687 1.00 90.56 351 ARG A C 1
ATOM 2848 O O . ARG A 1 351 ? -15.768 10.413 19.764 1.00 90.56 351 ARG A O 1
ATOM 2855 N N . ARG A 1 352 ? -17.369 9.364 18.579 1.00 89.25 352 ARG A N 1
ATOM 2856 C CA . ARG A 1 352 ? -18.168 8.942 19.740 1.00 89.25 352 ARG A CA 1
ATOM 2857 C C . ARG A 1 352 ? -17.484 7.843 20.542 1.00 89.25 352 ARG A C 1
ATOM 2859 O O . ARG A 1 352 ? -17.413 7.965 21.756 1.00 89.25 352 ARG A O 1
ATOM 2866 N N . PHE A 1 353 ? -16.915 6.841 19.877 1.00 91.38 353 PHE A N 1
ATOM 2867 C CA . PHE A 1 353 ? -16.108 5.803 20.515 1.00 91.38 353 PHE A CA 1
ATOM 2868 C C . PHE A 1 353 ? -14.951 6.410 21.308 1.00 91.38 353 PHE A C 1
ATOM 2870 O O . PHE A 1 353 ? -14.772 6.087 22.478 1.00 91.38 353 PHE A O 1
ATOM 2877 N N . LYS A 1 354 ? -14.217 7.347 20.696 1.00 90.69 354 LYS A N 1
ATOM 2878 C CA . LYS A 1 354 ? -13.127 8.054 21.367 1.00 90.69 354 LYS A CA 1
ATOM 2879 C C . LYS A 1 354 ? -13.621 8.851 22.572 1.00 90.69 354 LYS A C 1
ATOM 2881 O O . LYS A 1 354 ? -13.061 8.701 23.645 1.00 90.69 354 LYS A O 1
ATOM 2886 N N . LEU A 1 355 ? -14.689 9.636 22.411 1.00 89.31 355 LEU A N 1
ATOM 2887 C CA . LEU A 1 355 ? -15.287 10.391 23.514 1.00 89.31 355 LEU A CA 1
ATOM 2888 C C . LEU A 1 355 ? -15.645 9.472 24.689 1.00 89.31 355 LEU A C 1
ATOM 2890 O O . LEU A 1 355 ? -15.249 9.743 25.814 1.00 89.31 355 LEU A O 1
ATOM 2894 N N . VAL A 1 356 ? -16.346 8.367 24.421 1.00 88.44 356 VAL A N 1
ATOM 2895 C CA . VAL A 1 356 ? -16.742 7.394 25.447 1.00 88.44 356 VAL A CA 1
ATOM 2896 C C . VAL A 1 356 ? -15.515 6.762 26.105 1.00 88.44 356 VAL A C 1
ATOM 2898 O O . VAL A 1 356 ? -15.429 6.740 27.329 1.00 88.44 356 VAL A O 1
ATOM 2901 N N . SER A 1 357 ? -14.537 6.307 25.321 1.00 87.06 357 SER A N 1
ATOM 2902 C CA . SER A 1 357 ? -13.312 5.703 25.853 1.00 87.06 357 SER A CA 1
ATOM 2903 C C . SER A 1 357 ? -12.501 6.679 26.710 1.00 87.06 357 SER A C 1
ATOM 2905 O O . SER A 1 357 ? -11.985 6.276 27.749 1.00 87.06 357 SER A O 1
ATOM 2907 N N . ASP A 1 358 ? -12.390 7.941 26.295 1.00 86.19 358 ASP A N 1
ATOM 2908 C CA . ASP A 1 358 ? -11.674 8.978 27.038 1.00 86.19 358 ASP A CA 1
ATOM 2909 C C . ASP A 1 358 ? -12.417 9.284 28.351 1.00 86.19 358 ASP A C 1
ATOM 2911 O O . ASP A 1 358 ? -11.822 9.223 29.425 1.00 86.19 358 ASP A O 1
ATOM 2915 N N . THR A 1 359 ? -13.741 9.481 28.296 1.00 82.50 359 THR A N 1
ATOM 2916 C CA . THR A 1 359 ? -14.554 9.751 29.496 1.00 82.50 359 THR A CA 1
ATOM 2917 C C . THR A 1 359 ? -14.556 8.600 30.504 1.00 82.50 359 THR A C 1
ATOM 2919 O O . THR A 1 359 ? -14.450 8.847 31.701 1.00 82.50 359 THR A O 1
ATOM 2922 N N . LEU A 1 360 ? -14.614 7.341 30.054 1.00 78.75 360 LEU A N 1
ATOM 2923 C CA . LEU A 1 360 ? -14.554 6.175 30.943 1.00 78.75 360 LEU A CA 1
ATOM 2924 C C . LEU A 1 360 ? -13.163 5.992 31.569 1.00 78.75 360 LEU A C 1
ATOM 2926 O O . LEU A 1 360 ? -13.056 5.577 32.725 1.00 78.75 360 LEU A O 1
ATOM 2930 N N . ASN A 1 361 ? -12.095 6.315 30.834 1.00 77.75 361 ASN A N 1
ATOM 2931 C CA . ASN A 1 361 ? -10.735 6.294 31.374 1.00 77.75 361 ASN A CA 1
ATOM 2932 C C . ASN A 1 361 ? -10.530 7.388 32.433 1.00 77.75 361 ASN A C 1
ATOM 2934 O O . ASN A 1 361 ? -9.956 7.114 33.491 1.00 77.75 361 ASN A O 1
ATOM 2938 N N . ASP A 1 362 ? -11.035 8.597 32.179 1.00 69.38 362 ASP A N 1
ATOM 2939 C CA . ASP A 1 362 ? -10.949 9.730 33.106 1.00 69.38 362 ASP A CA 1
ATOM 2940 C C . ASP A 1 362 ? -11.793 9.508 34.366 1.00 69.38 362 ASP A C 1
ATOM 2942 O O . ASP A 1 362 ? -11.342 9.809 35.475 1.00 69.38 362 ASP A O 1
ATOM 2946 N N . ALA A 1 363 ? -12.971 8.896 34.214 1.00 63.81 363 ALA A N 1
ATOM 2947 C CA . ALA A 1 363 ? -13.861 8.549 35.317 1.00 63.81 363 ALA A CA 1
ATOM 2948 C C . ALA A 1 363 ? -13.274 7.490 36.268 1.00 63.81 363 ALA A C 1
ATOM 2950 O O . ALA A 1 363 ? -13.846 7.267 37.330 1.00 63.81 363 ALA A O 1
ATOM 2951 N N . LYS A 1 364 ? -12.134 6.855 35.927 1.00 53.66 364 LYS A N 1
ATOM 2952 C CA . LYS A 1 364 ? -11.505 5.766 36.696 1.00 53.66 364 LYS A CA 1
ATOM 2953 C C . LYS A 1 364 ? -12.563 4.796 37.217 1.00 53.66 364 LYS A C 1
ATOM 2955 O O . LYS A 1 364 ? -12.759 4.725 38.425 1.00 53.66 364 LYS A O 1
ATOM 2960 N N . VAL A 1 365 ? -13.207 4.044 36.319 1.00 52.81 365 VAL A N 1
ATOM 2961 C CA . VAL A 1 365 ? -14.207 3.008 36.648 1.00 52.81 365 VAL A CA 1
ATOM 2962 C C . VAL A 1 365 ? -13.593 1.933 37.568 1.00 52.81 365 VAL A C 1
ATOM 2964 O O . VAL A 1 365 ? -13.151 0.865 37.153 1.00 52.81 365 VAL A O 1
ATOM 2967 N N . LYS A 1 366 ? -13.508 2.268 38.852 1.00 48.09 366 LYS A N 1
ATOM 2968 C CA . LYS A 1 366 ? -13.208 1.446 40.029 1.00 48.09 366 LYS A CA 1
ATOM 2969 C C . LYS A 1 366 ? -14.373 1.553 41.009 1.00 48.09 366 LYS A C 1
ATOM 2971 O O . LYS A 1 366 ? -14.208 1.409 42.217 1.00 48.09 366 LYS A O 1
ATOM 2976 N N . ASP A 1 367 ? -15.541 1.816 40.461 1.00 54.50 367 ASP A N 1
ATOM 2977 C CA . ASP A 1 367 ? -16.745 2.058 41.211 1.00 54.50 367 ASP A CA 1
ATOM 2978 C C . ASP A 1 367 ? -17.399 0.709 41.478 1.00 54.50 367 ASP A C 1
ATOM 2980 O O . ASP A 1 367 ? -17.758 -0.040 40.565 1.00 54.50 367 ASP A O 1
ATOM 2984 N N . SER A 1 368 ? -17.431 0.337 42.758 1.00 59.50 368 SER A N 1
ATOM 2985 C CA . SER A 1 368 ? -18.197 -0.811 43.220 1.00 59.50 368 SER A CA 1
ATOM 2986 C C . SER A 1 368 ? -19.665 -0.597 42.849 1.00 59.50 368 SER A C 1
ATOM 2988 O O . SER A 1 368 ? -20.143 0.530 42.779 1.00 59.50 368 SER A O 1
ATOM 2990 N N . VAL A 1 369 ? -20.415 -1.683 42.647 1.00 63.47 369 VAL A N 1
ATOM 2991 C CA . VAL A 1 369 ? -21.870 -1.627 42.384 1.00 63.47 369 VAL A CA 1
ATOM 2992 C C . VAL A 1 369 ? -22.606 -0.744 43.410 1.00 63.47 369 VAL A C 1
ATOM 2994 O O . VAL A 1 369 ? -23.619 -0.129 43.095 1.00 63.47 369 VAL A O 1
ATOM 2997 N N . GLU A 1 370 ? -22.055 -0.634 44.620 1.00 64.88 370 GLU A N 1
ATOM 2998 C CA . GLU A 1 370 ? -22.529 0.222 45.707 1.00 64.88 370 GLU A CA 1
ATOM 2999 C C . GLU A 1 370 ? -22.527 1.723 45.368 1.00 64.88 370 GLU A C 1
ATOM 3001 O O . GLU A 1 370 ? -23.440 2.418 45.797 1.00 64.88 370 GLU A O 1
ATOM 3006 N N . SER A 1 371 ? -21.568 2.245 44.590 1.00 71.38 371 SER A N 1
ATOM 3007 C CA . SER A 1 371 ? -21.553 3.673 44.218 1.00 71.38 371 SER A CA 1
ATOM 3008 C C . SER A 1 371 ? -22.544 4.015 43.098 1.00 71.38 371 SER A C 1
ATOM 3010 O O . SER A 1 371 ? -22.896 5.181 42.914 1.00 71.38 371 SER A O 1
ATOM 3012 N N . MET A 1 372 ? -23.033 2.998 42.379 1.00 74.44 372 MET A N 1
ATOM 3013 C CA . MET A 1 372 ? -23.969 3.135 41.258 1.00 74.44 372 MET A CA 1
ATOM 3014 C C . MET A 1 372 ? -25.440 3.088 41.688 1.00 74.44 372 MET A C 1
ATOM 3016 O O . MET A 1 372 ? -26.331 3.222 40.845 1.00 74.44 372 MET A O 1
ATOM 3020 N N . ILE A 1 373 ? -25.717 2.886 42.977 1.00 80.12 373 ILE A N 1
ATOM 3021 C CA . ILE A 1 373 ? -27.069 2.765 43.526 1.00 80.12 373 ILE A CA 1
ATOM 3022 C C . ILE A 1 373 ? -27.215 3.770 44.665 1.00 80.12 373 ILE A C 1
ATOM 3024 O O . ILE A 1 373 ? -26.470 3.725 45.638 1.00 80.12 373 ILE A O 1
ATOM 3028 N N . ASP A 1 374 ? -28.203 4.651 44.560 1.00 83.38 374 ASP A N 1
ATOM 3029 C CA . ASP A 1 374 ? -28.640 5.491 45.669 1.00 83.38 374 ASP A CA 1
ATOM 3030 C C . ASP A 1 374 ? -29.794 4.810 46.418 1.00 83.38 374 ASP A C 1
ATOM 3032 O O . ASP A 1 374 ? -30.658 4.160 45.818 1.00 83.38 374 ASP A O 1
ATOM 3036 N N . MET A 1 375 ? -29.816 4.947 47.741 1.00 83.25 375 MET A N 1
ATOM 3037 C CA . MET A 1 375 ? -30.856 4.387 48.599 1.00 83.25 375 MET A CA 1
ATOM 3038 C C . MET A 1 375 ? -31.441 5.486 49.471 1.00 83.25 375 MET A C 1
ATOM 3040 O O . MET A 1 375 ? -30.737 6.145 50.231 1.00 83.25 375 MET A O 1
ATOM 3044 N N . ARG A 1 376 ? -32.768 5.617 49.438 1.00 85.25 376 ARG A N 1
ATOM 3045 C CA . ARG A 1 376 ? -33.499 6.478 50.367 1.00 85.25 376 ARG A CA 1
ATOM 3046 C C . ARG A 1 376 ? -34.709 5.776 50.950 1.00 85.25 376 ARG A C 1
ATOM 3048 O O . ARG A 1 376 ? -35.337 4.933 50.309 1.00 85.25 376 ARG A O 1
ATOM 3055 N N . LEU A 1 377 ? -35.049 6.150 52.174 1.00 83.06 377 LEU A N 1
ATOM 3056 C CA . LEU A 1 377 ? -36.253 5.693 52.848 1.00 83.06 377 LEU A CA 1
ATOM 3057 C C . LEU A 1 377 ? -37.313 6.790 52.759 1.00 83.06 377 LEU A C 1
ATOM 3059 O O . LEU A 1 377 ? -37.068 7.923 53.162 1.00 83.06 377 LEU A O 1
ATOM 3063 N N . GLU A 1 378 ? -38.495 6.457 52.257 1.00 86.25 378 GLU A N 1
ATOM 3064 C CA . GLU A 1 378 ? -39.652 7.351 52.280 1.00 86.25 378 GLU A CA 1
ATOM 3065 C C . GLU A 1 378 ? -40.757 6.727 53.133 1.00 86.25 378 GLU A C 1
ATOM 3067 O O . GLU A 1 378 ? -40.970 5.517 53.093 1.00 86.25 378 GLU A O 1
ATOM 3072 N N . MET A 1 379 ? -41.448 7.539 53.927 1.00 82.44 379 MET A N 1
ATOM 3073 C CA . MET A 1 379 ? -42.574 7.102 54.753 1.00 82.44 379 MET A CA 1
ATOM 3074 C C . MET A 1 379 ? -43.592 8.229 54.927 1.00 82.44 379 MET A C 1
ATOM 3076 O O . MET A 1 379 ? -43.268 9.405 54.740 1.00 82.44 379 MET A O 1
ATOM 3080 N N . LYS A 1 380 ? -44.814 7.884 55.332 1.00 82.31 380 LYS A N 1
ATOM 3081 C CA . LYS A 1 380 ? -45.862 8.839 55.691 1.00 82.31 380 LYS A CA 1
ATOM 3082 C C . LYS A 1 380 ? -46.193 8.717 57.177 1.00 82.31 380 LYS A C 1
ATOM 3084 O O . LYS A 1 380 ? -46.647 7.678 57.645 1.00 82.31 380 LYS A O 1
ATOM 3089 N N . GLU A 1 381 ? -45.967 9.791 57.917 1.00 77.62 381 GLU A N 1
ATOM 3090 C CA . GLU A 1 381 ? -46.194 9.885 59.357 1.00 77.62 381 GLU A CA 1
ATOM 3091 C C . GLU A 1 381 ? -47.354 10.848 59.626 1.00 77.62 381 GLU A C 1
ATOM 3093 O O . GLU A 1 381 ? -47.225 12.041 59.357 1.00 77.62 381 GLU A O 1
ATOM 3098 N N . ASN A 1 382 ? -48.483 10.363 60.157 1.00 76.88 382 ASN A N 1
ATOM 3099 C CA . ASN A 1 382 ? -49.682 11.187 60.403 1.00 76.88 382 ASN A CA 1
ATOM 3100 C C . ASN A 1 382 ? -50.055 12.077 59.192 1.00 76.88 382 ASN A C 1
ATOM 3102 O O . ASN A 1 382 ? -50.230 13.287 59.322 1.00 76.88 382 ASN A O 1
ATOM 3106 N N . ASP A 1 383 ? -50.090 11.478 57.999 1.00 76.56 383 ASP A N 1
ATOM 3107 C CA . ASP A 1 383 ? -50.265 12.132 56.694 1.00 76.56 383 ASP A CA 1
ATOM 3108 C C . ASP A 1 383 ? -49.129 13.053 56.190 1.00 76.56 383 ASP A C 1
ATOM 3110 O O . ASP A 1 383 ? -49.193 13.523 55.050 1.00 76.56 383 ASP A O 1
ATOM 3114 N N . ARG A 1 384 ? -48.042 13.253 56.946 1.00 78.88 384 ARG A N 1
ATOM 3115 C CA . ARG A 1 384 ? -46.853 14.003 56.503 1.00 78.88 384 ARG A CA 1
ATOM 3116 C C . ARG A 1 384 ? -45.831 13.088 55.832 1.00 78.88 384 ARG A C 1
ATOM 3118 O O . ARG A 1 384 ? -45.389 12.110 56.426 1.00 78.88 384 ARG A O 1
ATOM 3125 N N . GLN A 1 385 ? -45.387 13.441 54.629 1.00 81.31 385 GLN A N 1
ATOM 3126 C CA . GLN A 1 385 ? -44.312 12.714 53.952 1.00 81.31 385 GLN A CA 1
ATOM 3127 C C . GLN A 1 385 ? -42.951 13.032 54.587 1.00 81.31 385 GLN A C 1
ATOM 3129 O O . GLN A 1 385 ? -42.614 14.194 54.822 1.00 81.31 385 GLN A O 1
ATOM 3134 N N . VAL A 1 386 ? -42.173 11.990 54.859 1.00 81.69 386 VAL A N 1
ATOM 3135 C CA . VAL A 1 386 ? -40.831 12.054 55.438 1.00 81.69 386 VAL A CA 1
ATOM 3136 C C . VAL A 1 386 ? -39.887 11.274 54.529 1.00 81.69 386 VAL A C 1
ATOM 3138 O O . VAL A 1 386 ? -40.177 10.140 54.152 1.00 81.69 386 VAL A O 1
ATOM 3141 N N . VAL A 1 387 ? -38.766 11.894 54.165 1.00 83.25 387 VAL A N 1
ATOM 3142 C CA . VAL A 1 387 ? -37.725 11.310 53.312 1.00 83.25 387 VAL A CA 1
ATOM 3143 C C . VAL A 1 387 ? -36.423 11.320 54.102 1.00 83.25 387 VAL A C 1
ATOM 3145 O O . VAL A 1 387 ? -36.016 12.371 54.588 1.00 83.25 387 VAL A O 1
ATOM 3148 N N . ILE A 1 388 ? -35.784 10.162 54.232 1.00 81.19 388 ILE A N 1
ATOM 3149 C CA . ILE A 1 388 ? -34.528 9.972 54.957 1.00 81.19 388 ILE A CA 1
ATOM 3150 C C . ILE A 1 388 ? -33.472 9.502 53.957 1.00 81.19 388 ILE A C 1
ATOM 3152 O O . ILE A 1 388 ? -33.603 8.420 53.376 1.00 81.19 388 ILE A O 1
ATOM 3156 N N . ARG A 1 389 ? -32.440 10.328 53.750 1.00 78.50 389 ARG A N 1
ATOM 3157 C CA . ARG A 1 389 ? -31.262 10.004 52.928 1.00 78.50 389 ARG A CA 1
ATOM 3158 C C . ARG A 1 389 ? -29.987 9.903 53.760 1.00 78.50 389 ARG A C 1
ATOM 3160 O O . ARG A 1 389 ? -29.087 9.153 53.412 1.00 78.50 389 ARG A O 1
ATOM 3167 N N . THR A 1 390 ? -29.909 10.662 54.849 1.00 76.00 390 THR A N 1
ATOM 3168 C CA . THR A 1 390 ? -28.718 10.769 55.700 1.00 76.00 390 THR A CA 1
ATOM 3169 C C . THR A 1 390 ? -29.047 10.550 57.176 1.00 76.00 390 THR A C 1
ATOM 3171 O O . THR A 1 390 ? -30.194 10.701 57.601 1.00 76.00 390 THR A O 1
ATOM 3174 N N . ASP A 1 391 ? -28.023 10.282 57.990 1.00 68.56 391 ASP A N 1
ATOM 3175 C CA . ASP A 1 391 ? -28.151 10.185 59.453 1.00 68.56 391 ASP A CA 1
ATOM 3176 C C . ASP A 1 391 ? -28.698 11.483 60.091 1.00 68.56 391 ASP A C 1
ATOM 3178 O O . ASP A 1 391 ? -29.325 11.458 61.149 1.00 68.56 391 ASP A O 1
ATOM 3182 N N . ALA A 1 392 ? -28.506 12.638 59.444 1.00 70.94 392 ALA A N 1
ATOM 3183 C CA . ALA A 1 392 ? -29.063 13.912 59.899 1.00 70.94 392 ALA A CA 1
ATOM 3184 C C . ALA A 1 392 ? -30.573 14.025 59.611 1.00 70.94 392 ALA A C 1
ATOM 3186 O O . ALA A 1 392 ? -31.337 14.497 60.462 1.00 70.94 392 ALA A O 1
ATOM 3187 N N . ASP A 1 393 ? -31.024 13.543 58.446 1.00 69.88 393 ASP A N 1
ATOM 3188 C CA . ASP A 1 393 ? -32.457 13.424 58.133 1.00 69.88 393 ASP A CA 1
ATOM 3189 C C . ASP A 1 393 ? -33.132 12.455 59.106 1.00 69.88 393 ASP A C 1
ATOM 3191 O O . ASP A 1 393 ? -34.252 12.682 59.557 1.00 69.88 393 ASP A O 1
ATOM 3195 N N . PHE A 1 394 ? -32.411 11.400 59.487 1.00 66.38 394 PHE A N 1
ATOM 3196 C CA . PHE A 1 394 ? -32.864 10.427 60.468 1.00 66.38 394 PHE A CA 1
ATOM 3197 C C . PHE A 1 394 ? -33.116 11.055 61.847 1.00 66.38 394 PHE A C 1
ATOM 3199 O O . PHE A 1 394 ? -34.168 10.833 62.441 1.00 66.38 394 PHE A O 1
ATOM 3206 N N . LEU A 1 395 ? -32.192 11.886 62.339 1.00 64.19 395 LEU A N 1
ATOM 3207 C CA . LEU A 1 395 ? -32.322 12.561 63.638 1.00 64.19 395 LEU A CA 1
ATOM 3208 C C . LEU A 1 395 ? -33.391 13.667 63.659 1.00 64.19 395 LEU A C 1
ATOM 3210 O O . LEU A 1 395 ? -33.877 14.028 64.730 1.00 64.19 395 LEU A O 1
ATOM 3214 N N . SER A 1 396 ? -33.746 14.220 62.496 1.00 63.66 396 SER A N 1
ATOM 3215 C CA . SER A 1 396 ? -34.754 15.284 62.357 1.00 63.66 396 SER A CA 1
ATOM 3216 C C . SER A 1 396 ? -36.153 14.768 61.982 1.00 63.66 396 SER A C 1
ATOM 3218 O O . SER A 1 396 ? -37.136 15.516 62.048 1.00 63.66 396 SER A O 1
ATOM 3220 N N . ALA A 1 397 ? -36.268 13.486 61.633 1.00 58.12 397 ALA A N 1
ATOM 3221 C CA . ALA A 1 397 ? -37.522 12.800 61.370 1.00 58.12 397 ALA A CA 1
ATOM 3222 C C . ALA A 1 397 ? -38.199 12.344 62.681 1.00 58.12 397 ALA A C 1
ATOM 3224 O O . ALA A 1 397 ? -37.744 11.404 63.325 1.00 58.12 397 ALA A O 1
ATOM 3225 N N . SER A 1 398 ? -39.338 12.963 63.025 1.00 57.00 398 SER A N 1
ATOM 3226 C CA . SER A 1 398 ? -40.300 12.535 64.068 1.00 57.00 398 SER A CA 1
ATOM 3227 C C . SER A 1 398 ? -39.795 12.446 65.526 1.00 57.00 398 SER A C 1
ATOM 3229 O O . SER A 1 398 ? -38.634 12.656 65.863 1.00 57.00 398 SER A O 1
ATOM 3231 N N . SER A 1 399 ? -40.729 12.113 66.424 1.00 63.03 399 SER A N 1
ATOM 3232 C CA . SER A 1 399 ? -40.466 11.447 67.697 1.00 63.03 399 SER A CA 1
ATOM 3233 C C . SER A 1 399 ? -39.581 10.210 67.493 1.00 63.03 399 SER A C 1
ATOM 3235 O O . SER A 1 399 ? -39.880 9.333 66.681 1.00 63.03 399 SER A O 1
ATOM 3237 N N . THR A 1 400 ? -38.512 10.113 68.279 1.00 64.25 400 THR A N 1
ATOM 3238 C CA . THR A 1 400 ? -37.489 9.055 68.208 1.00 64.25 400 THR A CA 1
ATOM 3239 C C . THR A 1 400 ? -38.057 7.629 68.148 1.00 64.25 400 THR A C 1
ATOM 3241 O O . THR A 1 400 ? -37.482 6.761 67.497 1.00 64.25 400 THR A O 1
ATOM 3244 N N . GLY A 1 401 ? -39.215 7.382 68.770 1.00 67.38 401 GLY A N 1
ATOM 3245 C CA . GLY A 1 401 ? -39.858 6.067 68.795 1.00 67.38 401 GLY A CA 1
ATOM 3246 C C . GLY A 1 401 ? -40.594 5.649 67.512 1.00 67.38 401 GLY A C 1
ATOM 3247 O O . GLY A 1 401 ? -40.654 4.455 67.234 1.00 67.38 401 GLY A O 1
ATOM 3248 N N . LEU A 1 402 ? -41.153 6.576 66.722 1.00 71.94 402 LEU A N 1
ATOM 3249 C CA . LEU A 1 402 ? -41.847 6.225 65.467 1.00 71.94 402 LEU A CA 1
ATOM 3250 C C . LEU A 1 402 ? -40.850 5.924 64.349 1.00 71.94 402 LEU A C 1
ATOM 3252 O O . LEU A 1 402 ? -40.977 4.921 63.651 1.00 71.94 402 LEU A O 1
ATOM 3256 N N . THR A 1 403 ? -39.803 6.736 64.246 1.00 71.31 403 THR A N 1
ATOM 3257 C CA . THR A 1 403 ? -38.708 6.530 63.296 1.00 71.31 403 THR A CA 1
ATOM 3258 C C . THR A 1 403 ? -37.989 5.197 63.539 1.00 71.31 403 THR A C 1
ATOM 3260 O O . THR A 1 403 ? -37.682 4.471 62.592 1.00 71.31 403 THR A O 1
ATOM 3263 N N . TYR A 1 404 ? -37.811 4.805 64.805 1.00 75.50 404 TYR A N 1
ATOM 3264 C CA . TYR A 1 404 ? -37.261 3.496 65.163 1.00 75.50 404 TYR A CA 1
ATOM 3265 C C . TYR A 1 404 ? -38.136 2.330 64.677 1.00 75.50 404 TYR A C 1
ATOM 3267 O O . TYR A 1 404 ? -37.629 1.358 64.120 1.00 75.50 404 TYR A O 1
ATOM 3275 N N . LEU A 1 405 ? -39.461 2.425 64.827 1.00 76.19 405 LEU A N 1
ATOM 3276 C CA . LEU A 1 405 ? -40.383 1.404 64.319 1.00 76.19 405 LEU A CA 1
ATOM 3277 C C . LEU A 1 405 ? -40.403 1.331 62.791 1.00 76.19 405 LEU A C 1
ATOM 3279 O O . LEU A 1 405 ? -40.506 0.234 62.237 1.00 76.19 405 LEU A O 1
ATOM 3283 N N . ALA A 1 406 ? -40.292 2.474 62.111 1.00 75.62 406 ALA A N 1
ATOM 3284 C CA . ALA A 1 406 ? -40.178 2.509 60.658 1.00 75.62 406 ALA A CA 1
ATOM 3285 C C . ALA A 1 406 ? -38.927 1.744 60.199 1.00 75.62 406 ALA A C 1
ATOM 3287 O O . ALA A 1 406 ? -39.030 0.863 59.347 1.00 75.62 406 ALA A O 1
ATOM 3288 N N . ILE A 1 407 ? -37.777 1.982 60.842 1.00 77.44 407 ILE A N 1
ATOM 3289 C CA . ILE A 1 407 ? -36.553 1.202 60.614 1.00 77.44 407 ILE A CA 1
ATOM 3290 C C . ILE A 1 407 ? -36.783 -0.286 60.874 1.00 77.44 407 ILE A C 1
ATOM 3292 O O . ILE A 1 407 ? -36.450 -1.102 60.020 1.00 77.44 407 ILE A O 1
ATOM 3296 N N . MET A 1 408 ? -37.358 -0.661 62.018 1.00 79.06 408 MET A N 1
ATOM 3297 C CA . MET A 1 408 ? -37.597 -2.073 62.338 1.00 79.06 408 MET A CA 1
ATOM 3298 C C . MET A 1 408 ? -38.469 -2.755 61.278 1.00 79.06 408 MET A C 1
ATOM 3300 O O . MET A 1 408 ? -38.181 -3.879 60.875 1.00 79.06 408 MET A O 1
ATOM 3304 N N . THR A 1 409 ? -39.481 -2.054 60.763 1.00 79.69 409 THR A N 1
ATOM 3305 C CA . THR A 1 409 ? -40.344 -2.540 59.674 1.00 79.69 409 THR A CA 1
ATOM 3306 C C . THR A 1 409 ? -39.558 -2.726 58.372 1.00 79.69 409 THR A C 1
ATOM 3308 O O . THR A 1 409 ? -39.703 -3.742 57.693 1.00 79.69 409 THR A O 1
ATOM 3311 N N . VAL A 1 410 ? -38.660 -1.792 58.043 1.00 80.25 410 VAL A N 1
ATOM 3312 C CA . VAL A 1 410 ? -37.767 -1.898 56.878 1.00 80.25 410 VAL A CA 1
ATOM 3313 C C . VAL A 1 410 ? -36.806 -3.080 57.014 1.00 80.25 410 VAL A C 1
ATOM 3315 O O . VAL A 1 410 ? -36.719 -3.904 56.105 1.00 80.25 410 VAL A O 1
ATOM 3318 N N . PHE A 1 411 ? -36.123 -3.212 58.155 1.00 82.50 411 PHE A N 1
ATOM 3319 C CA . PHE A 1 411 ? -35.229 -4.338 58.438 1.00 82.50 411 PHE A CA 1
ATOM 3320 C C . PHE A 1 411 ? -35.970 -5.678 58.413 1.00 82.50 411 PHE A C 1
ATOM 3322 O O . PHE A 1 411 ? -35.388 -6.690 58.020 1.00 82.50 411 PHE A O 1
ATOM 3329 N N . MET A 1 412 ? -37.255 -5.687 58.775 1.00 83.12 412 MET A N 1
ATOM 3330 C CA . MET A 1 412 ? -38.107 -6.879 58.780 1.00 83.12 412 MET A CA 1
ATOM 3331 C C . MET A 1 412 ? -38.376 -7.327 57.355 1.00 83.12 412 MET A C 1
ATOM 3333 O O . MET A 1 412 ? -38.077 -8.470 56.998 1.00 83.12 412 MET A O 1
ATOM 3337 N N . GLY A 1 413 ? -38.817 -6.384 56.520 1.00 81.56 413 GLY A N 1
ATOM 3338 C CA . GLY A 1 413 ? -38.994 -6.604 55.091 1.00 81.56 413 GLY A CA 1
ATOM 3339 C C . GLY A 1 413 ? -37.696 -7.029 54.400 1.00 81.56 413 GLY A C 1
ATOM 3340 O O . GLY A 1 413 ? -37.721 -7.960 53.598 1.00 81.56 413 GLY A O 1
ATOM 3341 N N . LEU A 1 414 ? -36.554 -6.424 54.752 1.00 83.44 414 LEU A N 1
ATOM 3342 C CA . LEU A 1 414 ? -35.229 -6.796 54.236 1.00 83.44 414 LEU A CA 1
ATOM 3343 C C . LEU A 1 414 ? -34.802 -8.198 54.680 1.00 83.44 414 LEU A C 1
ATOM 3345 O O . LEU A 1 414 ? -34.354 -8.996 53.862 1.00 83.44 414 LEU A O 1
ATOM 3349 N N . THR A 1 415 ? -34.985 -8.540 55.953 1.00 86.38 415 THR A N 1
ATOM 3350 C CA . THR A 1 415 ? -34.637 -9.865 56.484 1.00 86.38 415 THR A CA 1
ATOM 3351 C C . THR A 1 415 ? -35.460 -10.948 55.803 1.00 86.38 415 THR A C 1
ATOM 3353 O O . THR A 1 415 ? -34.916 -11.968 55.387 1.00 86.38 415 THR A O 1
ATOM 3356 N N . ARG A 1 416 ? -36.763 -10.718 55.615 1.00 83.56 416 ARG A N 1
ATOM 3357 C CA . ARG A 1 416 ? -37.640 -11.660 54.911 1.00 83.56 416 ARG A CA 1
ATOM 3358 C C . ARG A 1 416 ? -37.477 -11.613 53.401 1.00 83.56 416 ARG A C 1
ATOM 3360 O O . ARG A 1 416 ? -37.888 -12.539 52.706 1.00 83.56 416 ARG A O 1
ATOM 3367 N N . TYR A 1 417 ? -36.882 -10.559 52.857 1.00 84.25 417 TYR A N 1
ATOM 3368 C CA . TYR A 1 417 ? -36.404 -10.541 51.483 1.00 84.25 417 TYR A CA 1
ATOM 3369 C C . TYR A 1 417 ? -35.171 -11.441 51.313 1.00 84.25 417 TYR A C 1
ATOM 3371 O O . TYR A 1 417 ? -35.189 -12.294 50.431 1.00 84.25 417 TYR A O 1
ATOM 3379 N N . LEU A 1 418 ? -34.169 -11.322 52.190 1.00 86.19 418 LEU A N 1
ATOM 3380 C CA . LEU A 1 418 ? -32.948 -12.139 52.170 1.00 86.19 418 LEU A CA 1
ATOM 3381 C C . LEU A 1 418 ? -33.201 -13.605 52.554 1.00 86.19 418 LEU A C 1
ATOM 3383 O O . LEU A 1 418 ? -32.539 -14.502 52.040 1.00 86.19 418 LEU A O 1
ATOM 3387 N N . CYS A 1 419 ? -34.181 -13.858 53.421 1.00 86.94 419 CYS A N 1
ATOM 3388 C CA . CYS A 1 419 ? -34.643 -15.191 53.796 1.00 86.94 419 CYS A CA 1
ATOM 3389 C C . CYS A 1 419 ? -36.163 -15.311 53.566 1.00 86.94 419 CYS A C 1
ATOM 3391 O O . CYS A 1 419 ? -36.957 -15.093 54.490 1.00 86.94 419 CYS A O 1
ATOM 3393 N N . PRO A 1 420 ? -36.586 -15.643 52.328 1.00 83.56 420 PRO A N 1
ATOM 3394 C CA . PRO A 1 420 ? -37.999 -15.773 51.971 1.00 83.56 420 PRO A CA 1
ATOM 3395 C C . PRO A 1 420 ? -38.714 -16.946 52.645 1.00 83.56 420 PRO A C 1
ATOM 3397 O O . PRO A 1 420 ? -39.941 -16.949 52.694 1.00 83.56 420 PRO A O 1
ATOM 3400 N N . ASP A 1 421 ? -37.969 -17.945 53.123 1.00 87.25 421 ASP A N 1
ATOM 3401 C CA . ASP A 1 421 ? -38.536 -19.122 53.772 1.00 87.25 421 ASP A CA 1
ATOM 3402 C C . ASP A 1 421 ? -39.072 -18.777 55.169 1.00 87.25 421 ASP A C 1
ATOM 3404 O O . ASP A 1 421 ? -38.318 -18.522 56.112 1.00 87.25 421 ASP A O 1
ATOM 3408 N N . LEU A 1 422 ? -40.398 -18.798 55.301 1.00 83.88 422 LEU A N 1
ATOM 3409 C CA . LEU A 1 422 ? -41.094 -18.536 56.560 1.00 83.88 422 LEU A CA 1
ATOM 3410 C C . LEU A 1 422 ? -40.943 -19.676 57.576 1.00 83.88 422 LEU A C 1
ATOM 3412 O O . LEU A 1 422 ? -41.198 -19.450 58.756 1.00 83.88 422 LEU A O 1
ATOM 3416 N N . ASN A 1 423 ? -40.487 -20.867 57.173 1.00 88.19 423 ASN A N 1
ATOM 3417 C CA . ASN A 1 423 ? -40.215 -21.962 58.113 1.00 88.19 423 ASN A CA 1
ATOM 3418 C C . ASN A 1 423 ? -38.924 -21.731 58.909 1.00 88.19 423 ASN A C 1
ATOM 3420 O O . ASN A 1 423 ? -38.744 -22.286 59.994 1.00 88.19 423 ASN A O 1
ATOM 3424 N N . THR A 1 424 ? -38.041 -20.874 58.399 1.00 89.31 424 THR A N 1
ATOM 3425 C CA . THR A 1 424 ? -36.803 -20.498 59.069 1.00 89.31 424 THR A CA 1
ATOM 3426 C C . THR A 1 424 ? -37.060 -19.335 60.033 1.00 89.31 424 THR A C 1
ATOM 3428 O O . THR A 1 424 ? -37.286 -18.187 59.624 1.00 89.31 424 THR A O 1
ATOM 3431 N N . ARG A 1 425 ? -37.005 -19.631 61.339 1.00 88.50 425 ARG A N 1
ATOM 3432 C CA . ARG A 1 425 ? -37.097 -18.626 62.410 1.00 88.50 425 ARG A CA 1
ATOM 3433 C C . ARG A 1 425 ? -35.763 -17.895 62.546 1.00 88.50 425 ARG A C 1
ATOM 3435 O O . ARG A 1 425 ? -34.733 -18.531 62.755 1.00 88.50 425 ARG A O 1
ATOM 3442 N N . ILE A 1 426 ? -35.776 -16.568 62.428 1.00 90.38 426 ILE A N 1
ATOM 3443 C CA . ILE A 1 426 ? -34.561 -15.738 62.507 1.00 90.38 426 ILE A CA 1
ATOM 3444 C C . ILE A 1 426 ? -34.563 -14.982 63.827 1.00 90.38 426 ILE A C 1
ATOM 3446 O O . ILE A 1 426 ? -35.577 -14.408 64.218 1.00 90.38 426 ILE A O 1
ATOM 3450 N N . THR A 1 427 ? -33.421 -14.975 64.506 1.00 88.44 427 THR A N 1
ATOM 3451 C CA . THR A 1 427 ? -33.260 -14.293 65.789 1.00 88.44 427 THR A CA 1
ATOM 3452 C C . THR A 1 427 ? -32.572 -12.946 65.600 1.00 88.44 427 THR A C 1
ATOM 3454 O O . THR A 1 427 ? -31.458 -12.876 65.089 1.00 88.44 427 THR A O 1
ATOM 3457 N N . TRP A 1 428 ? -33.231 -11.881 66.038 1.00 87.75 428 TRP A N 1
ATOM 3458 C CA . TRP A 1 428 ? -32.772 -10.503 65.995 1.00 87.75 428 TRP A CA 1
ATOM 3459 C C . TRP A 1 428 ? -32.305 -10.025 67.372 1.00 87.75 428 TRP A C 1
ATOM 3461 O O . TRP A 1 428 ? -33.123 -9.936 68.292 1.00 87.75 428 TRP A O 1
ATOM 3471 N N . PRO A 1 429 ? -31.019 -9.683 67.538 1.00 84.88 429 PRO A N 1
ATOM 3472 C CA . PRO A 1 429 ? -30.558 -8.951 68.707 1.00 84.88 429 PRO A CA 1
ATOM 3473 C C . PRO A 1 429 ? -30.921 -7.466 68.554 1.00 84.88 429 PRO A C 1
ATOM 3475 O O . PRO A 1 429 ? -30.428 -6.793 67.654 1.00 84.88 429 PRO A O 1
ATOM 3478 N N . ILE A 1 430 ? -31.785 -6.957 69.429 1.00 78.12 430 ILE A N 1
ATOM 3479 C CA . ILE A 1 430 ? -32.221 -5.558 69.452 1.00 78.12 430 ILE A CA 1
ATOM 3480 C C . ILE A 1 430 ? -31.908 -4.966 70.823 1.00 78.12 430 ILE A C 1
ATOM 3482 O O . ILE A 1 430 ? -32.464 -5.407 71.825 1.00 78.12 430 ILE A O 1
ATOM 3486 N N . ASP A 1 431 ? -31.059 -3.948 70.890 1.00 74.56 431 ASP A N 1
ATOM 3487 C CA . ASP A 1 431 ? -30.794 -3.213 72.132 1.00 74.56 431 ASP A CA 1
ATOM 3488 C C . ASP A 1 431 ? -31.746 -2.004 72.292 1.00 74.56 431 ASP A C 1
ATOM 3490 O O . ASP A 1 431 ? -32.311 -1.516 71.315 1.00 74.56 431 ASP A O 1
ATOM 3494 N N . GLU A 1 432 ? -31.943 -1.530 73.527 1.00 65.94 432 GLU A N 1
ATOM 3495 C CA . GLU A 1 432 ? -32.634 -0.263 73.861 1.00 65.94 432 GLU A CA 1
ATOM 3496 C C . GLU A 1 432 ? -34.147 -0.129 73.548 1.00 65.94 432 GLU A C 1
ATOM 3498 O O . GLU A 1 432 ? -34.674 0.974 73.376 1.00 65.94 432 GLU A O 1
ATOM 3503 N N . LEU A 1 433 ? -34.916 -1.221 73.621 1.00 66.69 433 LEU A N 1
ATOM 3504 C CA . LEU A 1 433 ? -36.392 -1.197 73.488 1.00 66.69 433 LEU A CA 1
ATOM 3505 C C . LEU A 1 433 ? -37.132 -0.328 74.525 1.00 66.69 433 LEU A C 1
ATOM 3507 O O . LEU A 1 433 ? -38.316 -0.035 74.356 1.00 66.69 433 LEU A O 1
ATOM 3511 N N . ALA A 1 434 ? -36.464 0.076 75.610 1.00 58.34 434 ALA A N 1
ATOM 3512 C CA . ALA A 1 434 ? -37.048 0.892 76.678 1.00 58.34 434 ALA A CA 1
ATOM 3513 C C . ALA A 1 434 ? -37.412 2.325 76.233 1.00 58.34 434 ALA A C 1
ATOM 3515 O O . ALA A 1 434 ? -38.095 3.036 76.966 1.00 58.34 434 ALA A O 1
ATOM 3516 N N . THR A 1 435 ? -36.965 2.746 75.047 1.00 62.28 435 THR A N 1
ATOM 3517 C CA . THR A 1 435 ? -37.275 4.052 74.442 1.00 62.28 435 THR A CA 1
ATOM 3518 C C . THR A 1 435 ? -38.642 4.089 73.742 1.00 62.28 435 THR A C 1
ATOM 3520 O O . THR A 1 435 ? -39.140 5.169 73.419 1.00 62.28 435 THR A O 1
ATOM 3523 N N . LEU A 1 436 ? -39.280 2.930 73.531 1.00 68.62 436 LEU A N 1
ATOM 3524 C CA . LEU A 1 436 ? -40.561 2.802 72.832 1.00 68.62 436 LEU A CA 1
ATOM 3525 C C . LEU A 1 436 ? -41.764 2.842 73.783 1.00 68.62 436 LEU A C 1
ATOM 3527 O O . LEU A 1 436 ? -41.720 2.372 74.921 1.00 68.62 436 LEU A O 1
ATOM 3531 N N . SER A 1 437 ? -42.8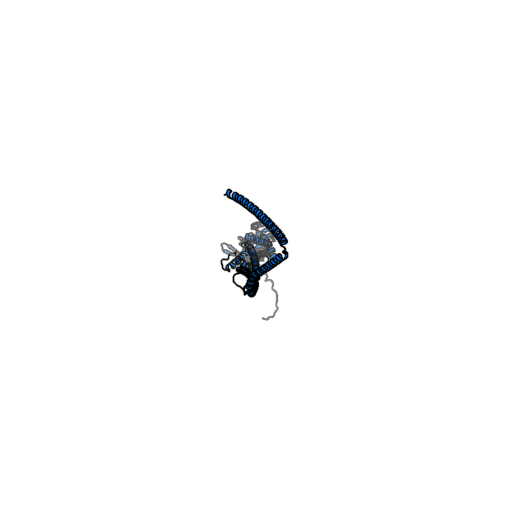93 3.357 73.287 1.00 68.94 437 SER A N 1
ATOM 3532 C CA . SER A 1 437 ? -44.156 3.331 74.030 1.00 68.94 437 SER A CA 1
ATOM 3533 C C . SER A 1 437 ? -44.714 1.896 74.137 1.00 68.94 437 SER A C 1
ATOM 3535 O O . SER A 1 437 ? -44.553 1.101 73.205 1.00 68.94 437 SER A O 1
ATOM 3537 N N . PRO A 1 438 ? -45.425 1.540 75.228 1.00 70.00 438 PRO A N 1
ATOM 3538 C CA . PRO A 1 438 ? -45.988 0.197 75.408 1.00 70.00 438 PRO A CA 1
ATOM 3539 C C . PRO A 1 438 ? -46.902 -0.281 74.271 1.00 70.00 438 PRO A C 1
ATOM 3541 O O . PRO A 1 438 ? -46.899 -1.469 73.956 1.00 70.00 438 PRO A O 1
ATOM 3544 N N . ASN A 1 439 ? -47.656 0.628 73.641 1.00 72.12 439 ASN A N 1
ATOM 3545 C CA . ASN A 1 439 ? -48.503 0.294 72.492 1.00 72.12 439 ASN A CA 1
ATOM 3546 C C . ASN A 1 439 ? -47.646 -0.098 71.282 1.00 72.12 439 ASN A C 1
ATOM 3548 O O . ASN A 1 439 ? -47.860 -1.153 70.692 1.00 72.12 439 ASN A O 1
ATOM 3552 N N . ASN A 1 440 ? -46.611 0.681 70.974 1.00 73.62 440 ASN A N 1
ATOM 3553 C CA . ASN A 1 440 ? -45.713 0.430 69.845 1.00 73.62 440 ASN A CA 1
ATOM 3554 C C . ASN A 1 440 ? -44.950 -0.899 69.972 1.00 73.62 440 ASN A C 1
ATOM 3556 O O . ASN A 1 440 ? -44.746 -1.593 68.980 1.00 73.62 440 ASN A O 1
ATOM 3560 N N . ILE A 1 441 ? -44.586 -1.290 71.197 1.00 75.81 441 ILE A N 1
ATOM 3561 C CA . ILE A 1 441 ? -43.950 -2.587 71.473 1.00 75.81 441 ILE A CA 1
ATOM 3562 C C . ILE A 1 441 ? -44.894 -3.756 71.162 1.00 75.81 441 ILE A C 1
ATOM 3564 O O . ILE A 1 441 ? -44.446 -4.782 70.654 1.00 75.81 441 ILE A O 1
ATOM 3568 N N . SER A 1 442 ? -46.194 -3.607 71.433 1.00 76.19 442 SER A N 1
ATOM 3569 C CA . SER A 1 442 ? -47.178 -4.652 71.123 1.00 76.19 442 SER A CA 1
ATOM 3570 C C . SER A 1 442 ? -47.340 -4.869 69.616 1.00 76.19 442 SER A C 1
ATOM 3572 O O . SER A 1 442 ? -47.347 -6.011 69.163 1.00 76.19 442 SER A O 1
ATOM 3574 N N . HIS A 1 443 ? -47.369 -3.785 68.832 1.00 77.62 443 HIS A N 1
ATOM 3575 C CA . HIS A 1 443 ? -47.405 -3.858 67.371 1.00 77.62 443 HIS A CA 1
ATOM 3576 C C . HIS A 1 443 ? -46.128 -4.496 66.813 1.00 77.62 443 HIS A C 1
ATOM 3578 O O . HIS A 1 443 ? -46.210 -5.389 65.974 1.00 77.62 443 HIS A O 1
ATOM 3584 N N . LEU A 1 444 ? -44.955 -4.116 67.335 1.00 79.38 444 LEU A N 1
ATOM 3585 C CA . LEU A 1 444 ? -43.681 -4.722 66.942 1.00 79.38 444 LEU A CA 1
ATOM 3586 C C . LEU A 1 444 ? -43.649 -6.231 67.229 1.00 79.38 444 LEU A C 1
ATOM 3588 O O . LEU A 1 444 ? -43.229 -7.002 66.371 1.00 79.38 444 LEU A O 1
ATOM 3592 N N . ALA A 1 445 ? -44.117 -6.666 68.403 1.00 79.06 445 ALA A N 1
ATOM 3593 C CA . ALA A 1 445 ? -44.165 -8.084 68.763 1.00 79.06 445 ALA A CA 1
ATOM 3594 C C . ALA A 1 445 ? -45.066 -8.895 67.814 1.00 79.06 445 ALA A C 1
ATOM 3596 O O . ALA A 1 445 ? -44.662 -9.961 67.353 1.00 79.06 445 ALA A O 1
ATOM 3597 N N . ASN A 1 446 ? -46.244 -8.368 67.469 1.00 80.81 446 ASN A N 1
ATOM 3598 C CA . ASN A 1 446 ? -47.149 -9.019 66.519 1.00 80.81 446 ASN A CA 1
ATOM 3599 C C . ASN A 1 446 ? -46.536 -9.115 65.116 1.00 80.81 446 ASN A C 1
ATOM 3601 O O . ASN A 1 446 ? -46.632 -10.159 64.475 1.00 80.81 446 ASN A O 1
ATOM 3605 N N . MET A 1 447 ? -45.874 -8.049 64.653 1.00 82.12 447 MET A N 1
ATOM 3606 C CA . MET A 1 447 ? -45.186 -8.036 63.360 1.00 82.12 447 MET A CA 1
ATOM 3607 C C . MET A 1 447 ? -44.028 -9.041 63.313 1.00 82.12 447 MET A C 1
ATOM 3609 O O . MET A 1 447 ? -43.872 -9.749 62.318 1.00 82.12 447 MET A O 1
ATOM 3613 N N . LEU A 1 448 ? -43.243 -9.138 64.392 1.00 84.81 448 LEU A N 1
ATOM 3614 C CA . LEU A 1 448 ? -42.157 -10.111 64.519 1.00 84.81 448 LEU A CA 1
ATOM 3615 C C . LEU A 1 448 ? -42.683 -11.548 64.470 1.00 84.81 448 LEU A C 1
ATOM 3617 O O . LEU A 1 448 ? -42.159 -12.355 63.705 1.00 84.81 448 LEU A O 1
ATOM 3621 N N . GLU A 1 449 ? -43.738 -11.861 65.224 1.00 85.25 449 GLU A N 1
ATOM 3622 C CA . GLU A 1 449 ? -44.300 -13.214 65.249 1.00 85.25 449 GLU A CA 1
ATOM 3623 C C . GLU A 1 449 ? -44.938 -13.591 63.903 1.00 85.25 449 GLU A C 1
ATOM 3625 O O . GLU A 1 449 ? -44.680 -14.679 63.390 1.00 85.25 449 GLU A O 1
ATOM 3630 N N . ALA A 1 450 ? -45.670 -12.668 63.264 1.00 84.12 450 ALA A N 1
ATOM 3631 C CA . ALA A 1 450 ? -46.224 -12.869 61.920 1.00 84.12 450 ALA A CA 1
ATOM 3632 C C . ALA A 1 450 ? -45.139 -13.167 60.867 1.00 84.12 450 ALA A C 1
ATOM 3634 O O . ALA A 1 450 ? -45.374 -13.919 59.924 1.00 84.12 450 ALA A O 1
ATOM 3635 N N . ASN A 1 451 ? -43.933 -12.624 61.058 1.00 84.38 451 ASN A N 1
ATOM 3636 C CA . ASN A 1 451 ? -42.774 -12.844 60.196 1.00 84.38 451 ASN A CA 1
ATOM 3637 C C . ASN A 1 451 ? -41.832 -13.951 60.701 1.00 84.38 451 ASN A C 1
ATOM 3639 O O . ASN A 1 451 ? -40.710 -14.071 60.205 1.00 84.38 451 ASN A O 1
ATOM 3643 N N . ASN A 1 452 ? -42.246 -14.757 61.684 1.00 88.44 452 ASN A N 1
ATOM 3644 C CA . ASN A 1 452 ? -41.427 -15.793 62.319 1.00 88.44 452 ASN A CA 1
ATOM 3645 C C . ASN A 1 452 ? -40.031 -15.273 62.735 1.00 88.44 452 ASN A C 1
ATOM 3647 O O . ASN A 1 452 ? -38.991 -15.849 62.399 1.00 88.44 452 ASN A O 1
ATOM 3651 N N . LEU A 1 453 ? -39.991 -14.120 63.401 1.00 88.62 453 LEU A N 1
ATOM 3652 C CA . LEU A 1 453 ? -38.782 -13.484 63.919 1.00 88.62 453 LEU A CA 1
ATOM 3653 C C . LEU A 1 453 ? -38.786 -13.521 65.447 1.00 88.62 453 LEU A C 1
ATOM 3655 O O . LEU A 1 453 ? -39.759 -13.147 66.092 1.00 88.62 453 LEU A O 1
ATOM 3659 N N . THR A 1 454 ? -37.671 -13.943 66.042 1.00 87.75 454 THR A N 1
ATOM 3660 C CA . THR A 1 454 ? -37.467 -13.880 67.496 1.00 87.75 454 THR A CA 1
ATOM 3661 C C . THR A 1 454 ? -36.652 -12.656 67.832 1.00 87.75 454 THR A C 1
ATOM 3663 O O . THR A 1 454 ? -35.538 -12.521 67.349 1.00 87.75 454 THR A O 1
ATOM 3666 N N . MET A 1 455 ? -37.140 -11.803 68.718 1.00 85.62 455 MET A N 1
ATOM 3667 C CA . MET A 1 455 ? -36.343 -10.699 69.237 1.00 85.62 455 MET A CA 1
ATOM 3668 C C . MET A 1 455 ? -35.669 -11.087 70.555 1.00 85.62 455 MET A C 1
ATOM 3670 O O . MET A 1 455 ? -36.315 -11.587 71.476 1.00 85.62 455 MET A O 1
ATOM 3674 N N . ILE A 1 456 ? -34.372 -10.815 70.661 1.00 86.69 456 ILE A N 1
ATOM 3675 C CA . ILE A 1 456 ? -33.600 -10.869 71.903 1.00 86.69 456 ILE A CA 1
ATOM 3676 C C . ILE A 1 456 ? -33.195 -9.443 72.234 1.00 86.69 456 ILE A C 1
ATOM 3678 O O . ILE A 1 456 ? -32.600 -8.774 71.398 1.00 86.69 456 ILE A O 1
ATOM 3682 N N . SER A 1 457 ? -33.489 -8.984 73.448 1.00 81.12 457 SER A N 1
ATOM 3683 C CA . SER A 1 457 ? -33.147 -7.625 73.858 1.00 81.12 457 SER A CA 1
ATOM 3684 C C . SER A 1 457 ? -32.516 -7.551 75.234 1.00 81.12 457 SER A C 1
ATOM 3686 O O . SER A 1 457 ? -32.896 -8.288 76.149 1.00 81.12 457 SER A O 1
ATOM 3688 N N . ALA A 1 458 ? -31.557 -6.638 75.375 1.00 79.75 458 ALA A N 1
ATOM 3689 C CA . ALA A 1 458 ? -30.998 -6.249 76.654 1.00 79.75 458 ALA A CA 1
ATOM 3690 C C . ALA A 1 458 ? -31.802 -5.064 77.206 1.00 79.75 458 ALA A C 1
ATOM 3692 O O . ALA A 1 458 ? -31.808 -3.968 76.657 1.00 79.75 458 ALA A O 1
ATOM 3693 N N . CYS A 1 459 ? -32.510 -5.274 78.316 1.00 73.06 459 CYS A N 1
ATOM 3694 C CA . CYS A 1 459 ? -33.248 -4.204 78.986 1.00 73.06 459 CYS A CA 1
ATOM 3695 C C . CYS A 1 459 ? -32.616 -3.919 80.360 1.00 73.06 459 CYS A C 1
ATOM 3697 O O . CYS A 1 459 ? -32.766 -4.746 81.265 1.00 73.06 459 CYS A O 1
ATOM 3699 N N . PRO A 1 460 ? -31.962 -2.755 80.567 1.00 72.75 460 PRO A N 1
ATOM 3700 C CA . PRO A 1 460 ? -31.375 -2.384 81.862 1.00 72.75 460 PRO A CA 1
ATOM 3701 C C . PRO A 1 460 ? -32.410 -2.326 82.994 1.00 72.75 460 PRO A C 1
ATOM 3703 O O . PRO A 1 460 ? -32.113 -2.642 84.147 1.00 72.75 460 PRO A O 1
ATOM 3706 N N . LYS A 1 461 ? -33.646 -1.937 82.657 1.00 68.69 461 LYS A N 1
ATOM 3707 C CA . LYS A 1 461 ? -34.824 -1.995 83.528 1.00 68.69 461 LYS A CA 1
ATOM 3708 C C . LYS A 1 461 ? -35.984 -2.595 82.739 1.00 68.69 461 LYS A C 1
ATOM 3710 O O . LYS A 1 461 ? -36.311 -2.114 81.661 1.00 68.69 461 LYS A O 1
ATOM 3715 N N . LEU A 1 462 ? -36.590 -3.655 83.274 1.00 69.94 462 LEU A N 1
ATOM 3716 C CA . LEU A 1 462 ? -37.749 -4.307 82.665 1.00 69.94 462 LEU A CA 1
ATOM 3717 C C . LEU A 1 462 ? -39.030 -3.835 83.360 1.00 69.94 462 LEU A C 1
ATOM 3719 O O . LEU A 1 462 ? -39.388 -4.346 84.426 1.00 69.94 462 LEU A O 1
ATOM 3723 N N . ASP A 1 463 ? -39.724 -2.876 82.751 1.00 69.25 463 ASP A N 1
ATOM 3724 C CA . ASP A 1 463 ? -40.989 -2.362 83.277 1.00 69.25 463 ASP A CA 1
ATOM 3725 C C . ASP A 1 463 ? -42.116 -3.404 83.205 1.00 69.25 463 ASP A C 1
ATOM 3727 O O . ASP A 1 463 ? -42.109 -4.341 82.401 1.00 69.25 463 ASP A O 1
ATOM 3731 N N . ARG A 1 464 ? -43.133 -3.251 84.065 1.00 68.69 464 ARG A N 1
ATOM 3732 C CA . ARG A 1 464 ? -44.249 -4.212 84.179 1.00 68.69 464 ARG A CA 1
ATOM 3733 C C . ARG A 1 464 ? -45.065 -4.336 82.883 1.00 68.69 464 ARG A C 1
ATOM 3735 O O . ARG A 1 464 ? -45.631 -5.400 82.638 1.00 68.69 464 ARG A O 1
ATOM 3742 N N . SER A 1 465 ? -45.129 -3.268 82.088 1.00 66.81 465 SER A N 1
ATOM 3743 C CA . SER A 1 465 ? -45.747 -3.226 80.756 1.00 66.81 465 SER A CA 1
ATOM 3744 C C . SER A 1 465 ? -44.967 -4.079 79.751 1.00 66.81 465 SER A C 1
ATOM 3746 O O . SER A 1 465 ? -45.543 -4.977 79.147 1.00 66.81 465 SER A O 1
ATOM 3748 N N . LEU A 1 466 ? -43.650 -3.873 79.659 1.00 69.50 466 LEU A N 1
ATOM 3749 C CA . LEU A 1 466 ? -42.718 -4.612 78.797 1.00 69.50 466 LEU A CA 1
ATOM 3750 C C . LEU A 1 466 ? -42.641 -6.104 79.141 1.00 69.50 466 LEU A C 1
ATOM 3752 O O . LEU A 1 466 ? -42.586 -6.958 78.259 1.00 69.50 466 LEU A O 1
ATOM 3756 N N . ARG A 1 467 ? -42.700 -6.443 80.436 1.00 73.12 467 ARG A N 1
ATOM 3757 C CA . ARG A 1 467 ? -42.576 -7.823 80.932 1.00 73.12 467 ARG A CA 1
ATOM 3758 C C . ARG A 1 467 ? -43.605 -8.790 80.339 1.00 73.12 467 ARG A C 1
ATOM 3760 O O . ARG A 1 467 ? -43.366 -9.993 80.392 1.00 73.12 467 ARG A O 1
ATOM 3767 N N . LYS A 1 468 ? -44.746 -8.316 79.836 1.00 74.31 468 LYS A N 1
ATOM 3768 C CA . LYS A 1 468 ? -45.788 -9.178 79.256 1.00 74.31 468 LYS A CA 1
ATOM 3769 C C . LYS A 1 468 ? -45.455 -9.677 77.847 1.00 74.31 468 LYS A C 1
ATOM 3771 O O . LYS A 1 468 ? -45.972 -10.717 77.474 1.00 74.31 468 LYS A O 1
ATOM 3776 N N . PHE A 1 469 ? -44.597 -8.970 77.113 1.00 70.94 469 PHE A N 1
ATOM 3777 C CA . PHE A 1 469 ? -44.315 -9.242 75.697 1.00 70.94 469 PHE A CA 1
ATOM 3778 C C . PHE A 1 469 ? -43.136 -10.191 75.467 1.00 70.94 469 PHE A C 1
ATOM 3780 O O . PHE A 1 469 ? -42.968 -10.706 74.371 1.00 70.94 469 PHE A O 1
ATOM 3787 N N . PHE A 1 470 ? -42.327 -10.445 76.497 1.00 77.50 470 PHE A N 1
ATOM 3788 C CA . PHE A 1 470 ? -41.243 -11.421 76.428 1.00 77.50 470 PHE A CA 1
ATOM 3789 C C . PHE A 1 470 ? -41.701 -12.758 77.008 1.00 77.50 470 PHE A C 1
ATOM 3791 O O . PHE A 1 470 ? -42.152 -12.818 78.158 1.00 77.50 470 PHE A O 1
ATOM 3798 N N . GLU A 1 471 ? -41.542 -13.829 76.239 1.00 78.31 471 GLU A N 1
ATOM 3799 C CA . GLU A 1 471 ? -41.768 -15.199 76.705 1.00 78.31 471 GLU A CA 1
ATOM 3800 C C . GLU A 1 471 ? -40.665 -15.612 77.685 1.00 78.31 471 GLU A C 1
ATOM 3802 O O . GLU A 1 471 ? -40.926 -15.911 78.851 1.00 78.31 471 GLU A O 1
ATOM 3807 N N . ASN A 1 472 ? -39.412 -15.500 77.239 1.00 81.75 472 ASN A N 1
ATOM 3808 C CA . ASN A 1 472 ? -38.223 -15.863 78.000 1.00 81.75 472 ASN A CA 1
ATOM 3809 C C . ASN A 1 472 ? -37.573 -14.623 78.619 1.00 81.75 472 ASN A C 1
ATOM 3811 O O . ASN A 1 472 ? -37.342 -13.624 77.940 1.00 81.75 472 ASN A O 1
ATOM 3815 N N . LYS A 1 473 ? -37.263 -14.676 79.920 1.00 84.12 473 LYS A N 1
ATOM 3816 C CA . LYS A 1 473 ? -36.616 -13.570 80.647 1.00 84.12 473 LYS A CA 1
ATOM 3817 C C . LYS A 1 473 ? -35.410 -14.086 81.399 1.00 84.12 473 LYS A C 1
ATOM 3819 O O . LYS A 1 473 ? -35.521 -14.992 82.228 1.00 84.12 473 LYS A O 1
ATOM 3824 N N . ILE A 1 474 ? -34.281 -13.440 81.153 1.00 82.75 474 ILE A N 1
ATOM 3825 C CA . ILE A 1 474 ? -33.000 -13.769 81.758 1.00 82.75 474 ILE A CA 1
ATOM 3826 C C . ILE A 1 474 ? -32.475 -12.503 82.436 1.00 82.75 474 ILE A C 1
ATOM 3828 O O . ILE A 1 474 ? -32.393 -11.447 81.820 1.00 82.75 474 ILE A O 1
ATOM 3832 N N . SER A 1 475 ? -32.158 -12.588 83.726 1.00 80.94 475 SER A N 1
ATOM 3833 C CA . SER A 1 475 ? -31.532 -11.513 84.496 1.00 80.94 475 SER A CA 1
ATOM 3834 C C . SER A 1 475 ? -30.078 -11.865 84.770 1.00 80.94 475 SER A C 1
ATOM 3836 O O . SER A 1 475 ? -29.797 -12.870 85.417 1.00 80.94 475 SER A O 1
ATOM 3838 N N . LEU A 1 476 ? -29.160 -10.993 84.365 1.00 81.25 476 LEU A N 1
ATOM 3839 C CA . LEU A 1 476 ? -27.741 -11.095 84.698 1.00 81.25 476 LEU A CA 1
ATOM 3840 C C . LEU A 1 476 ? -27.462 -10.250 85.946 1.00 81.25 476 LEU A C 1
ATOM 3842 O O . LEU A 1 476 ? -27.625 -9.033 85.925 1.00 81.25 476 LEU A O 1
ATOM 3846 N N . LYS A 1 477 ? -27.071 -10.883 87.056 1.00 81.12 477 LYS A N 1
ATOM 3847 C CA . LYS A 1 477 ? -26.690 -10.185 88.297 1.00 81.12 477 LYS A CA 1
ATOM 3848 C C . LYS A 1 477 ? -25.358 -10.724 88.795 1.00 81.12 477 LYS A C 1
ATOM 3850 O O . LYS A 1 477 ? -25.244 -11.918 89.044 1.00 81.12 477 LYS A O 1
ATOM 3855 N N . GLN A 1 478 ? -24.356 -9.850 88.937 1.00 78.62 478 GLN A N 1
ATOM 3856 C CA . GLN A 1 478 ? -23.020 -10.206 89.451 1.00 78.62 478 GLN A CA 1
ATOM 3857 C C . GLN A 1 478 ? -22.390 -11.419 88.729 1.00 78.62 478 GLN A C 1
ATOM 3859 O O . GLN A 1 478 ? -21.842 -12.316 89.362 1.00 78.62 478 GLN A O 1
ATOM 3864 N N . GLY A 1 479 ? -22.528 -11.490 87.399 1.00 75.81 479 GLY A N 1
ATOM 3865 C CA . GLY A 1 479 ? -22.006 -12.603 86.594 1.00 75.81 479 GLY A CA 1
ATOM 3866 C C . GLY A 1 479 ? -22.797 -13.916 86.696 1.00 75.81 479 GLY A C 1
ATOM 3867 O O . GLY A 1 479 ? -22.385 -14.912 86.111 1.00 75.81 479 GLY A O 1
ATOM 3868 N N . ARG A 1 480 ? -23.934 -13.939 87.408 1.00 76.38 480 ARG A N 1
ATOM 3869 C CA . ARG A 1 480 ? -24.840 -15.094 87.482 1.00 76.38 480 ARG A CA 1
ATOM 3870 C C . ARG A 1 480 ? -26.081 -14.883 86.621 1.00 76.38 480 ARG A C 1
ATOM 3872 O O . ARG A 1 480 ? -26.668 -13.798 86.604 1.00 76.38 480 ARG A O 1
ATOM 3879 N N . VAL A 1 481 ? -26.475 -15.948 85.929 1.00 81.50 481 VAL A N 1
ATOM 3880 C CA . VAL A 1 481 ? -27.674 -16.013 85.090 1.00 81.50 481 VAL A CA 1
ATOM 3881 C C . VAL A 1 481 ? -28.857 -16.442 85.958 1.00 81.50 481 VAL A C 1
ATOM 3883 O O . VAL A 1 481 ? -28.822 -17.502 86.576 1.00 81.50 481 VAL A O 1
ATOM 3886 N N . HIS A 1 482 ? -29.903 -15.623 86.010 1.00 77.94 482 HIS A N 1
ATOM 3887 C CA . HIS A 1 482 ? -31.160 -15.932 86.688 1.00 77.94 482 HIS A CA 1
ATOM 3888 C C . HIS A 1 482 ? -32.292 -15.998 85.661 1.00 77.94 482 HIS A C 1
ATOM 3890 O O . HIS A 1 482 ? -32.657 -14.975 85.081 1.00 77.94 482 HIS A O 1
ATOM 3896 N N . THR A 1 483 ? -32.866 -17.177 85.447 1.00 75.00 483 THR A N 1
ATOM 3897 C CA . THR A 1 483 ? -34.043 -17.348 84.584 1.00 75.00 483 THR A CA 1
ATOM 3898 C C . THR A 1 483 ? -35.311 -17.074 85.387 1.00 75.00 483 THR A C 1
ATOM 3900 O O . THR A 1 483 ? -35.453 -17.549 86.512 1.00 75.00 483 THR A O 1
ATOM 3903 N N . TYR A 1 484 ? -36.238 -16.292 84.836 1.00 67.56 484 TYR A N 1
ATOM 3904 C CA . TYR A 1 484 ? -37.561 -16.136 85.439 1.00 67.56 484 TYR A CA 1
ATOM 3905 C C . TYR A 1 484 ? -38.462 -17.286 84.983 1.00 67.56 484 TYR A C 1
ATOM 3907 O O . TYR A 1 484 ? -38.837 -17.335 83.816 1.00 67.56 484 TYR A O 1
ATOM 3915 N N . GLU A 1 485 ? -38.859 -18.171 85.892 1.00 58.47 485 GLU A N 1
ATOM 3916 C CA . GLU A 1 485 ? -39.908 -19.157 85.615 1.00 58.47 485 GLU A CA 1
ATOM 3917 C C . GLU A 1 485 ? -41.285 -18.473 85.609 1.00 58.47 485 GLU A C 1
ATOM 3919 O O . GLU A 1 485 ? -41.672 -17.781 86.560 1.00 58.47 485 GLU A O 1
ATOM 3924 N N . SER A 1 486 ? -42.036 -18.630 84.517 1.00 50.09 486 SER A N 1
ATOM 3925 C CA . SER A 1 486 ? -43.462 -18.316 84.483 1.00 50.09 486 SER A CA 1
ATOM 3926 C C . SER A 1 486 ? -44.218 -19.431 85.209 1.00 50.09 486 SER A C 1
ATOM 3928 O O . SER A 1 486 ? -44.104 -20.604 84.871 1.00 50.09 486 SER A O 1
ATOM 3930 N N . SER A 1 487 ? -45.016 -19.087 86.221 1.00 41.28 487 SER A N 1
ATOM 3931 C CA . SER A 1 487 ? -45.973 -20.044 86.782 1.00 41.28 487 SER A CA 1
ATOM 3932 C C . SER A 1 487 ? -47.154 -20.184 85.820 1.00 41.28 487 SER A C 1
ATOM 3934 O O . SER A 1 487 ? -48.128 -19.436 85.893 1.00 41.28 487 SER A O 1
ATOM 3936 N N . THR A 1 488 ? -47.078 -21.127 84.885 1.00 36.78 488 THR A N 1
ATOM 3937 C CA . THR A 1 488 ? -48.244 -21.585 84.123 1.00 36.78 488 THR A CA 1
ATOM 3938 C C . THR A 1 488 ? -49.232 -22.241 85.088 1.00 36.78 488 THR A C 1
ATOM 3940 O O . THR A 1 488 ? -49.087 -23.384 85.513 1.00 36.78 488 THR A O 1
ATOM 3943 N N . ARG A 1 489 ? -50.258 -21.481 85.483 1.00 45.47 489 ARG A N 1
ATOM 3944 C CA . ARG A 1 489 ? -51.476 -21.984 86.129 1.00 45.47 489 ARG A CA 1
ATOM 3945 C C . ARG A 1 489 ? -52.427 -22.498 85.043 1.00 45.47 489 ARG A C 1
ATOM 3947 O O . ARG A 1 489 ? -53.462 -21.899 84.792 1.00 45.47 489 ARG A O 1
ATOM 3954 N N . GLU A 1 490 ? -52.105 -23.623 84.423 1.00 38.28 490 GLU A N 1
ATOM 3955 C CA . GLU A 1 490 ? -53.066 -24.381 83.617 1.00 38.28 490 GLU A CA 1
ATOM 3956 C C . GLU A 1 490 ? -53.025 -25.842 84.061 1.00 38.28 490 GLU A C 1
ATOM 3958 O O . GLU A 1 490 ? -51.973 -26.470 84.062 1.00 38.28 490 GLU A O 1
ATOM 3963 N N . GLY A 1 491 ? -54.171 -26.358 84.525 1.00 40.66 491 GLY A N 1
ATOM 3964 C CA . GLY A 1 491 ? -54.320 -27.785 84.833 1.00 40.66 491 GLY A CA 1
ATOM 3965 C C . GLY A 1 491 ? -54.983 -28.184 86.156 1.00 40.66 491 GLY A C 1
ATOM 3966 O O . GLY A 1 491 ? -54.909 -29.357 86.501 1.00 40.66 491 GLY A O 1
ATOM 3967 N N . LYS A 1 492 ? -55.637 -27.289 86.921 1.00 37.72 492 LYS A N 1
ATOM 3968 C CA . LYS A 1 492 ? -56.396 -27.718 88.129 1.00 37.72 492 LYS A CA 1
ATOM 3969 C C . LYS A 1 492 ? -57.831 -27.202 88.292 1.00 37.72 492 LYS A C 1
ATOM 3971 O O . LYS A 1 492 ? -58.508 -27.642 89.212 1.00 37.72 492 LYS A O 1
ATOM 3976 N N . HIS A 1 493 ? -58.344 -26.363 87.389 1.00 38.44 493 HIS A N 1
ATOM 3977 C CA . HIS A 1 493 ? -59.746 -25.910 87.455 1.00 38.44 493 HIS A CA 1
ATOM 3978 C C . HIS A 1 493 ? -60.736 -26.732 86.607 1.00 38.44 493 HIS A C 1
ATOM 3980 O O . HIS A 1 493 ? -61.939 -26.611 86.814 1.00 38.44 493 HIS A O 1
ATOM 3986 N N . ALA A 1 494 ? -60.267 -27.624 85.724 1.00 36.81 494 ALA A N 1
ATOM 3987 C CA . ALA A 1 494 ? -61.138 -28.438 84.864 1.00 36.81 494 ALA A CA 1
ATOM 3988 C C . ALA A 1 494 ? -61.616 -29.767 85.497 1.00 36.81 494 ALA A C 1
ATOM 3990 O O . ALA A 1 494 ? -62.498 -30.419 84.953 1.00 36.81 494 ALA A O 1
ATOM 3991 N N . GLN A 1 495 ? -61.083 -30.171 86.658 1.00 40.53 495 GLN A N 1
ATOM 3992 C CA . GLN A 1 495 ? -61.454 -31.438 87.317 1.00 40.53 495 GLN A CA 1
ATOM 3993 C C . GLN A 1 495 ? -62.502 -31.302 88.437 1.00 40.53 495 GLN A C 1
ATOM 3995 O O . GLN A 1 495 ? -62.913 -32.312 88.997 1.00 40.53 495 GLN A O 1
ATOM 4000 N N . MET A 1 496 ? -62.986 -30.092 88.744 1.00 36.31 496 MET A N 1
ATOM 4001 C CA . MET A 1 496 ? -64.048 -29.891 89.748 1.00 36.31 496 MET A CA 1
ATOM 4002 C C . MET A 1 496 ? -65.467 -29.753 89.172 1.00 36.31 496 MET A C 1
ATOM 4004 O O . MET A 1 496 ? -66.415 -29.733 89.947 1.00 36.31 496 MET A O 1
ATOM 4008 N N . PHE A 1 497 ? -65.640 -29.697 87.845 1.00 37.72 497 PHE A N 1
ATOM 4009 C CA . PHE A 1 497 ? -66.962 -29.499 87.223 1.00 37.72 497 PHE A CA 1
ATOM 4010 C C . PHE A 1 497 ? -67.508 -30.696 86.426 1.00 37.72 497 PHE A C 1
ATOM 4012 O O . PHE A 1 497 ? -68.654 -30.645 85.993 1.00 37.72 497 PHE A O 1
ATOM 4019 N N . ASN A 1 498 ? -66.766 -31.806 86.310 1.00 36.28 498 ASN A N 1
ATOM 4020 C CA . ASN A 1 498 ? -67.209 -32.995 85.559 1.00 36.28 498 ASN A CA 1
ATOM 4021 C C . ASN A 1 498 ? -67.674 -34.185 86.423 1.00 36.28 498 ASN A C 1
ATOM 4023 O O . ASN A 1 498 ? -67.902 -35.265 85.892 1.00 36.28 498 ASN A O 1
ATOM 4027 N N . SER A 1 499 ? -67.858 -34.018 87.738 1.00 36.75 499 SER A N 1
ATOM 4028 C CA . SER A 1 499 ? -68.300 -35.102 88.641 1.00 36.75 499 SER A CA 1
ATOM 4029 C C . SER A 1 499 ? -69.754 -34.993 89.130 1.00 36.75 499 SER A C 1
ATOM 4031 O O . SER A 1 499 ? -70.142 -35.716 90.043 1.00 36.75 499 SER A O 1
ATOM 4033 N N . VAL A 1 500 ? -70.589 -34.139 88.519 1.00 39.62 500 VAL A N 1
ATOM 4034 C CA . VAL A 1 500 ? -72.016 -33.976 88.903 1.00 39.62 500 VAL A CA 1
ATOM 4035 C C . VAL A 1 500 ? -72.982 -34.147 87.717 1.00 39.62 500 VAL A C 1
ATOM 4037 O O . VAL A 1 500 ? -74.154 -33.799 87.791 1.00 39.62 500 VAL A O 1
ATOM 4040 N N . SER A 1 501 ? -72.544 -34.741 86.607 1.00 42.28 501 SER A N 1
ATOM 4041 C CA . SER A 1 501 ? -73.456 -35.074 85.505 1.00 42.28 501 SER A CA 1
ATOM 4042 C C . SER A 1 501 ? -73.077 -36.388 84.837 1.00 42.28 501 SER A C 1
ATOM 4044 O O . SER A 1 501 ? -72.418 -36.398 83.811 1.00 42.28 501 SER A O 1
ATOM 4046 N N . GLN A 1 502 ? -73.479 -37.501 85.457 1.00 33.44 502 GLN A N 1
ATOM 4047 C CA . GLN A 1 502 ? -73.974 -38.718 84.791 1.00 33.44 502 GLN A CA 1
ATOM 4048 C C . GLN A 1 502 ? -74.170 -39.829 85.831 1.00 33.44 502 GLN A C 1
ATOM 4050 O O . GLN A 1 502 ? -73.336 -40.706 86.033 1.00 33.44 502 GLN A O 1
ATOM 4055 N N . GLY A 1 503 ? -75.313 -39.775 86.511 1.00 29.83 503 GLY A N 1
ATOM 4056 C CA . GLY A 1 503 ? -75.930 -40.934 87.140 1.00 29.83 503 GLY A CA 1
ATOM 4057 C C . GLY A 1 503 ? -77.278 -41.166 86.468 1.00 29.83 503 GLY A C 1
ATOM 4058 O O . GLY A 1 503 ? -78.117 -40.270 86.490 1.00 29.83 503 GLY A O 1
ATOM 4059 N N . GLY A 1 504 ? -77.474 -42.343 85.870 1.00 29.31 504 GLY A N 1
ATOM 4060 C CA . GLY A 1 504 ? -78.795 -42.794 85.423 1.00 29.31 504 GLY A CA 1
ATOM 4061 C C . GLY A 1 504 ? -78.815 -43.611 84.131 1.00 29.31 504 GLY A C 1
ATOM 4062 O O . GLY A 1 504 ? -79.089 -43.044 83.089 1.00 29.31 504 GLY A O 1
ATOM 4063 N N . GLN A 1 505 ? -78.573 -44.927 84.271 1.00 31.72 505 GLN A N 1
ATOM 4064 C CA . GLN A 1 505 ? -79.304 -46.070 83.665 1.00 31.72 505 GLN A CA 1
ATOM 4065 C C . GLN A 1 505 ? -79.522 -46.107 82.127 1.00 31.72 505 GLN A C 1
ATOM 4067 O O . GLN A 1 505 ? -80.013 -45.162 81.540 1.00 31.72 505 GLN A O 1
ATOM 4072 N N . GLY A 1 506 ? -79.312 -47.206 81.392 1.00 30.61 506 GLY A N 1
ATOM 4073 C CA . GLY A 1 506 ? -78.925 -48.576 81.721 1.00 30.61 506 GLY A CA 1
ATOM 4074 C C . GLY A 1 506 ? -78.988 -49.504 80.483 1.00 30.61 506 GLY A C 1
ATOM 4075 O O . GLY A 1 506 ? -79.639 -49.176 79.502 1.00 30.61 506 GLY A O 1
ATOM 4076 N N . LYS A 1 507 ? -78.291 -50.648 80.600 1.00 30.03 507 LYS A N 1
ATOM 4077 C CA . LYS A 1 507 ? -78.479 -51.999 80.003 1.00 30.03 507 LYS A CA 1
ATOM 4078 C C . LYS A 1 507 ? -78.873 -52.197 78.520 1.00 30.03 507 LYS A C 1
ATOM 4080 O O . LYS A 1 507 ? -80.019 -51.962 78.162 1.00 30.03 507 LYS A O 1
ATOM 4085 N N . ALA A 1 508 ? -77.976 -52.855 77.769 1.00 29.31 508 ALA A N 1
ATOM 4086 C CA . ALA A 1 508 ? -78.091 -54.188 77.111 1.00 29.31 508 ALA A CA 1
ATOM 4087 C C . ALA A 1 508 ? -76.874 -54.348 76.154 1.00 29.31 508 ALA A C 1
ATOM 4089 O O . ALA A 1 508 ? -76.581 -53.410 75.422 1.00 29.31 508 ALA A O 1
ATOM 4090 N N . GLU A 1 509 ? -75.956 -55.313 76.345 1.00 29.50 509 GLU A N 1
ATOM 4091 C CA . GLU A 1 509 ? -75.887 -56.622 75.632 1.00 29.50 509 GLU A CA 1
ATOM 4092 C C . GLU A 1 509 ? -75.974 -56.475 74.095 1.00 29.50 509 GLU A C 1
ATOM 4094 O O . GLU A 1 509 ? -76.894 -55.842 73.602 1.00 29.50 509 GLU A O 1
ATOM 4099 N N . GLU A 1 510 ? -75.115 -57.020 73.229 1.00 28.83 510 GLU A N 1
ATOM 4100 C CA . GLU A 1 510 ? -74.011 -57.988 73.292 1.00 28.83 510 GLU A CA 1
ATOM 4101 C C . GLU A 1 510 ? -73.347 -58.006 71.880 1.00 28.83 510 GLU A C 1
ATOM 4103 O O . GLU A 1 510 ? -73.853 -57.386 70.944 1.00 28.83 510 GLU A O 1
ATOM 4108 N N . VAL A 1 511 ? -72.285 -58.805 71.728 1.00 33.00 511 VAL A N 1
ATOM 4109 C CA . VAL A 1 511 ? -71.705 -59.392 70.497 1.00 33.00 511 VAL A CA 1
ATOM 4110 C C . VAL A 1 511 ? -70.326 -58.878 70.044 1.00 33.00 511 VAL A C 1
ATOM 4112 O O . VAL A 1 511 ? -70.117 -57.778 69.543 1.00 33.00 511 VAL A O 1
ATOM 4115 N N . THR A 1 512 ? -69.392 -59.807 70.231 1.00 31.75 512 THR A N 1
ATOM 4116 C CA . THR A 1 512 ? -67.971 -59.921 69.897 1.00 31.75 512 THR A CA 1
ATOM 4117 C C . THR A 1 512 ? -67.704 -60.453 68.483 1.00 31.75 512 THR A C 1
ATOM 4119 O O . THR A 1 512 ? -68.409 -61.360 68.052 1.00 31.75 512 THR A O 1
ATOM 4122 N N . SER A 1 513 ? -66.584 -60.041 67.875 1.00 31.11 513 SER A N 1
ATOM 4123 C CA . SER A 1 513 ? -65.632 -60.882 67.100 1.00 31.11 513 SER A CA 1
ATOM 4124 C C . SER A 1 513 ? -64.481 -59.978 66.615 1.00 31.11 513 SER A C 1
ATOM 4126 O O . SER A 1 513 ? -64.765 -58.954 66.002 1.00 31.11 513 SER A O 1
ATOM 4128 N N . HIS A 1 514 ? -63.234 -60.161 67.079 1.00 35.91 514 HIS A N 1
ATOM 4129 C CA . HIS A 1 514 ? -62.154 -60.927 66.409 1.00 35.91 514 HIS A CA 1
ATOM 4130 C C . HIS A 1 514 ? -61.953 -60.476 64.947 1.00 35.91 514 HIS A C 1
ATOM 4132 O O . HIS A 1 514 ? -62.891 -60.581 64.167 1.00 35.91 514 HIS A O 1
ATOM 4138 N N . GLU A 1 515 ? -60.813 -59.942 64.501 1.00 37.28 515 GLU A N 1
ATOM 4139 C CA . GLU A 1 515 ? -59.398 -60.038 64.921 1.00 37.28 515 GLU A CA 1
ATOM 4140 C C . GLU A 1 515 ? -58.704 -58.675 65.063 1.00 37.28 515 GLU A C 1
ATOM 4142 O O . GLU A 1 515 ? -59.142 -57.705 64.400 1.00 37.28 515 GLU A O 1
#

Secondary structure (DSSP, 8-state):
-HHHHHHHHHHHHHHHHHHHHHHHHHHHHHHHHHHHHHHHHHHHHHHHHHTT--HHHHHHHHHHHHHHHHHHHHHHHHHHHHHHHHHHIIIIIHHHHHHHHHHHHHHHHHHHHHHHHHHHHHHHHHHHHHHHHHHHHHHHHHHHHHHHHHHHHHHHTTS-STT-PSPPP--HHHHHHHHHHHHHHHHHHHHHHHHHHHHHHHHHHHSTT-HHHHHHHHHHHHHHHHSSS---TT-HHHHHHTHHHHHHIIIIIHHHHHHHHHHHHHHHHHHHHHHHHHHHHHHHHHHHHHHHHHHHHHHS---TTEEEEEEEEEEGGGTSTTHHHHHHHHHHHHHHHHHHTTSPPPHHHHHHHHHHHHHHHHTT----GGGGEEEEEEEEETTEEEEE-SHHHHHHSSSHHHHHHHHHHHHHHHHHHH---TTS-EEEE---GGGS-HHHHHHHHHHHHHTTEEEE---SS--TTGGGT-SS-EEEETTEEEE-------SSSSSSSSSSS--------------

Foldseek 3Di:
DVVVVVVVVVVVVVVVVVVVVVVVVVVVVVVVVVVVVVVVVVVVVVVCVVVPDDPPVVVVVVVVVVVVVVVVVVVVVCPVVVVVVVCCVVPPVVCPVVVVVVVVVVVVVVVVVVVVVVVVVVVVVVVVVVVVVVVVVVVVVVVVVVVLVVLLVVLCVVPPPPDDDDDDDDDSNVVSVVSVVVVVVVVVVLCVLLVVLVVVVVVLVVDPPDPLVVLLVVLLVVLCVVDDDDDDPPDSVSSVSCSVVVVCSVVPVVLVVLQVVLVVVVVLLVVLLVVLVVLVVLQVVQQVVQVQLQVLLQVLADDPQKHSKGKRKGFQLVVDPLNVLSVVLNVLVVVCCVPPSSDDDDPVSVVSSVVNVVSCVVVVPPDDSVVRIAIKIWIAGNNDIQIGRDVVSLVVPDQVQVSVLSVLSSVLSVVCVVVVDQVDAEEAEDEDPVSYDLVSVVSSLSSCVVSNYHYDYDDPDQDPSNVVSDPWDWDQDPNDIDTDDDPPPDDDPVPPPPPPPDDDDDDDDDDDDDD